Protein AF-F1A5T8-F1 (afdb_monomer)

Organism: Dictyostelium purpureum (NCBI:txid5786)

Solvent-accessible surface area (backbone atoms only — not comparable to full-atom values): 32895 Å² total; per-residue (Å²): 136,81,76,86,60,80,52,50,77,55,84,64,80,64,83,56,70,71,38,73,44,56,28,33,30,69,46,81,55,95,78,24,36,36,26,26,30,65,53,49,54,52,43,59,32,38,30,40,64,83,28,59,48,92,61,91,78,91,58,67,73,80,82,49,52,73,74,42,74,48,63,29,28,28,66,44,70,43,82,88,81,56,49,33,39,33,22,42,47,81,57,47,78,66,58,42,52,54,44,52,51,52,48,51,44,51,49,51,48,49,57,49,54,52,48,47,37,63,69,63,44,78,83,89,52,85,63,48,46,58,58,52,38,66,56,49,47,47,57,35,27,74,74,60,71,38,47,51,57,49,55,58,47,34,74,81,40,74,64,75,60,70,91,52,92,64,55,75,69,56,50,53,54,44,51,54,50,45,55,73,74,63,57,69,72,68,41,37,33,37,29,36,35,34,55,47,44,86,43,98,60,23,70,60,43,51,54,51,20,53,49,53,27,35,49,54,39,48,71,78,44,83,76,70,94,63,94,67,90,53,99,78,48,84,46,48,51,45,77,44,79,68,48,97,52,38,31,37,38,42,30,36,25,73,46,72,68,64,38,48,52,51,54,51,52,31,53,51,50,28,42,55,47,29,48,76,61,63,23,52,69,48,72,79,38,72,74,39,81,51,53,80,62,57,61,44,55,51,49,55,51,43,52,51,51,53,51,54,64,64,58,66,82,58,92,79,84,88,81,93,77,89,77,87,77,82,82,78,76,92,75,77,88,81,72,88,77,50,74,49,62,50,57,84,53,69,56,39,71,54,47,46,69,68,63,52,80,59,34,66,37,42,34,41,35,42,34,42,66,52,101,61,31,38,36,38,35,39,40,38,45,54,95,94,42,81,46,69,31,46,33,47,32,37,61,42,27,92,78,74,39,100,72,26,55,27,39,42,36,39,39,48,71,70,71,30,39,40,36,44,37,41,34,42,89,44,94,47,34,36,39,39,41,35,41,32,73,87,73,46,42,35,41,35,42,37,38,48,54,52,43,35,16,40,36,41,35,44,33,75,84,58,32,38,37,43,29,44,19,40,41,81,45,101,40,36,36,42,27,41,36,41,36,34,57,92,47,86,66,39,44,35,41,35,40,37,40,31,91,45,99,49,38,45,36,34,42,34,39,30,66,69,68,41,31,42,33,44,33,38,33,37,49,81,44,99,41,35,37,42,34,37,38,40,34,40,33,65,61,98,71,64,52,72,47,41,40,42,28,41,35,41,43,79,53,100,48,33,34,41,35,41,36,42,36,77,84,42,41,37,37,39,19,43,38,37,49,82,48,102,46,29,39,40,34,39,10,41,36,40,32,71,85,40,80,88,53,83,63,36,66,12,33,34,39,40,37,55,83

Foldseek 3Di:
DPPLAQAALAPDLDDDAFDKFKWAFADADPQFTWIFGSRNRGQIETEGPPQQAPDDDPDPCVSDPHGDIFIWGFHDADPVVSYTYTGPHPDDPVNRVVNVVLVVLSVLVSVLLSVLQVVVCPDPDNPHSVVCCVQPAHVCCVPVVHVSVLLVVCLVPVCSCPPTPDDPVSSVSSNVSSCVRVQQDWWKKKWKKFKFAPDPCRVVLLVVLQVVLQVLQVVVDPDDPDPDDDPPDARGWDWADLDVRIIMIIHIYRDDVVSLVSVVVSLVSSQVSQVVRRMHMDTPGRIDTDDPVNVVVSVVSSVVVVVVVVVVVDDDDDDDDDDDDDDDDDDDDDDPQDWDDFQVCLCVVQCCQFPPQAFLWAKEWEWEDDPFWIKIWMWTDDPNDTQIKIKTKGWCCVPPDVQKTWIWIDIVSQNFKIKIWIPPPDVQWIWIWIQGNVRKIKIWIWGIGRQKIWIWIDIPQRKIKIKIKGPPDPFKIKIWMWIARVHTQWIKIKIWGPPDPFKIWMWMATPNQRKTKIKIWGDPDPFKIKIKMWMWGPPPPTDIKMKIKMKGHPDPFKIWIWMAIPQQKIKIKIWGDPDPFKIKMKMWIARRVCNPPDIGIYMYMYGYD

Radius of gyration: 34.22 Å; Cα contacts (8 Å, |Δi|>4): 1179; chains: 1; bounding box: 76×86×86 Å

Structure (mmCIF, N/CA/C/O backbone):
data_AF-F1A5T8-F1
#
_entry.id   AF-F1A5T8-F1
#
loop_
_atom_site.group_PDB
_atom_site.id
_atom_site.type_symbol
_atom_site.label_atom_id
_atom_site.label_alt_id
_atom_site.label_comp_id
_atom_site.label_asym_id
_atom_site.label_entity_id
_atom_site.label_seq_id
_atom_site.pdbx_PDB_ins_code
_atom_site.Cartn_x
_atom_site.Cartn_y
_atom_site.Cartn_z
_atom_site.occupancy
_atom_site.B_iso_or_equiv
_atom_site.auth_seq_id
_atom_site.auth_comp_id
_atom_site.auth_asym_id
_atom_site.auth_atom_id
_atom_site.pdbx_PDB_model_num
ATOM 1 N N . MET A 1 1 ? 33.090 1.688 -15.537 1.00 27.83 1 MET A N 1
ATOM 2 C CA . MET A 1 1 ? 33.181 0.255 -15.888 1.00 27.83 1 MET A CA 1
ATOM 3 C C . MET A 1 1 ? 31.862 -0.149 -16.517 1.00 27.83 1 MET A C 1
ATOM 5 O O . MET A 1 1 ? 30.851 -0.149 -15.829 1.00 27.83 1 MET A O 1
ATOM 9 N N . VAL A 1 2 ? 31.848 -0.361 -17.832 1.00 28.81 2 VAL A N 1
ATOM 10 C CA . VAL A 1 2 ? 30.657 -0.813 -18.566 1.00 28.81 2 VAL A CA 1
ATOM 11 C C . VAL A 1 2 ? 30.473 -2.290 -18.224 1.00 28.81 2 VAL A C 1
ATOM 13 O O . VAL A 1 2 ? 31.417 -3.058 -18.376 1.00 28.81 2 VAL A O 1
ATOM 16 N N . PHE A 1 3 ? 29.322 -2.672 -17.668 1.00 35.22 3 PHE A N 1
ATOM 17 C CA . PHE A 1 3 ? 29.078 -4.044 -17.218 1.00 35.22 3 PHE A CA 1
ATOM 18 C C . PHE A 1 3 ? 29.203 -5.021 -18.396 1.00 35.22 3 PHE A C 1
ATOM 20 O O . PHE A 1 3 ? 28.347 -5.074 -19.274 1.00 35.22 3 PHE A O 1
ATOM 27 N N . GLU A 1 4 ? 30.265 -5.821 -18.387 1.00 43.00 4 GLU A N 1
ATOM 28 C CA . GLU A 1 4 ? 30.666 -6.783 -19.422 1.00 43.00 4 GLU A CA 1
ATOM 29 C C . GLU A 1 4 ? 29.807 -8.072 -19.404 1.00 43.00 4 GLU A C 1
ATOM 31 O O . GLU A 1 4 ? 30.285 -9.183 -19.632 1.00 43.00 4 GLU A O 1
ATOM 36 N N . HIS A 1 5 ? 28.513 -7.928 -19.093 1.00 52.56 5 HIS A N 1
ATOM 37 C CA . HIS A 1 5 ? 27.562 -9.030 -18.909 1.00 52.56 5 HIS A CA 1
ATOM 38 C C . HIS A 1 5 ? 26.310 -8.941 -19.788 1.00 52.56 5 HIS A C 1
ATOM 40 O O . HIS A 1 5 ? 25.515 -9.886 -19.772 1.00 52.56 5 HIS A O 1
ATOM 46 N N . ASP A 1 6 ? 26.136 -7.867 -20.559 1.00 62.22 6 ASP A N 1
ATOM 47 C CA . ASP A 1 6 ? 24.982 -7.721 -21.443 1.00 62.22 6 ASP A CA 1
ATOM 48 C C . ASP A 1 6 ? 25.137 -8.615 -22.687 1.00 62.22 6 ASP A C 1
ATOM 50 O O . ASP A 1 6 ? 26.162 -8.643 -23.373 1.00 62.22 6 ASP A O 1
ATOM 54 N N . CYS A 1 7 ? 24.115 -9.433 -22.929 1.00 71.31 7 CYS A N 1
ATOM 55 C CA . CYS A 1 7 ? 24.014 -10.328 -24.074 1.00 71.31 7 CYS A CA 1
ATOM 56 C C . CYS A 1 7 ? 22.574 -10.322 -24.580 1.00 71.31 7 CYS A C 1
ATOM 58 O O . CYS A 1 7 ? 21.632 -10.244 -23.790 1.00 71.31 7 CYS A O 1
ATOM 60 N N . ARG A 1 8 ? 22.409 -10.462 -25.900 1.00 80.75 8 ARG A N 1
ATOM 61 C CA . ARG A 1 8 ? 21.102 -10.649 -26.541 1.00 80.75 8 ARG A CA 1
ATOM 62 C C . ARG A 1 8 ? 20.390 -11.887 -25.988 1.00 80.75 8 ARG A C 1
ATOM 64 O O . ARG A 1 8 ? 21.035 -12.906 -25.733 1.00 80.75 8 ARG A O 1
ATOM 71 N N . MET A 1 9 ? 19.074 -11.786 -25.829 1.00 80.69 9 MET A N 1
ATOM 72 C CA . MET A 1 9 ? 18.232 -12.858 -25.291 1.00 80.69 9 MET A CA 1
ATOM 73 C C . MET A 1 9 ? 17.958 -13.948 -26.337 1.00 80.69 9 MET A C 1
ATOM 75 O O . MET A 1 9 ? 17.901 -15.127 -25.992 1.00 80.69 9 MET A O 1
ATOM 79 N N . TYR A 1 10 ? 17.871 -13.565 -27.615 1.00 82.81 10 TYR A N 1
ATOM 80 C CA . TYR A 1 10 ? 17.577 -14.461 -28.735 1.00 82.81 10 TYR A CA 1
ATOM 81 C C . TYR A 1 10 ? 18.813 -14.776 -29.590 1.00 82.81 10 TYR A C 1
ATOM 83 O O . TYR A 1 10 ? 19.837 -14.086 -29.542 1.00 82.81 10 TYR A O 1
ATOM 91 N N . GLU A 1 11 ? 18.725 -15.841 -30.387 1.00 80.50 11 GLU A N 1
ATOM 92 C CA . GLU A 1 11 ? 19.797 -16.249 -31.300 1.00 80.50 11 GLU A CA 1
ATOM 93 C C . GLU A 1 11 ? 19.991 -15.243 -32.443 1.00 80.50 11 GLU A C 1
ATOM 95 O O . GLU A 1 11 ? 21.127 -14.890 -32.787 1.00 80.50 11 GLU A O 1
ATOM 100 N N . LYS A 1 12 ? 18.882 -14.730 -32.989 1.00 83.50 12 LYS A N 1
ATOM 101 C CA . LYS A 1 12 ? 18.884 -13.733 -34.063 1.00 83.50 12 LYS A CA 1
ATOM 102 C C . LYS A 1 12 ? 19.512 -12.427 -33.564 1.00 83.50 12 LYS A C 1
ATOM 104 O O . LYS A 1 12 ? 19.230 -11.952 -32.467 1.00 83.50 12 LYS A O 1
ATOM 109 N N . LYS A 1 13 ? 20.411 -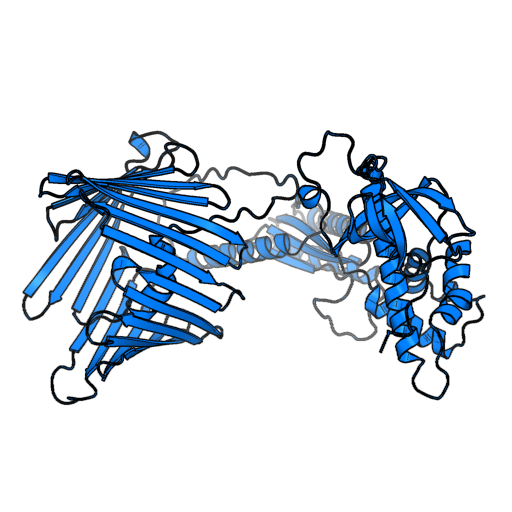11.844 -34.368 1.00 81.88 13 LYS A N 1
ATOM 110 C CA . LYS A 1 13 ? 21.094 -10.579 -34.026 1.00 81.88 13 LYS A CA 1
ATOM 111 C C . LYS A 1 13 ? 20.160 -9.371 -34.130 1.00 81.88 13 LYS A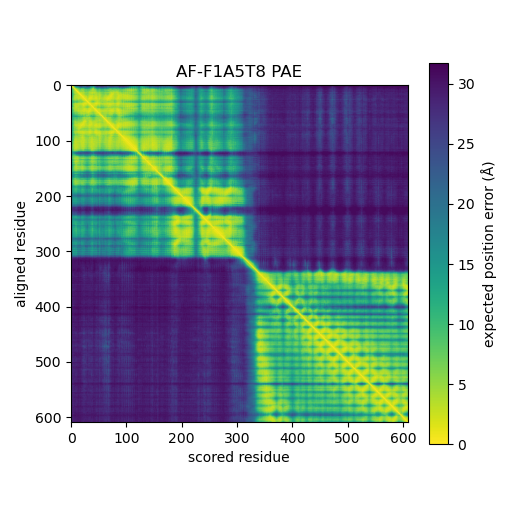 C 1
ATOM 113 O O . LYS A 1 13 ? 20.300 -8.451 -33.337 1.00 81.88 13 LYS A O 1
ATOM 118 N N . TYR A 1 14 ? 19.250 -9.404 -35.095 1.00 85.75 14 TYR A N 1
ATOM 119 C CA . TYR A 1 14 ? 18.247 -8.378 -35.344 1.00 85.75 14 TYR A CA 1
ATOM 120 C C . TYR A 1 14 ? 16.863 -9.039 -35.347 1.00 85.75 14 TYR A C 1
ATOM 122 O O . TYR A 1 14 ? 16.785 -10.215 -35.727 1.00 85.75 14 TYR A O 1
ATOM 130 N N . PRO A 1 15 ? 15.808 -8.326 -34.920 1.00 87.19 15 PRO A N 1
ATOM 131 C CA . PRO A 1 15 ? 14.437 -8.814 -35.023 1.00 87.19 15 PRO A CA 1
ATOM 132 C C . PRO A 1 15 ? 13.990 -8.926 -36.486 1.00 87.19 15 PRO A C 1
ATOM 134 O O . PRO A 1 15 ? 14.624 -8.366 -37.386 1.00 87.19 15 PRO A O 1
ATOM 137 N N . GLU A 1 16 ? 12.908 -9.664 -36.721 1.00 88.75 16 GLU A N 1
ATOM 138 C CA . GLU A 1 16 ? 12.267 -9.747 -38.038 1.00 88.75 16 GLU A CA 1
ATOM 139 C C . GLU A 1 16 ? 11.193 -8.669 -38.221 1.00 88.75 16 GLU A C 1
ATOM 141 O O . GLU A 1 16 ? 10.720 -8.052 -37.265 1.00 88.75 16 GLU A O 1
ATOM 146 N N . GLU A 1 17 ? 10.826 -8.408 -39.475 1.00 88.62 17 GLU A N 1
ATOM 147 C CA . GLU A 1 17 ? 9.743 -7.479 -39.791 1.00 88.62 17 GLU A CA 1
ATOM 148 C C . GLU A 1 17 ? 8.414 -7.996 -39.224 1.00 88.62 17 GLU A C 1
ATOM 150 O O . GLU A 1 17 ? 8.120 -9.189 -39.273 1.00 88.62 17 GLU A O 1
ATOM 155 N N . ASN A 1 18 ? 7.604 -7.081 -38.696 1.00 88.06 18 ASN A N 1
ATOM 156 C CA . ASN A 1 18 ? 6.360 -7.332 -37.966 1.00 88.06 18 ASN A CA 1
ATOM 157 C C . ASN A 1 18 ? 6.507 -8.079 -36.626 1.00 88.06 18 ASN A C 1
ATOM 159 O O . ASN A 1 18 ? 5.497 -8.457 -36.035 1.00 88.06 18 ASN A O 1
ATOM 163 N N . GLU A 1 19 ? 7.723 -8.252 -36.096 1.00 88.12 19 GLU A N 1
ATOM 164 C CA . GLU A 1 19 ? 7.910 -8.802 -34.749 1.00 88.12 19 GLU A CA 1
ATOM 165 C C . GLU A 1 19 ? 7.595 -7.751 -33.664 1.00 88.12 19 GLU A C 1
ATOM 167 O O . GLU A 1 19 ? 7.902 -6.562 -33.802 1.00 88.12 19 GLU A O 1
ATOM 172 N N . LEU A 1 20 ? 6.967 -8.200 -32.572 1.00 88.56 20 LEU A N 1
ATOM 173 C CA . LEU A 1 20 ? 6.689 -7.401 -31.377 1.00 88.56 20 LEU A CA 1
ATOM 174 C C . LEU A 1 20 ? 7.901 -7.424 -30.448 1.00 88.56 20 LEU A C 1
ATOM 176 O O . LEU A 1 20 ? 8.334 -8.495 -30.025 1.00 88.56 20 LEU A O 1
ATOM 180 N N . VAL A 1 21 ? 8.410 -6.243 -30.106 1.00 89.62 21 VAL A N 1
ATOM 181 C CA . VAL A 1 21 ? 9.587 -6.085 -29.246 1.00 89.62 21 VAL A CA 1
ATOM 182 C C . VAL A 1 21 ? 9.339 -5.045 -28.157 1.00 89.62 21 VAL A C 1
ATOM 184 O O . VAL A 1 21 ? 8.675 -4.025 -28.365 1.00 89.62 21 VAL A O 1
ATOM 187 N N . MET A 1 22 ? 9.908 -5.291 -26.978 1.00 90.19 22 MET A N 1
ATOM 188 C CA . MET A 1 22 ? 9.886 -4.340 -25.866 1.00 90.19 22 MET A CA 1
ATOM 189 C C . MET A 1 22 ? 11.083 -3.389 -25.963 1.00 90.19 22 MET A C 1
ATOM 191 O O . MET A 1 22 ? 12.242 -3.818 -25.964 1.00 90.19 22 MET A O 1
ATOM 195 N N . VAL A 1 23 ? 10.810 -2.086 -25.991 1.00 91.56 23 VAL A N 1
ATOM 196 C CA . VAL A 1 23 ? 11.837 -1.043 -26.120 1.00 91.56 23 VAL A CA 1
ATOM 197 C C . VAL A 1 23 ? 11.815 -0.086 -24.945 1.00 91.56 23 VAL A C 1
ATOM 199 O O . VAL A 1 23 ? 10.769 0.146 -24.344 1.00 91.56 23 VAL A O 1
ATOM 202 N N . ARG A 1 24 ? 12.965 0.504 -24.620 1.00 92.50 24 ARG A N 1
ATOM 203 C CA . ARG A 1 24 ? 13.081 1.601 -23.657 1.00 92.50 24 ARG A CA 1
ATOM 204 C C . ARG A 1 24 ? 13.355 2.903 -24.392 1.00 92.50 24 ARG A C 1
ATOM 206 O O . ARG A 1 24 ? 14.213 2.958 -25.261 1.00 92.50 24 ARG A O 1
ATOM 213 N N . ILE A 1 25 ? 12.642 3.963 -24.035 1.00 92.06 25 ILE A N 1
ATOM 214 C CA . ILE A 1 25 ? 12.842 5.275 -24.656 1.00 92.06 25 ILE A CA 1
ATOM 215 C C . ILE A 1 25 ? 14.088 5.938 -24.065 1.00 92.06 25 ILE A C 1
ATOM 217 O O . ILE A 1 25 ? 14.122 6.181 -22.859 1.00 92.06 25 ILE A O 1
ATOM 221 N N . GLU A 1 26 ? 15.069 6.269 -24.906 1.00 90.69 26 GLU A N 1
ATOM 222 C CA . GLU A 1 26 ? 16.307 6.947 -24.492 1.00 90.69 26 GLU A CA 1
ATOM 223 C C . GLU A 1 26 ? 16.199 8.461 -24.698 1.00 90.69 26 GLU A C 1
ATOM 225 O O . GLU A 1 26 ? 16.425 9.239 -23.773 1.00 90.69 26 GLU A O 1
ATOM 230 N N . SER A 1 27 ? 15.794 8.904 -25.890 1.00 89.88 27 SER A N 1
ATOM 231 C CA . SER A 1 27 ? 15.671 10.329 -26.198 1.00 89.88 27 SER A CA 1
ATOM 232 C C . SER A 1 27 ? 14.548 10.611 -27.194 1.00 89.88 27 SER A C 1
ATOM 234 O O . SER A 1 27 ? 14.117 9.752 -27.964 1.00 89.88 27 SER A O 1
ATOM 236 N N . ILE A 1 28 ? 14.025 11.834 -27.147 1.00 89.12 28 ILE A N 1
ATOM 237 C CA . ILE A 1 28 ? 12.998 12.325 -28.068 1.00 89.12 28 ILE A CA 1
ATOM 238 C C . ILE A 1 28 ? 13.672 13.391 -28.929 1.00 89.12 28 ILE A C 1
ATOM 240 O O . ILE A 1 28 ? 14.158 14.380 -28.385 1.00 89.12 28 ILE A O 1
ATOM 244 N N . GLY A 1 29 ? 13.727 13.174 -30.241 1.00 87.06 29 GLY A N 1
ATOM 245 C CA . GLY A 1 29 ? 14.266 14.124 -31.211 1.00 87.06 29 GLY A CA 1
ATOM 246 C C . GLY A 1 29 ? 13.188 14.700 -32.129 1.00 87.06 29 GLY A C 1
ATOM 247 O O . GLY A 1 29 ? 12.028 14.285 -32.098 1.00 87.06 29 GLY A O 1
ATOM 248 N N . ASP A 1 30 ? 13.595 15.636 -32.985 1.00 83.38 30 ASP A N 1
ATOM 249 C CA . ASP A 1 30 ? 12.685 16.341 -33.900 1.00 83.38 30 ASP A CA 1
ATOM 250 C C . ASP A 1 30 ? 12.180 15.458 -35.050 1.00 83.38 30 ASP A C 1
ATOM 252 O O . ASP A 1 30 ? 11.077 15.655 -35.553 1.00 83.38 30 ASP A O 1
ATOM 256 N N . MET A 1 31 ? 12.969 14.458 -35.457 1.00 81.75 31 MET A N 1
ATOM 257 C CA . MET A 1 31 ? 12.601 13.511 -36.520 1.00 81.75 31 MET A CA 1
ATOM 258 C C . MET A 1 31 ? 11.835 12.286 -35.989 1.00 81.75 31 MET A C 1
ATOM 260 O O . MET A 1 31 ? 11.114 11.626 -36.739 1.00 81.75 31 MET A O 1
ATOM 264 N N . GLY A 1 32 ? 11.951 11.979 -34.694 1.00 85.75 32 GLY A N 1
ATOM 265 C CA . GLY A 1 32 ? 11.406 10.759 -34.104 1.00 85.75 32 GLY A CA 1
ATOM 266 C C . GLY A 1 32 ? 11.880 10.513 -32.676 1.00 85.75 32 GLY A C 1
ATOM 267 O O . GLY A 1 32 ? 12.624 11.298 -32.091 1.00 85.75 32 GLY A O 1
ATOM 268 N N . VAL A 1 33 ? 11.433 9.401 -32.101 1.00 90.62 33 VAL A N 1
ATOM 269 C CA . VAL A 1 33 ? 11.838 8.949 -30.765 1.00 90.62 33 VAL A CA 1
ATOM 270 C C . VAL A 1 33 ? 12.901 7.870 -30.915 1.00 90.62 33 VAL A C 1
ATOM 272 O O . VAL A 1 33 ? 12.654 6.857 -31.568 1.00 90.62 33 VAL A O 1
ATOM 275 N N . TYR A 1 34 ? 14.054 8.069 -30.284 1.00 92.44 34 TYR A N 1
ATOM 276 C CA . TYR A 1 34 ? 15.122 7.078 -30.225 1.00 92.44 34 TYR A CA 1
ATOM 277 C C . TYR A 1 34 ? 14.899 6.151 -29.034 1.00 92.44 34 TYR A C 1
ATOM 279 O O . TYR A 1 34 ? 14.683 6.587 -27.895 1.00 92.44 34 TYR A O 1
ATOM 287 N N . VAL A 1 35 ? 14.936 4.854 -29.305 1.00 92.38 35 VAL A N 1
ATOM 288 C CA . VAL A 1 35 ? 14.655 3.807 -28.326 1.00 92.38 35 VAL A CA 1
ATOM 289 C C . VAL A 1 35 ? 15.733 2.730 -28.369 1.00 92.38 35 VAL A C 1
ATOM 291 O O . VAL A 1 35 ? 16.357 2.507 -29.399 1.00 92.38 35 VAL A O 1
ATOM 294 N N . SER A 1 36 ? 15.944 2.041 -27.254 1.00 90.94 36 SER A N 1
ATOM 295 C CA . SER A 1 36 ? 16.848 0.899 -27.139 1.00 90.94 36 SER A CA 1
ATOM 296 C C . SER A 1 36 ? 16.046 -0.401 -27.004 1.00 90.94 36 SER A C 1
ATOM 298 O O . SER A 1 36 ? 15.142 -0.514 -26.170 1.00 90.94 36 SER A O 1
ATOM 300 N N . LEU A 1 37 ? 16.349 -1.399 -27.840 1.00 89.50 37 LEU A N 1
ATOM 301 C CA . LEU A 1 37 ? 15.721 -2.723 -27.792 1.00 89.50 37 LEU A CA 1
ATOM 302 C C . LEU A 1 37 ? 16.361 -3.555 -26.672 1.00 89.50 37 LEU A C 1
ATOM 304 O O . LEU A 1 37 ? 17.474 -4.067 -26.826 1.00 89.50 37 LEU A O 1
ATOM 308 N N . LEU A 1 38 ? 15.649 -3.737 -25.557 1.00 86.00 38 LEU A N 1
ATOM 309 C CA . LEU A 1 38 ? 16.180 -4.430 -24.373 1.00 86.00 38 LEU A CA 1
ATOM 310 C C . LEU A 1 38 ? 16.492 -5.913 -24.640 1.00 86.00 38 LEU A C 1
ATOM 312 O O . LEU A 1 38 ? 17.405 -6.479 -24.042 1.00 86.00 38 LEU A O 1
ATOM 316 N N . GLU A 1 39 ? 15.753 -6.551 -25.547 1.00 83.69 39 GLU A N 1
ATOM 317 C CA . GLU A 1 39 ? 15.895 -7.981 -25.854 1.00 83.69 39 GLU A CA 1
ATOM 318 C C . GLU A 1 39 ? 17.123 -8.299 -26.723 1.00 83.69 39 GLU A C 1
ATOM 320 O O . GLU A 1 39 ? 17.703 -9.386 -26.632 1.00 83.69 39 GLU A O 1
ATOM 325 N N . TYR A 1 40 ? 17.564 -7.336 -27.535 1.00 84.62 40 TYR A N 1
ATOM 326 C CA . TYR A 1 40 ? 18.623 -7.514 -28.530 1.00 84.62 40 TYR A CA 1
ATOM 327 C C . TYR A 1 40 ? 19.908 -6.774 -28.151 1.00 84.62 40 TYR A C 1
ATOM 329 O O . TYR A 1 40 ? 20.603 -6.273 -29.023 1.00 84.62 40 TYR A O 1
ATOM 337 N N . ASN A 1 41 ? 20.270 -6.737 -26.864 1.00 84.25 41 ASN A N 1
ATOM 338 C CA . ASN A 1 41 ? 21.497 -6.084 -26.382 1.00 84.25 41 ASN A CA 1
ATOM 339 C C . ASN A 1 41 ? 21.502 -4.552 -26.554 1.00 84.25 41 ASN A C 1
ATOM 341 O O . ASN A 1 41 ? 22.529 -3.974 -26.902 1.00 84.25 41 ASN A O 1
ATOM 345 N N . ASN A 1 42 ? 20.356 -3.906 -26.315 1.00 85.38 42 ASN A N 1
ATOM 346 C CA . ASN A 1 42 ? 20.191 -2.450 -26.373 1.00 85.38 42 ASN A CA 1
ATOM 347 C C . ASN A 1 42 ? 20.555 -1.838 -27.737 1.00 85.38 42 ASN A C 1
ATOM 349 O O . ASN A 1 42 ? 21.081 -0.730 -27.788 1.00 85.38 42 ASN A O 1
ATOM 353 N N . ILE A 1 43 ? 20.280 -2.548 -28.840 1.00 88.12 43 ILE A N 1
ATOM 354 C CA . ILE A 1 43 ? 20.405 -1.974 -30.189 1.00 88.12 43 ILE A CA 1
ATOM 355 C C . ILE A 1 43 ? 19.475 -0.765 -30.293 1.00 88.12 43 ILE A C 1
ATOM 357 O O . ILE A 1 43 ? 18.355 -0.786 -29.778 1.00 88.12 43 ILE A O 1
ATOM 361 N N . GLU A 1 44 ? 19.952 0.284 -30.948 1.00 89.12 44 GLU A N 1
ATOM 362 C CA . GLU A 1 44 ? 19.189 1.503 -31.171 1.00 89.12 44 GLU A CA 1
ATOM 363 C C . GLU A 1 44 ? 18.137 1.291 -32.268 1.00 89.12 44 GLU A C 1
ATOM 365 O O . GLU A 1 44 ? 18.396 0.689 -33.309 1.00 89.12 44 GLU A O 1
ATOM 370 N N . GLY A 1 45 ? 16.933 1.794 -32.023 1.00 90.56 45 GLY A N 1
ATOM 371 C CA . GLY A 1 45 ? 15.837 1.850 -32.977 1.00 90.56 45 GLY A CA 1
ATOM 372 C C . GLY A 1 45 ? 15.202 3.235 -32.981 1.00 90.56 45 GLY A C 1
ATOM 373 O O . GLY A 1 45 ? 15.323 3.999 -32.018 1.00 90.56 45 GLY A O 1
ATOM 374 N N . MET A 1 46 ? 14.507 3.564 -34.065 1.00 91.19 46 MET A N 1
ATOM 375 C CA . MET A 1 46 ? 13.814 4.838 -34.224 1.00 91.19 46 MET A CA 1
ATOM 376 C C . MET A 1 46 ? 12.319 4.601 -34.421 1.00 91.19 46 MET A C 1
ATOM 378 O O . MET A 1 46 ? 11.898 3.786 -35.237 1.00 91.19 46 MET A O 1
ATOM 382 N N . ILE A 1 47 ? 11.499 5.350 -33.687 1.00 91.94 47 ILE A N 1
ATOM 383 C CA . ILE A 1 47 ? 10.058 5.438 -33.926 1.00 91.94 47 ILE A CA 1
ATOM 384 C C . ILE A 1 47 ? 9.781 6.771 -34.616 1.00 91.94 47 ILE A C 1
ATOM 386 O O . ILE A 1 47 ? 9.977 7.837 -34.024 1.00 91.94 47 ILE A O 1
ATOM 390 N N . LEU A 1 48 ? 9.283 6.723 -35.851 1.00 89.19 48 LEU A N 1
ATOM 391 C CA . LEU A 1 48 ? 8.851 7.926 -36.564 1.00 89.19 48 LEU A CA 1
ATOM 392 C C . LEU A 1 48 ? 7.651 8.566 -35.853 1.00 89.19 48 LEU A C 1
ATOM 394 O O . LEU A 1 48 ? 6.748 7.870 -35.388 1.00 89.19 48 LEU A O 1
ATOM 398 N N . LEU A 1 49 ? 7.581 9.901 -35.846 1.00 84.19 49 LEU A N 1
ATOM 399 C CA . LEU A 1 49 ? 6.484 10.655 -35.215 1.00 84.19 49 LEU A CA 1
ATOM 400 C C . LEU A 1 49 ? 5.093 10.227 -35.718 1.00 84.19 49 LEU A C 1
ATOM 402 O O . LEU A 1 49 ? 4.149 10.113 -34.932 1.00 84.19 49 LEU A O 1
ATOM 406 N N . SER A 1 50 ? 4.987 9.929 -37.015 1.00 84.81 50 SER A N 1
ATOM 407 C CA . SER A 1 50 ? 3.764 9.445 -37.673 1.00 84.81 50 SER A CA 1
ATOM 408 C C . SER A 1 50 ? 3.315 8.055 -37.201 1.00 84.81 50 SER A C 1
ATOM 410 O O . SER A 1 50 ? 2.150 7.693 -37.355 1.00 84.81 50 SER A O 1
ATOM 412 N N . GLU A 1 51 ? 4.221 7.278 -36.608 1.00 86.56 51 GLU A N 1
ATOM 413 C CA . GLU A 1 51 ? 4.003 5.902 -36.155 1.00 86.56 51 GLU A CA 1
ATOM 414 C C . GLU A 1 51 ? 3.900 5.788 -34.617 1.00 86.56 51 GLU A C 1
ATOM 416 O O . GLU A 1 51 ? 3.855 4.684 -34.073 1.00 86.56 51 GLU A O 1
ATOM 421 N N . ILE A 1 52 ? 3.782 6.913 -33.894 1.00 86.88 52 ILE A N 1
ATOM 422 C CA . ILE A 1 52 ? 3.593 6.938 -32.427 1.00 86.88 52 ILE A CA 1
ATOM 423 C C . ILE A 1 52 ? 2.123 6.765 -32.021 1.00 86.88 52 ILE A C 1
ATOM 425 O O . ILE A 1 52 ? 1.825 6.113 -31.020 1.00 86.88 52 ILE A O 1
ATOM 429 N N . SER A 1 53 ? 1.189 7.384 -32.748 1.00 82.31 53 SER A N 1
ATOM 430 C CA . SER A 1 53 ? -0.233 7.413 -32.379 1.00 82.31 53 SER A CA 1
ATOM 431 C C . SER A 1 53 ? -1.140 7.466 -33.602 1.00 82.31 53 SER A C 1
ATOM 433 O O . SER A 1 53 ? -0.798 8.058 -34.620 1.00 82.31 53 SER A O 1
ATOM 435 N N . ARG A 1 54 ? -2.340 6.884 -33.484 1.00 78.94 54 ARG A N 1
ATOM 436 C CA . ARG A 1 54 ? -3.398 6.967 -34.509 1.00 78.94 54 ARG A CA 1
ATOM 437 C C . ARG A 1 54 ? -4.123 8.321 -34.512 1.00 78.94 54 ARG A C 1
ATOM 439 O O . ARG A 1 54 ? -4.766 8.659 -35.497 1.00 78.94 54 ARG A O 1
ATOM 446 N N . ARG A 1 55 ? -4.066 9.085 -33.412 1.00 81.62 55 ARG A N 1
ATOM 447 C CA . ARG A 1 55 ? -4.768 10.375 -33.245 1.00 81.62 55 ARG A CA 1
ATOM 448 C C . ARG A 1 55 ? -3.800 11.552 -33.373 1.00 81.62 55 ARG A C 1
ATOM 450 O O . ARG A 1 55 ? -2.636 11.423 -33.001 1.00 81.62 55 ARG A O 1
ATOM 457 N N . ARG A 1 56 ? -4.303 12.722 -33.800 1.00 78.12 56 ARG A N 1
ATOM 458 C CA . ARG A 1 56 ? -3.516 13.969 -33.858 1.00 78.12 56 ARG A CA 1
ATOM 459 C C . ARG A 1 56 ? -2.917 14.292 -32.485 1.00 78.12 56 ARG A C 1
ATOM 461 O O . ARG A 1 56 ? -3.627 14.351 -31.480 1.00 78.12 56 ARG A O 1
ATOM 468 N N . ILE A 1 57 ? -1.607 14.505 -32.455 1.00 77.31 57 ILE A N 1
ATOM 469 C CA . ILE A 1 57 ? -0.826 14.678 -31.229 1.00 77.31 57 ILE A CA 1
ATOM 470 C C . ILE A 1 57 ? -0.777 16.172 -30.876 1.00 77.31 57 ILE A C 1
ATOM 472 O O . ILE A 1 57 ? -0.379 16.985 -31.704 1.00 77.31 57 ILE A O 1
ATOM 476 N N . ARG A 1 58 ? -1.186 16.548 -29.651 1.00 77.88 58 ARG A N 1
ATOM 477 C CA . ARG A 1 58 ? -1.001 17.920 -29.120 1.00 77.88 58 ARG A CA 1
ATOM 478 C C . ARG A 1 58 ? 0.386 18.128 -28.508 1.00 77.88 58 ARG A C 1
ATOM 480 O O . ARG A 1 58 ? 0.932 19.216 -28.585 1.00 77.88 58 ARG A O 1
ATOM 487 N N . SER A 1 59 ? 0.930 17.099 -27.860 1.00 78.31 59 SER A N 1
ATOM 488 C CA . SER A 1 59 ? 2.261 17.116 -27.247 1.00 78.31 59 SER A CA 1
ATOM 489 C C . SER A 1 59 ? 2.794 15.689 -27.136 1.00 78.31 59 SER A C 1
ATOM 491 O O . SER A 1 59 ? 2.074 14.796 -26.678 1.00 78.31 59 SER A O 1
ATOM 493 N N . ILE A 1 60 ? 4.045 15.477 -27.550 1.00 77.88 60 ILE A N 1
ATOM 494 C CA . ILE A 1 60 ? 4.688 14.157 -27.579 1.00 77.88 60 ILE A CA 1
ATOM 495 C C . ILE A 1 60 ? 5.031 13.630 -26.180 1.00 77.88 60 ILE A C 1
ATOM 497 O O . ILE A 1 60 ? 4.797 12.458 -25.885 1.00 77.88 60 ILE A O 1
ATOM 501 N N . ASN A 1 61 ? 5.429 14.529 -25.272 1.00 81.94 61 ASN A N 1
ATOM 502 C CA . ASN A 1 61 ? 5.828 14.215 -23.893 1.00 81.94 61 ASN A CA 1
ATOM 503 C C . ASN A 1 61 ? 4.699 13.600 -23.045 1.00 81.94 61 ASN A C 1
ATOM 505 O O . ASN A 1 61 ? 4.937 13.047 -21.968 1.00 81.94 61 ASN A O 1
ATOM 509 N N . LYS A 1 62 ? 3.443 13.706 -23.501 1.00 81.75 62 LYS A N 1
ATOM 510 C CA . LYS A 1 62 ? 2.295 13.082 -22.832 1.00 81.75 62 LYS A CA 1
ATOM 511 C C . LYS A 1 62 ? 2.162 11.593 -23.165 1.00 81.75 62 LYS A C 1
ATOM 513 O O . LYS A 1 62 ? 1.713 10.837 -22.308 1.00 81.75 62 LYS A O 1
ATOM 518 N N . LEU A 1 63 ? 2.518 11.190 -24.386 1.00 78.38 63 LEU A N 1
ATOM 519 C CA . LEU A 1 63 ? 2.352 9.821 -24.895 1.00 78.38 63 LEU A CA 1
ATOM 520 C C . LEU A 1 63 ? 3.589 8.951 -24.672 1.00 78.38 63 LEU A C 1
ATOM 522 O O . LEU A 1 63 ? 3.471 7.737 -24.529 1.00 78.38 63 LEU A O 1
ATOM 526 N N . VAL A 1 64 ? 4.760 9.580 -24.668 1.00 82.06 64 VAL A N 1
ATOM 527 C CA . VAL A 1 64 ? 6.066 8.935 -24.589 1.00 82.06 64 VAL A CA 1
ATOM 528 C C . VAL A 1 64 ? 6.860 9.683 -23.522 1.00 82.06 64 VAL A C 1
ATOM 530 O O . VAL A 1 64 ? 6.916 10.912 -23.540 1.00 82.06 64 VAL A O 1
ATOM 533 N N . ARG A 1 65 ? 7.436 8.958 -22.558 1.00 86.38 65 ARG A N 1
ATOM 534 C CA . ARG A 1 65 ? 8.330 9.538 -21.545 1.00 86.38 65 ARG A CA 1
ATOM 535 C C . ARG A 1 65 ? 9.669 8.824 -21.581 1.00 86.38 65 ARG A C 1
ATOM 537 O O . ARG A 1 65 ? 9.701 7.597 -21.591 1.00 86.38 65 ARG A O 1
ATOM 544 N N . VAL A 1 66 ? 10.742 9.606 -21.541 1.00 90.38 66 VAL A N 1
ATOM 545 C CA . VAL A 1 66 ? 12.114 9.099 -21.444 1.00 90.38 66 VAL A CA 1
ATOM 546 C C . VAL A 1 66 ? 12.241 8.153 -20.245 1.00 90.38 66 VAL A C 1
ATOM 548 O O . VAL A 1 66 ? 11.678 8.409 -19.178 1.00 90.38 66 VAL A O 1
ATOM 551 N N . GLY A 1 67 ? 12.923 7.029 -20.452 1.00 87.88 67 GLY A N 1
ATOM 552 C CA . GLY A 1 67 ? 13.150 5.983 -19.458 1.00 87.88 67 GLY A CA 1
ATOM 553 C C . GLY A 1 67 ? 12.007 4.980 -19.281 1.00 87.88 67 GLY A C 1
ATOM 554 O O . GLY A 1 67 ? 12.184 3.998 -18.562 1.00 87.88 67 GLY A O 1
ATOM 555 N N . LYS A 1 68 ? 10.845 5.175 -19.922 1.00 89.19 68 LYS A N 1
ATOM 556 C CA . LYS A 1 68 ? 9.766 4.175 -19.898 1.00 89.19 68 LYS A CA 1
ATOM 557 C C . LYS A 1 68 ? 9.973 3.088 -20.945 1.00 89.19 68 LYS A C 1
ATOM 559 O O . LYS A 1 68 ? 10.546 3.337 -22.005 1.00 89.19 68 LYS A O 1
ATOM 564 N N . THR A 1 69 ? 9.470 1.899 -20.632 1.00 90.12 69 THR A N 1
ATOM 565 C CA . THR A 1 69 ? 9.394 0.768 -21.555 1.00 90.12 69 THR A CA 1
ATOM 566 C C . THR A 1 69 ? 8.043 0.731 -22.254 1.00 90.12 69 THR A C 1
ATOM 568 O O . THR A 1 69 ? 7.009 0.915 -21.612 1.00 90.12 69 THR A O 1
ATOM 571 N N . GLU A 1 70 ? 8.051 0.498 -23.557 1.00 89.50 70 GLU A N 1
ATOM 572 C CA . GLU A 1 70 ? 6.867 0.435 -24.411 1.00 89.50 70 GLU A CA 1
ATOM 573 C C . GLU A 1 70 ? 7.002 -0.753 -25.372 1.00 89.50 70 GLU A C 1
ATOM 575 O O . GLU A 1 70 ? 8.105 -1.055 -25.826 1.00 89.50 70 GLU A O 1
ATOM 580 N N . ALA A 1 71 ? 5.890 -1.415 -25.697 1.00 89.88 71 ALA A N 1
ATOM 581 C CA . ALA A 1 71 ? 5.869 -2.440 -26.738 1.00 89.88 71 ALA A CA 1
ATOM 582 C C . ALA A 1 71 ? 5.642 -1.782 -28.103 1.00 89.88 71 ALA A C 1
ATOM 584 O O . ALA A 1 71 ? 4.783 -0.904 -28.246 1.00 89.88 71 ALA A O 1
ATOM 585 N N . VAL A 1 72 ? 6.421 -2.195 -29.098 1.00 91.19 72 VAL A N 1
ATOM 586 C CA . VAL A 1 72 ? 6.378 -1.670 -30.467 1.00 91.19 72 VAL A CA 1
ATOM 587 C C . VAL A 1 72 ? 6.546 -2.803 -31.473 1.00 91.19 72 VAL A C 1
ATOM 589 O O . VAL A 1 72 ? 7.134 -3.836 -31.166 1.00 91.19 72 VAL A O 1
ATOM 592 N N . VAL A 1 73 ? 6.031 -2.599 -32.684 1.00 91.56 73 VAL A N 1
ATOM 593 C CA . VAL A 1 73 ? 6.211 -3.520 -33.813 1.00 91.56 73 VAL A CA 1
ATOM 594 C C . VAL A 1 73 ? 7.358 -3.033 -34.685 1.00 91.56 73 VAL A C 1
ATOM 596 O O . VAL A 1 73 ? 7.455 -1.838 -34.981 1.00 91.56 73 VAL A O 1
ATOM 599 N N . VAL A 1 74 ? 8.200 -3.957 -35.134 1.00 92.06 74 VAL A N 1
ATOM 600 C CA . VAL A 1 74 ? 9.245 -3.693 -36.125 1.00 92.06 74 VAL A CA 1
ATOM 601 C C . VAL A 1 74 ? 8.620 -3.529 -37.505 1.00 92.06 74 VAL A C 1
ATOM 603 O O . VAL A 1 74 ? 7.925 -4.415 -37.987 1.00 92.06 74 VAL A O 1
ATOM 606 N N . VAL A 1 75 ? 8.853 -2.392 -38.155 1.00 90.94 75 VAL A N 1
ATOM 607 C CA . VAL A 1 75 ? 8.345 -2.123 -39.508 1.00 90.94 75 VAL A CA 1
ATOM 608 C C . VAL A 1 75 ? 9.375 -2.530 -40.549 1.00 90.94 75 VAL A C 1
ATOM 610 O O . VAL A 1 75 ? 9.034 -3.214 -41.507 1.00 90.94 75 VAL A O 1
ATOM 613 N N . ARG A 1 76 ? 10.625 -2.102 -40.365 1.00 89.62 76 ARG A N 1
ATOM 614 C CA . ARG A 1 76 ? 11.706 -2.330 -41.322 1.00 89.62 76 ARG A CA 1
ATOM 615 C C . ARG A 1 76 ? 13.036 -2.467 -40.595 1.00 89.62 76 ARG A C 1
ATOM 617 O O . ARG A 1 76 ? 13.283 -1.768 -39.612 1.00 89.62 76 ARG A O 1
ATOM 624 N N . VAL A 1 77 ? 13.895 -3.352 -41.098 1.00 90.56 77 VAL A N 1
ATOM 625 C CA . VAL A 1 77 ? 15.235 -3.592 -40.549 1.00 90.56 77 VAL A CA 1
ATOM 626 C C . VAL A 1 77 ? 16.276 -3.521 -41.658 1.00 90.56 77 VAL A C 1
ATOM 628 O O . VAL A 1 77 ? 16.354 -4.410 -42.503 1.00 90.56 77 VAL A O 1
ATOM 631 N N . ASP A 1 78 ? 17.144 -2.514 -41.610 1.00 90.06 78 ASP A N 1
ATOM 632 C CA . ASP A 1 78 ? 18.307 -2.430 -42.493 1.00 90.06 78 ASP A CA 1
ATOM 633 C C . ASP A 1 78 ? 19.520 -3.076 -41.800 1.00 90.06 78 ASP A C 1
ATOM 635 O O . ASP A 1 78 ? 20.229 -2.455 -41.005 1.00 90.06 78 ASP A O 1
ATOM 639 N N . LYS A 1 79 ? 19.783 -4.352 -42.114 1.00 86.94 79 LYS A N 1
ATOM 640 C CA . LYS A 1 79 ? 20.830 -5.170 -41.461 1.00 86.94 79 LYS A CA 1
ATOM 641 C C . LYS A 1 79 ? 22.259 -4.651 -41.669 1.00 86.94 79 LYS A C 1
ATOM 643 O O . LYS A 1 79 ? 23.120 -4.922 -40.836 1.00 86.94 79 LYS A O 1
ATOM 648 N N . GLU A 1 80 ? 22.512 -3.929 -42.759 1.00 85.12 80 GLU A N 1
ATOM 649 C CA . GLU A 1 80 ? 23.841 -3.397 -43.099 1.00 85.12 80 GLU A CA 1
ATOM 650 C C . GLU A 1 80 ? 24.197 -2.155 -42.280 1.00 85.12 80 GLU A C 1
ATOM 652 O O . GLU A 1 80 ? 25.325 -2.017 -41.812 1.00 85.12 80 GLU A O 1
ATOM 657 N N . LYS A 1 81 ? 23.218 -1.265 -42.080 1.00 83.12 81 LYS A N 1
ATOM 658 C CA . LYS A 1 81 ? 23.393 -0.009 -41.339 1.00 83.12 81 LYS A CA 1
ATOM 659 C C . LYS A 1 81 ? 23.006 -0.127 -39.864 1.00 83.12 81 LYS A C 1
ATOM 661 O O . LYS A 1 81 ? 23.388 0.719 -39.068 1.00 83.12 81 LYS A O 1
ATOM 666 N N . GLY A 1 82 ? 22.273 -1.180 -39.497 1.00 81.12 82 GLY A N 1
ATOM 667 C CA . GLY A 1 82 ? 21.790 -1.405 -38.137 1.00 81.12 82 GLY A CA 1
ATOM 668 C C . GLY A 1 82 ? 20.607 -0.519 -37.746 1.00 81.12 82 GLY A C 1
ATOM 669 O O . GLY A 1 82 ? 20.325 -0.417 -36.557 1.00 81.12 82 GLY A O 1
ATOM 670 N N . TYR A 1 83 ? 19.923 0.102 -38.713 1.00 87.69 83 TYR A N 1
ATOM 671 C CA . TYR A 1 83 ? 18.727 0.904 -38.458 1.00 87.69 83 TYR A CA 1
ATOM 672 C C . TYR A 1 83 ? 17.486 0.019 -38.369 1.00 87.69 83 TYR A C 1
ATOM 674 O O . TYR A 1 83 ? 17.269 -0.863 -39.204 1.00 87.69 83 TYR A O 1
ATOM 682 N N . ILE A 1 84 ? 16.676 0.270 -37.342 1.00 91.00 84 ILE A N 1
ATOM 683 C CA . ILE A 1 84 ? 15.421 -0.432 -37.085 1.00 91.00 84 ILE A CA 1
ATOM 684 C C . ILE A 1 84 ? 14.322 0.616 -36.961 1.00 91.00 84 ILE A C 1
ATOM 686 O O . ILE A 1 84 ? 14.323 1.409 -36.015 1.00 91.00 84 ILE A O 1
ATOM 690 N N . ASP A 1 85 ? 13.379 0.581 -37.896 1.00 91.88 85 ASP A N 1
ATOM 691 C CA . ASP A 1 85 ? 12.189 1.419 -37.854 1.00 91.88 85 ASP A CA 1
ATOM 692 C C . ASP A 1 85 ? 11.090 0.700 -37.079 1.00 91.88 85 ASP A C 1
ATOM 694 O O . ASP A 1 85 ? 10.727 -0.444 -37.367 1.00 91.88 85 ASP A O 1
ATOM 698 N N . LEU A 1 86 ? 10.545 1.391 -36.086 1.00 91.94 86 LEU A N 1
ATOM 699 C CA . LEU A 1 86 ? 9.586 0.855 -35.132 1.00 91.94 86 LEU A CA 1
ATOM 700 C C . LEU A 1 86 ? 8.274 1.643 -35.196 1.00 91.94 86 LEU A C 1
ATOM 702 O O . LEU A 1 86 ? 8.251 2.849 -35.447 1.00 91.94 86 LEU A O 1
ATOM 706 N N . SER A 1 87 ? 7.161 0.968 -34.916 1.00 90.44 87 SER A N 1
ATOM 707 C CA . SER A 1 87 ? 5.836 1.579 -34.838 1.00 90.44 87 SER A CA 1
ATOM 708 C C . SER A 1 87 ? 5.120 1.185 -33.553 1.00 90.44 87 SER A C 1
ATOM 710 O O . SER A 1 87 ? 4.931 0.008 -33.253 1.00 90.44 87 SER A O 1
ATOM 712 N N . LYS A 1 88 ? 4.650 2.194 -32.814 1.00 87.94 88 LYS A N 1
ATOM 713 C CA . LYS A 1 88 ? 3.733 2.024 -31.677 1.00 87.94 88 LYS A CA 1
ATOM 714 C C . LYS A 1 88 ? 2.271 2.016 -32.133 1.00 87.94 88 LYS A C 1
ATOM 716 O O . LYS A 1 88 ? 1.413 1.412 -31.501 1.00 87.94 88 LYS A O 1
ATOM 721 N N . ARG A 1 89 ? 1.969 2.671 -33.256 1.00 86.69 89 ARG A N 1
ATOM 722 C CA . ARG A 1 89 ? 0.613 2.847 -33.794 1.00 86.69 89 ARG A CA 1
ATOM 723 C C . ARG A 1 89 ? -0.063 1.527 -34.178 1.00 86.69 89 ARG A C 1
ATOM 725 O O . ARG A 1 89 ? -1.295 1.433 -34.113 1.00 86.69 89 ARG A O 1
ATOM 732 N N . ARG A 1 90 ? 0.724 0.547 -34.622 1.00 82.88 90 ARG A N 1
ATOM 733 C CA . ARG A 1 90 ? 0.233 -0.745 -35.126 1.00 82.88 90 ARG A CA 1
ATOM 734 C C . ARG A 1 90 ? -0.132 -1.733 -34.017 1.00 82.88 90 ARG A C 1
ATOM 736 O O . ARG A 1 90 ? -0.972 -2.581 -34.266 1.00 82.88 90 ARG A O 1
ATOM 743 N N . VAL A 1 91 ? 0.389 -1.544 -32.806 1.00 86.31 91 VAL A N 1
ATOM 744 C CA . VAL A 1 91 ? 0.189 -2.446 -31.663 1.00 86.31 91 VAL A CA 1
ATOM 745 C C . VAL A 1 91 ? -1.259 -2.403 -31.169 1.00 86.31 91 VAL A C 1
ATOM 747 O O . VAL A 1 91 ? -1.799 -1.334 -30.862 1.00 86.31 91 VAL A O 1
ATOM 750 N N . THR A 1 92 ? -1.885 -3.570 -31.071 1.00 87.06 92 THR A N 1
ATOM 751 C CA . THR A 1 92 ? -3.167 -3.763 -30.379 1.00 87.06 92 THR A CA 1
ATOM 752 C C . THR A 1 92 ? -2.953 -3.992 -28.874 1.00 87.06 92 THR A C 1
ATOM 754 O O . THR A 1 92 ? -1.871 -4.402 -28.451 1.00 87.06 92 THR A O 1
ATOM 757 N N . PRO A 1 93 ? -3.953 -3.725 -28.013 1.00 85.00 93 PRO A N 1
ATOM 758 C CA . PRO A 1 93 ? -3.810 -3.966 -26.574 1.00 85.00 93 PRO A CA 1
ATOM 759 C C . PRO A 1 93 ? -3.590 -5.449 -26.221 1.00 85.00 93 PRO A C 1
ATOM 761 O O . PRO A 1 93 ? -2.969 -5.735 -25.201 1.00 85.00 93 PRO A O 1
ATOM 764 N N . GLU A 1 94 ? -4.055 -6.383 -27.056 1.00 87.81 94 GLU A N 1
ATOM 765 C CA . GLU A 1 94 ? -3.819 -7.823 -26.879 1.00 87.81 94 GLU A CA 1
ATOM 766 C C . GLU A 1 94 ? -2.357 -8.191 -27.164 1.00 87.81 94 GLU A C 1
ATOM 768 O O . GLU A 1 94 ? -1.702 -8.828 -26.339 1.00 87.81 94 GLU A O 1
ATOM 773 N N . GLU A 1 95 ? -1.806 -7.707 -28.280 1.00 87.19 95 GLU A N 1
ATOM 774 C CA . GLU A 1 95 ? -0.390 -7.875 -28.632 1.00 87.19 95 GLU A CA 1
ATOM 775 C C . GLU A 1 95 ? 0.545 -7.229 -27.603 1.00 87.19 95 GLU A C 1
ATOM 777 O O . GLU A 1 95 ? 1.615 -7.764 -27.312 1.00 87.19 95 GLU A O 1
ATOM 782 N N . TYR A 1 96 ? 0.137 -6.101 -27.011 1.00 88.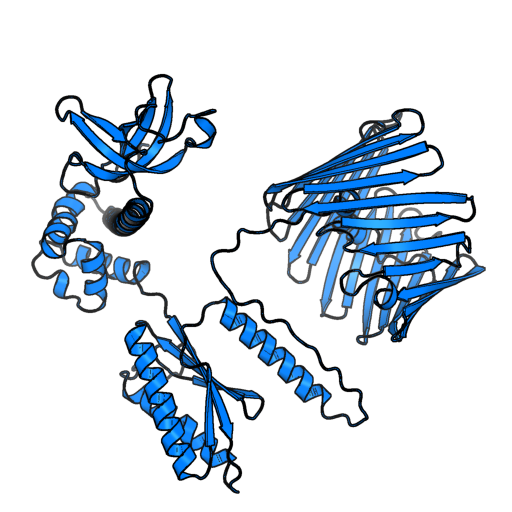00 96 TYR A N 1
ATOM 783 C CA . TYR A 1 96 ? 0.876 -5.468 -25.919 1.00 88.00 96 TYR A CA 1
ATOM 784 C C . TYR A 1 96 ? 1.030 -6.419 -24.725 1.00 88.00 96 TYR A C 1
ATOM 786 O O . TYR A 1 96 ? 2.139 -6.592 -24.220 1.00 88.00 96 TYR A O 1
ATOM 794 N N . ALA A 1 97 ? -0.061 -7.064 -24.299 1.00 87.69 97 ALA A N 1
ATOM 795 C CA . ALA A 1 97 ? -0.044 -7.992 -23.171 1.00 87.69 97 ALA A CA 1
ATOM 796 C C . ALA A 1 97 ? 0.808 -9.239 -23.467 1.00 87.69 97 ALA A C 1
ATOM 798 O O . ALA A 1 97 ? 1.611 -9.647 -22.628 1.00 87.69 97 ALA A O 1
ATOM 799 N N . GLN A 1 98 ? 0.699 -9.799 -24.677 1.00 87.31 98 GLN A N 1
ATOM 800 C CA . GLN A 1 98 ? 1.521 -10.939 -25.105 1.00 87.31 98 GLN A CA 1
ATOM 801 C C . GLN A 1 98 ? 3.014 -10.584 -25.149 1.00 87.31 98 GLN A C 1
ATOM 803 O O . GLN A 1 98 ? 3.859 -11.359 -24.694 1.00 87.31 98 GLN A O 1
ATOM 808 N N . CYS A 1 99 ? 3.349 -9.394 -25.658 1.00 87.50 99 CYS A N 1
ATOM 809 C CA . CYS A 1 99 ? 4.721 -8.898 -25.690 1.00 87.50 99 CYS A CA 1
ATOM 810 C C . CYS A 1 99 ? 5.280 -8.689 -24.276 1.00 87.50 99 CYS A C 1
ATOM 812 O O . CYS A 1 99 ? 6.426 -9.049 -24.009 1.00 87.50 99 CYS A O 1
ATOM 814 N N . GLU A 1 100 ? 4.485 -8.131 -23.361 1.00 88.31 100 GLU A N 1
ATOM 815 C CA . GLU A 1 100 ? 4.876 -7.940 -21.963 1.00 88.31 100 GLU A CA 1
ATOM 816 C C . GLU A 1 100 ? 5.125 -9.286 -21.264 1.00 88.31 100 GLU A C 1
ATOM 818 O O . GLU A 1 100 ? 6.141 -9.456 -20.586 1.00 88.31 100 GLU A O 1
ATOM 823 N N . GLU A 1 101 ? 4.260 -10.278 -21.488 1.00 88.44 101 GLU A N 1
ATOM 824 C CA . GLU A 1 101 ? 4.427 -11.626 -20.942 1.00 88.44 101 GLU A CA 1
ATOM 825 C C . GLU A 1 101 ? 5.692 -12.313 -21.485 1.00 88.44 101 GLU A C 1
ATOM 827 O O . GLU A 1 101 ? 6.503 -12.828 -20.705 1.00 88.44 101 GLU A O 1
ATOM 832 N N . ARG A 1 102 ? 5.913 -12.280 -22.809 1.00 86.94 102 ARG A N 1
ATOM 833 C CA . ARG A 1 102 ? 7.117 -12.835 -23.455 1.00 86.94 102 ARG A CA 1
ATOM 834 C C . ARG A 1 102 ? 8.388 -12.162 -22.936 1.00 86.94 102 ARG A C 1
ATOM 836 O O . ARG A 1 102 ? 9.359 -12.848 -22.599 1.00 86.94 102 ARG A O 1
ATOM 843 N N . PHE A 1 103 ? 8.364 -10.837 -22.800 1.00 88.12 103 PHE A N 1
ATOM 844 C CA . PHE A 1 103 ? 9.485 -10.075 -22.261 1.00 88.12 103 PHE A CA 1
ATOM 845 C C . PHE A 1 103 ? 9.765 -10.439 -20.800 1.00 88.12 103 PHE A C 1
ATOM 847 O O . PHE A 1 103 ? 10.920 -10.633 -20.423 1.00 88.12 103 PHE A O 1
ATOM 854 N N . HIS A 1 104 ? 8.735 -10.598 -19.965 1.00 88.69 104 HIS A N 1
ATOM 855 C CA . HIS A 1 104 ? 8.904 -11.020 -18.574 1.00 88.69 104 HIS A CA 1
ATOM 856 C C . HIS A 1 104 ? 9.495 -12.428 -18.453 1.00 88.69 104 HIS A C 1
ATOM 858 O O . HIS A 1 104 ? 10.429 -12.621 -17.668 1.00 88.69 104 HIS A O 1
ATOM 864 N N . LYS A 1 105 ? 9.034 -13.385 -19.271 1.00 87.69 105 LYS A N 1
ATOM 865 C CA . LYS A 1 105 ? 9.617 -14.736 -19.344 1.00 87.69 105 LYS A CA 1
ATOM 866 C C . LYS A 1 105 ? 11.098 -14.677 -19.735 1.00 87.69 105 LYS A C 1
ATOM 868 O O . LYS A 1 105 ? 11.942 -15.265 -19.056 1.00 87.69 105 LYS A O 1
ATOM 873 N N . SER A 1 106 ? 11.433 -13.924 -20.782 1.00 86.50 106 SER A N 1
ATOM 874 C CA . SER A 1 106 ? 12.813 -13.774 -21.274 1.00 86.50 106 SER A CA 1
ATOM 875 C C . SER A 1 106 ? 13.723 -13.046 -20.281 1.00 86.50 106 SER A C 1
ATOM 877 O O . SER A 1 106 ? 14.856 -13.466 -20.042 1.00 86.50 106 SER A O 1
ATOM 879 N N . LYS A 1 107 ? 13.219 -12.000 -19.619 1.00 87.38 107 LYS A N 1
ATOM 880 C CA . LYS A 1 107 ? 13.932 -11.257 -18.572 1.00 87.38 107 LYS A CA 1
ATOM 881 C C . LYS A 1 107 ? 14.217 -12.125 -17.347 1.00 87.38 107 LYS A C 1
ATOM 883 O O . LYS A 1 107 ? 15.304 -12.020 -16.777 1.00 87.38 107 LYS A O 1
ATOM 888 N N . ALA A 1 108 ? 13.282 -12.993 -16.954 1.00 86.00 108 ALA A N 1
ATOM 889 C CA . ALA A 1 108 ? 13.493 -13.952 -15.872 1.00 86.00 108 ALA A CA 1
ATOM 890 C C . ALA A 1 108 ? 14.621 -14.939 -16.216 1.00 86.00 108 ALA A C 1
ATOM 892 O O . ALA A 1 108 ? 15.554 -15.098 -15.427 1.00 86.00 108 ALA A O 1
ATOM 893 N N . VAL A 1 109 ? 14.596 -15.513 -17.425 1.00 86.56 109 VAL A N 1
ATOM 894 C CA . VAL A 1 109 ? 15.667 -16.389 -17.939 1.00 86.56 109 VAL A CA 1
ATOM 895 C C . VAL A 1 109 ? 17.009 -15.653 -17.957 1.00 86.56 109 VAL A C 1
ATOM 897 O O . VAL A 1 109 ? 18.002 -16.162 -17.437 1.00 86.56 109 VAL A O 1
ATOM 900 N N . HIS A 1 110 ? 17.038 -14.421 -18.471 1.00 85.62 110 HIS A N 1
ATOM 901 C CA . HIS A 1 110 ? 18.253 -13.611 -18.513 1.00 85.62 110 HIS A CA 1
ATOM 902 C C . HIS A 1 110 ? 18.799 -13.302 -17.115 1.00 85.62 110 HIS A C 1
ATOM 904 O O . HIS A 1 110 ? 20.006 -13.382 -16.890 1.00 85.62 110 HIS A O 1
ATOM 910 N N . GLY A 1 111 ? 17.924 -13.020 -16.147 1.00 85.56 111 GLY A N 1
ATOM 911 C CA . GLY A 1 111 ? 18.298 -12.808 -14.750 1.00 85.56 111 GLY A CA 1
ATOM 912 C C . GLY A 1 111 ? 18.813 -14.064 -14.033 1.00 85.56 111 GLY A C 1
ATOM 913 O O . GLY A 1 111 ? 19.598 -13.937 -13.090 1.00 85.56 111 GLY A O 1
ATOM 914 N N . ILE A 1 112 ? 18.392 -15.262 -14.448 1.00 84.62 112 ILE A N 1
ATOM 915 C CA . ILE A 1 112 ? 18.930 -16.543 -13.955 1.00 84.62 112 ILE A CA 1
ATOM 916 C C . ILE A 1 112 ? 20.315 -16.778 -14.554 1.00 84.62 112 ILE A C 1
ATOM 918 O O . ILE A 1 112 ? 21.276 -16.970 -13.814 1.00 84.62 112 ILE A O 1
ATOM 922 N N . VAL A 1 113 ? 20.449 -16.668 -15.877 1.00 82.25 113 VAL A N 1
ATOM 923 C CA . VAL A 1 113 ? 21.721 -16.908 -16.579 1.00 82.25 113 VAL A CA 1
ATOM 924 C C . VAL A 1 113 ? 22.792 -15.909 -16.144 1.00 82.25 113 VAL A C 1
ATOM 926 O O . VAL A 1 113 ? 23.933 -16.300 -15.924 1.00 82.25 113 VAL A O 1
ATOM 929 N N . ARG A 1 114 ? 22.436 -14.634 -15.938 1.00 83.69 114 ARG A N 1
ATOM 930 C CA . ARG A 1 114 ? 23.354 -13.621 -15.392 1.00 83.69 114 ARG A CA 1
ATOM 931 C C . ARG A 1 114 ? 23.839 -13.979 -13.987 1.00 83.69 114 ARG A C 1
ATOM 933 O O . ARG A 1 114 ? 25.005 -13.762 -13.674 1.00 83.69 114 ARG A O 1
ATOM 940 N N . TYR A 1 115 ? 22.960 -14.526 -13.149 1.00 83.25 115 TYR A N 1
ATOM 941 C CA . TYR A 1 115 ? 23.326 -14.950 -11.799 1.00 83.25 115 TYR A CA 1
ATOM 942 C C . TYR A 1 115 ? 24.269 -16.159 -11.829 1.00 83.25 115 TYR A C 1
ATOM 944 O O . TYR A 1 115 ? 25.319 -16.129 -11.191 1.00 83.25 115 TYR A O 1
ATOM 952 N N . VAL A 1 116 ? 23.960 -17.168 -12.647 1.00 80.56 116 VAL A N 1
ATOM 953 C CA . VAL A 1 116 ? 24.830 -18.336 -12.851 1.00 80.56 116 VAL A CA 1
ATOM 954 C C . VAL A 1 116 ? 26.195 -17.911 -13.404 1.00 80.56 116 VAL A C 1
ATOM 956 O O . VAL A 1 116 ? 27.221 -18.305 -12.859 1.00 80.56 116 VAL A O 1
ATOM 959 N N . ALA A 1 117 ? 26.225 -17.020 -14.400 1.00 77.44 117 ALA A N 1
ATOM 960 C CA . ALA A 1 117 ? 27.465 -16.455 -14.935 1.00 77.44 117 ALA A CA 1
ATOM 961 C C . ALA A 1 117 ? 28.293 -15.743 -13.852 1.00 77.44 117 ALA A C 1
ATOM 963 O O . ALA A 1 117 ? 29.504 -15.937 -13.779 1.00 77.44 117 ALA A O 1
ATOM 964 N N . SER A 1 118 ? 27.649 -14.964 -12.974 1.00 77.75 118 SER A N 1
ATOM 965 C CA . SER A 1 118 ? 28.341 -14.281 -11.872 1.00 77.75 118 SER A CA 1
ATOM 966 C C . SER A 1 118 ? 28.923 -15.247 -10.834 1.00 77.75 118 SER A C 1
ATOM 968 O O . SER A 1 118 ? 30.007 -15.001 -10.319 1.00 77.75 118 SER A O 1
ATOM 970 N N . LYS A 1 119 ? 28.238 -16.366 -10.562 1.00 76.81 119 LYS A N 1
ATOM 971 C CA . LYS A 1 119 ? 28.669 -17.389 -9.599 1.00 76.81 119 LYS A CA 1
ATOM 972 C C . LYS A 1 119 ? 29.804 -18.270 -10.117 1.00 76.81 119 LYS A C 1
ATOM 974 O O . LYS A 1 119 ? 30.622 -18.713 -9.325 1.00 76.81 119 LYS A O 1
ATOM 979 N N . LEU A 1 120 ? 29.857 -18.511 -11.425 1.00 69.44 120 LEU A N 1
ATOM 980 C CA . LEU A 1 120 ? 30.910 -19.307 -12.065 1.00 69.44 120 LEU A CA 1
ATOM 981 C C . LEU A 1 120 ? 32.198 -18.510 -12.330 1.00 69.44 120 LEU A C 1
ATOM 983 O O . LEU A 1 120 ? 33.230 -19.099 -12.629 1.00 69.44 120 LEU A O 1
ATOM 987 N N . SER A 1 121 ? 32.163 -17.179 -12.218 1.00 60.03 121 SER A N 1
ATOM 988 C CA . SER A 1 121 ? 33.289 -16.301 -12.577 1.00 60.03 121 SER A CA 1
ATOM 989 C C . SER A 1 121 ? 34.406 -16.214 -11.518 1.00 60.03 121 SER A C 1
ATOM 991 O O . SER A 1 121 ? 35.207 -15.286 -11.578 1.00 60.03 121 SER A O 1
ATOM 993 N N . THR A 1 122 ? 34.482 -17.126 -10.541 1.00 55.41 122 THR A N 1
ATOM 994 C CA . THR A 1 122 ? 35.320 -16.908 -9.346 1.00 55.41 122 THR A CA 1
ATOM 995 C C . THR A 1 122 ? 36.770 -17.414 -9.422 1.00 55.41 122 THR A C 1
ATOM 997 O O . THR A 1 122 ? 37.556 -16.895 -8.646 1.00 55.41 122 THR A O 1
ATOM 1000 N N . ASP A 1 123 ? 37.202 -18.274 -10.364 1.00 47.72 123 ASP A N 1
ATOM 1001 C CA . ASP A 1 123 ? 38.532 -18.920 -10.189 1.00 47.72 123 ASP A CA 1
ATOM 1002 C C . ASP A 1 123 ? 39.588 -18.891 -11.317 1.00 47.72 123 ASP A C 1
ATOM 1004 O O . ASP A 1 123 ? 40.708 -19.288 -11.028 1.00 47.72 123 ASP A O 1
ATOM 1008 N N . ASN A 1 124 ? 39.323 -18.418 -12.549 1.00 46.78 124 ASN A N 1
ATOM 1009 C CA . ASN A 1 124 ? 40.344 -18.044 -13.584 1.00 46.78 124 ASN A CA 1
ATOM 1010 C C . ASN A 1 124 ? 39.792 -17.993 -15.024 1.00 46.78 124 ASN A C 1
ATOM 1012 O O . ASN A 1 124 ? 40.548 -17.863 -15.989 1.00 46.78 124 ASN A O 1
ATOM 1016 N N . GLN A 1 125 ? 38.475 -18.070 -15.217 1.00 52.16 125 GLN A N 1
ATOM 1017 C CA . GLN A 1 125 ? 37.877 -18.002 -16.548 1.00 52.16 125 GLN A CA 1
ATOM 1018 C C . GLN A 1 125 ? 36.652 -17.087 -16.516 1.00 52.16 125 GLN A C 1
ATOM 1020 O O . GLN A 1 125 ? 35.620 -17.426 -15.944 1.00 52.16 125 GLN A O 1
ATOM 1025 N N . VAL A 1 126 ? 36.761 -15.905 -17.131 1.00 55.06 126 VAL A N 1
ATOM 1026 C CA . VAL A 1 126 ? 35.612 -15.009 -17.328 1.00 55.06 126 VAL A CA 1
ATOM 1027 C C . VAL A 1 126 ? 34.692 -15.659 -18.360 1.00 55.06 126 VAL A C 1
ATOM 1029 O O . VAL A 1 126 ? 34.867 -15.505 -19.573 1.00 55.06 126 VAL A O 1
ATOM 1032 N N . VAL A 1 127 ? 33.716 -16.436 -17.891 1.00 59.88 127 VAL A N 1
ATOM 1033 C CA . VAL A 1 127 ? 32.704 -17.031 -18.764 1.00 59.88 127 VAL A CA 1
ATOM 1034 C C . VAL A 1 127 ? 31.760 -15.918 -19.207 1.00 59.88 127 VAL A C 1
ATOM 1036 O O . VAL A 1 127 ? 30.873 -15.485 -18.473 1.00 59.88 127 VAL A O 1
ATOM 1039 N N . LYS A 1 128 ? 31.952 -15.424 -20.435 1.00 64.88 128 LYS A N 1
ATOM 1040 C CA . LYS A 1 128 ? 31.060 -14.411 -21.016 1.00 64.88 128 LYS A CA 1
ATOM 1041 C C . LYS A 1 128 ? 29.644 -14.978 -21.095 1.00 64.88 128 LYS A C 1
ATOM 1043 O O . LYS A 1 128 ? 29.453 -16.078 -21.618 1.00 64.88 128 LYS A O 1
ATOM 1048 N N . THR A 1 129 ? 28.645 -14.183 -20.705 1.00 69.38 129 THR A N 1
ATOM 1049 C CA . THR A 1 129 ? 27.213 -14.530 -20.772 1.00 69.38 129 THR A CA 1
ATOM 1050 C C . THR A 1 129 ? 26.839 -15.126 -22.139 1.00 69.38 129 THR A C 1
ATOM 1052 O O . THR A 1 129 ? 26.119 -16.116 -22.222 1.00 69.38 129 THR A O 1
ATOM 1055 N N . LYS A 1 130 ? 27.422 -14.603 -23.227 1.00 74.50 130 LYS A N 1
ATOM 1056 C CA . LYS A 1 130 ? 27.225 -15.077 -24.607 1.00 74.50 130 LYS A CA 1
ATOM 1057 C C . LYS A 1 130 ? 27.570 -16.558 -24.836 1.00 74.50 130 LYS A C 1
ATOM 1059 O O . LYS A 1 130 ? 26.898 -17.207 -25.635 1.00 74.50 130 LYS A O 1
ATOM 1064 N N . HIS A 1 131 ? 28.588 -17.099 -24.163 1.00 77.00 131 HIS A N 1
ATOM 1065 C CA . HIS A 1 131 ? 28.943 -18.519 -24.289 1.00 77.00 131 HIS A CA 1
ATOM 1066 C C . HIS A 1 131 ? 27.883 -19.420 -23.649 1.00 77.00 131 HIS A C 1
ATOM 1068 O O . HIS A 1 131 ? 27.502 -20.417 -24.257 1.00 77.00 131 HIS A O 1
ATOM 1074 N N . LEU A 1 132 ? 27.349 -19.031 -22.486 1.00 76.25 132 LEU A N 1
ATOM 1075 C CA . LEU A 1 132 ? 26.249 -19.747 -21.832 1.00 76.25 132 LEU A CA 1
ATOM 1076 C C . LEU A 1 132 ? 24.969 -19.689 -22.672 1.00 76.25 132 LEU A C 1
ATOM 1078 O O . LEU A 1 132 ? 24.302 -20.703 -22.848 1.00 76.25 132 LEU A O 1
ATOM 1082 N N . TYR A 1 133 ? 24.661 -18.539 -23.277 1.00 81.19 133 TYR A N 1
ATOM 1083 C CA . TYR A 1 133 ? 23.519 -18.425 -24.190 1.00 81.19 133 TYR A CA 1
ATOM 1084 C C . TYR A 1 133 ? 23.620 -19.376 -25.387 1.00 81.19 133 TYR A C 1
ATOM 1086 O O . TYR A 1 133 ? 22.645 -20.055 -25.703 1.00 81.19 133 TYR A O 1
ATOM 1094 N N . LYS A 1 134 ? 24.801 -19.464 -26.012 1.00 81.00 134 LYS A N 1
ATOM 1095 C CA . LYS A 1 134 ? 25.031 -20.340 -27.169 1.00 81.00 134 LYS A CA 1
ATOM 1096 C C . LYS A 1 134 ? 24.961 -21.826 -26.812 1.00 81.00 134 LYS A C 1
ATOM 1098 O O . LYS A 1 134 ? 24.452 -22.603 -27.611 1.00 81.00 134 LYS A O 1
ATOM 1103 N N . LYS A 1 135 ? 25.476 -22.216 -25.643 1.00 77.06 135 LYS A N 1
ATOM 1104 C CA . LYS A 1 135 ? 25.494 -23.618 -25.198 1.00 77.06 135 LYS A CA 1
ATOM 1105 C C . LYS A 1 135 ? 24.144 -24.102 -24.671 1.00 77.06 135 LYS A C 1
ATOM 1107 O O . LYS A 1 135 ? 23.771 -25.240 -24.914 1.00 77.06 135 LYS A O 1
ATOM 1112 N N . PHE A 1 136 ? 23.438 -23.249 -23.932 1.00 72.88 136 PHE A N 1
ATOM 1113 C CA . PHE A 1 136 ? 22.314 -23.668 -23.100 1.00 72.88 136 PHE A CA 1
ATOM 1114 C C . PHE A 1 136 ? 20.987 -23.060 -23.551 1.00 72.88 136 PHE A C 1
ATOM 1116 O O . PHE A 1 136 ? 20.031 -23.769 -23.848 1.00 72.88 136 PHE A O 1
ATOM 1123 N N . VAL A 1 137 ? 20.927 -21.732 -23.640 1.00 79.62 137 VAL A N 1
ATOM 1124 C CA . VAL A 1 137 ? 19.652 -21.018 -23.767 1.00 79.62 137 VAL A CA 1
ATOM 1125 C C . VAL A 1 137 ? 19.070 -21.105 -25.183 1.00 79.62 137 VAL A C 1
ATOM 1127 O O . VAL A 1 137 ? 17.877 -21.358 -25.322 1.00 79.62 137 VAL A O 1
ATOM 1130 N N . TRP A 1 138 ? 19.872 -20.928 -26.241 1.00 84.38 138 TRP A N 1
ATOM 1131 C CA . TRP A 1 138 ? 19.365 -21.005 -27.624 1.00 84.38 138 TRP A CA 1
ATOM 1132 C C . TRP A 1 138 ? 18.887 -22.413 -28.022 1.00 84.38 138 TRP A C 1
ATOM 1134 O O . TRP A 1 138 ? 17.784 -22.515 -28.561 1.00 84.38 138 TRP A O 1
ATOM 1144 N N . PRO A 1 139 ? 19.604 -23.506 -27.687 1.00 82.50 139 PRO A N 1
ATOM 1145 C CA . PRO A 1 139 ? 19.091 -24.857 -27.918 1.00 82.50 139 PRO A CA 1
ATOM 1146 C C . PRO A 1 139 ? 17.775 -25.145 -27.177 1.00 82.50 139 PRO A C 1
ATOM 1148 O O . PRO A 1 139 ? 16.888 -25.805 -27.718 1.00 82.50 139 PRO A O 1
ATOM 1151 N N . LEU A 1 140 ? 17.604 -24.602 -25.965 1.00 81.38 140 LEU A N 1
ATOM 1152 C CA . LEU A 1 140 ? 16.352 -24.715 -25.210 1.00 81.38 140 LEU A CA 1
ATOM 1153 C C . LEU A 1 140 ? 15.188 -23.976 -25.881 1.00 81.38 140 LEU A C 1
ATOM 1155 O O . LEU A 1 140 ? 14.085 -24.521 -25.929 1.00 81.38 140 LEU A O 1
ATOM 1159 N N . TYR A 1 141 ? 15.431 -22.779 -26.431 1.00 80.88 141 TYR A N 1
ATOM 1160 C CA . TYR A 1 141 ? 14.431 -22.054 -27.223 1.00 80.88 141 TYR A CA 1
ATOM 1161 C C . TYR A 1 141 ? 13.955 -22.876 -28.430 1.00 80.88 141 TYR A C 1
ATOM 1163 O O . TYR A 1 141 ? 12.758 -22.928 -28.688 1.00 80.88 141 TYR A O 1
ATOM 1171 N N . SER A 1 142 ? 14.856 -23.576 -29.128 1.00 77.94 142 SER A N 1
ATOM 1172 C CA . SER A 1 142 ? 14.475 -24.390 -30.292 1.00 77.94 142 SER A CA 1
ATOM 1173 C C . SER A 1 142 ? 13.689 -25.656 -29.934 1.00 77.94 142 SER A C 1
ATOM 1175 O O . SER A 1 142 ? 12.915 -26.127 -30.762 1.00 77.94 142 SER A O 1
ATOM 1177 N N . LYS A 1 143 ? 13.896 -26.239 -28.744 1.00 80.38 143 LYS A N 1
ATOM 1178 C CA . LYS A 1 143 ? 13.286 -27.527 -28.364 1.00 80.38 143 LYS A CA 1
ATOM 1179 C C . LYS A 1 143 ? 11.920 -27.375 -27.693 1.00 80.38 143 LYS A C 1
ATOM 1181 O O . LYS A 1 143 ? 11.029 -28.173 -27.954 1.00 80.38 143 LYS A O 1
ATOM 1186 N N . TYR A 1 144 ? 11.765 -26.368 -26.834 1.00 77.06 144 TYR A N 1
ATOM 1187 C CA . TYR A 1 144 ? 10.556 -26.163 -26.023 1.00 77.06 144 TYR A CA 1
ATOM 1188 C C . TYR A 1 144 ? 9.795 -24.883 -26.399 1.00 77.06 144 TYR A C 1
ATOM 1190 O O . TYR A 1 144 ? 8.892 -24.470 -25.684 1.00 77.06 144 TYR A O 1
ATOM 1198 N N . GLY A 1 145 ? 10.188 -24.203 -27.482 1.00 78.31 145 GLY A N 1
ATOM 1199 C CA . GLY A 1 145 ? 9.634 -22.910 -27.896 1.00 78.31 145 GLY A CA 1
ATOM 1200 C C . GLY A 1 145 ? 10.141 -21.738 -27.049 1.00 78.31 145 GLY A C 1
ATOM 1201 O O . GLY A 1 145 ? 10.619 -20.743 -27.592 1.00 78.31 145 GLY A O 1
ATOM 1202 N N . HIS A 1 146 ? 10.105 -21.852 -25.716 1.00 81.81 146 HIS A N 1
ATOM 1203 C CA . HIS A 1 146 ? 10.620 -20.833 -24.799 1.00 81.81 146 HIS A CA 1
ATOM 1204 C C . HIS A 1 146 ? 11.435 -21.447 -23.651 1.00 81.81 146 HIS A C 1
ATOM 1206 O O . HIS A 1 146 ? 10.973 -22.337 -22.941 1.00 81.81 146 HIS A O 1
ATOM 1212 N N . ALA A 1 147 ? 12.633 -20.913 -23.386 1.00 82.44 147 ALA A N 1
ATOM 1213 C CA . ALA A 1 147 ? 13.525 -21.431 -22.335 1.00 82.44 147 ALA A CA 1
ATOM 1214 C C . ALA A 1 147 ? 12.902 -21.406 -20.920 1.00 82.44 147 ALA A C 1
ATOM 1216 O O . ALA A 1 147 ? 13.221 -22.232 -20.070 1.00 82.44 147 ALA A O 1
ATOM 1217 N N . TYR A 1 148 ? 11.977 -20.474 -20.681 1.00 85.56 148 TYR A N 1
ATOM 1218 C CA . TYR A 1 148 ? 11.218 -20.367 -19.429 1.00 85.56 148 TYR A CA 1
ATOM 1219 C C . TYR A 1 148 ? 10.374 -21.618 -19.129 1.00 85.56 148 TYR A C 1
ATOM 1221 O O . TYR A 1 148 ? 10.323 -22.063 -17.985 1.00 85.56 148 TYR A O 1
ATOM 1229 N N . GLU A 1 149 ? 9.733 -22.204 -20.142 1.00 83.50 149 GLU A N 1
ATOM 1230 C CA . GLU A 1 149 ? 8.898 -23.399 -19.963 1.00 83.50 149 GLU A CA 1
ATOM 1231 C C . GLU A 1 149 ? 9.756 -24.619 -19.647 1.00 83.50 149 GLU A C 1
ATOM 1233 O O . GLU A 1 149 ? 9.440 -25.377 -18.733 1.00 83.50 149 GLU A O 1
ATOM 1238 N N . ALA A 1 150 ? 10.910 -24.735 -20.304 1.00 82.31 150 ALA A N 1
ATOM 1239 C CA . ALA A 1 150 ? 11.890 -25.761 -19.980 1.00 82.31 150 ALA A CA 1
ATOM 1240 C C . ALA A 1 150 ? 12.418 -25.629 -18.540 1.00 82.31 150 ALA A C 1
ATOM 1242 O O . ALA A 1 150 ? 12.571 -26.636 -17.852 1.00 82.31 150 ALA A O 1
ATOM 1243 N N . PHE A 1 151 ? 12.650 -24.406 -18.042 1.00 84.25 151 PHE A N 1
ATOM 1244 C CA . PHE A 1 151 ? 13.037 -24.205 -16.639 1.00 84.25 151 PHE A CA 1
ATOM 1245 C C . PHE A 1 151 ? 11.920 -24.588 -15.673 1.00 84.25 151 PHE A C 1
ATOM 1247 O O . PHE A 1 151 ? 12.200 -25.187 -14.639 1.00 84.25 151 PHE A O 1
ATOM 1254 N N . LYS A 1 152 ? 10.659 -24.303 -16.006 1.00 81.56 152 LYS A N 1
ATOM 1255 C CA . LYS A 1 152 ? 9.521 -24.736 -15.190 1.00 81.56 152 LYS A CA 1
ATOM 1256 C C . LYS A 1 152 ? 9.419 -26.263 -15.136 1.00 81.56 152 LYS A C 1
ATOM 1258 O O . LYS A 1 152 ? 9.307 -26.817 -14.049 1.00 81.56 152 LYS A O 1
ATOM 1263 N N . LEU A 1 153 ? 9.530 -26.931 -16.285 1.00 80.75 153 LEU A N 1
ATOM 1264 C CA . LEU A 1 153 ? 9.545 -28.394 -16.366 1.00 80.75 153 LEU A CA 1
ATOM 1265 C C . LEU A 1 153 ? 10.734 -28.994 -15.613 1.00 80.75 153 LEU A C 1
ATOM 1267 O O . LEU A 1 153 ? 10.582 -30.028 -14.976 1.00 80.75 153 LEU A O 1
ATOM 1271 N N . SER A 1 154 ? 11.887 -28.319 -15.603 1.00 80.06 154 SER A N 1
ATOM 1272 C CA . SER A 1 154 ? 13.074 -28.818 -14.902 1.00 80.06 154 SER A CA 1
ATOM 1273 C C . SER A 1 154 ? 12.923 -28.935 -13.380 1.00 80.06 154 SER A C 1
ATOM 1275 O O . SER A 1 154 ? 13.671 -29.686 -12.760 1.00 80.06 154 SER A O 1
ATOM 1277 N N . ILE A 1 155 ? 11.952 -28.232 -12.779 1.00 80.25 155 ILE A N 1
ATOM 1278 C CA . ILE A 1 155 ? 11.627 -28.360 -11.349 1.00 80.25 155 ILE A CA 1
ATOM 1279 C C . ILE A 1 155 ? 10.951 -29.708 -11.071 1.00 80.25 155 ILE A C 1
ATOM 1281 O O . ILE A 1 155 ? 11.243 -30.344 -10.062 1.00 80.25 155 ILE A O 1
ATOM 1285 N N . THR A 1 156 ? 10.053 -30.140 -11.960 1.00 75.81 156 THR A N 1
ATOM 1286 C CA . THR A 1 156 ? 9.304 -31.399 -11.831 1.00 75.81 156 THR A CA 1
ATOM 1287 C C . THR A 1 156 ? 10.111 -32.588 -12.351 1.00 75.81 156 THR A C 1
ATOM 1289 O O . THR A 1 156 ? 10.139 -33.639 -11.719 1.00 75.81 156 THR A O 1
ATOM 1292 N N . GLU A 1 157 ? 10.807 -32.413 -13.476 1.00 78.75 157 GLU A N 1
ATOM 1293 C CA . GLU A 1 157 ? 11.618 -33.437 -14.129 1.00 78.75 157 GLU A CA 1
ATOM 1294 C C . GLU A 1 157 ? 13.053 -32.935 -14.376 1.00 78.75 157 GLU A C 1
ATOM 1296 O O . GLU A 1 157 ? 13.330 -32.242 -15.361 1.00 78.75 157 GLU A O 1
ATOM 1301 N N . PRO A 1 158 ? 14.029 -33.344 -13.546 1.00 68.81 158 PRO A N 1
ATOM 1302 C CA . PRO A 1 158 ? 15.437 -32.966 -13.706 1.00 68.81 158 PRO A CA 1
ATOM 1303 C C . PRO A 1 158 ? 16.098 -33.431 -15.012 1.00 68.81 158 PRO A C 1
ATOM 1305 O O . PRO A 1 158 ? 17.210 -32.999 -15.336 1.00 68.81 158 PRO A O 1
ATOM 1308 N N . SER A 1 159 ? 15.433 -34.324 -15.748 1.00 69.50 159 SER A N 1
ATOM 1309 C CA . SER A 1 159 ? 15.894 -34.948 -16.990 1.00 69.50 159 SER A CA 1
ATOM 1310 C C . SER A 1 159 ? 15.863 -34.016 -18.202 1.00 69.50 159 SER A C 1
ATOM 1312 O O . SER A 1 159 ? 16.503 -34.321 -19.205 1.00 69.50 159 SER A O 1
ATOM 1314 N N . VAL A 1 160 ? 15.187 -32.863 -18.118 1.00 72.62 160 VAL A N 1
ATOM 1315 C CA . VAL A 1 160 ? 15.058 -31.882 -19.219 1.00 72.62 160 VAL A CA 1
ATOM 1316 C C . VAL A 1 160 ? 16.419 -31.400 -19.746 1.00 72.62 160 VAL A C 1
ATOM 1318 O O . VAL A 1 160 ? 16.535 -31.039 -20.920 1.00 72.62 160 VAL A O 1
ATOM 1321 N N . PHE A 1 161 ? 17.455 -31.440 -18.902 1.00 67.31 161 PHE A N 1
ATOM 1322 C CA . PHE A 1 161 ? 18.822 -31.036 -19.240 1.00 67.31 161 PHE A CA 1
ATOM 1323 C C . PHE A 1 161 ? 19.717 -32.169 -19.763 1.00 67.31 161 PHE A C 1
ATOM 1325 O O . PHE A 1 161 ? 20.839 -31.900 -20.189 1.00 67.31 161 PHE A O 1
ATOM 1332 N N . ASN A 1 162 ? 19.248 -33.419 -19.757 1.00 62.81 162 ASN A N 1
ATOM 1333 C CA . ASN A 1 162 ? 20.020 -34.543 -20.279 1.00 62.81 162 ASN A CA 1
ATOM 1334 C C . ASN A 1 162 ? 20.036 -34.460 -21.819 1.00 62.81 162 ASN A C 1
ATOM 1336 O O . ASN A 1 162 ? 18.991 -34.557 -22.464 1.00 62.81 162 ASN A O 1
ATOM 1340 N N . GLY A 1 163 ? 21.219 -34.238 -22.400 1.00 60.69 163 GLY A N 1
ATOM 1341 C CA . GLY A 1 163 ? 21.417 -34.075 -23.848 1.00 60.69 163 GLY A CA 1
ATOM 1342 C C . GLY A 1 163 ? 21.963 -32.711 -24.288 1.00 60.69 163 GLY A C 1
ATOM 1343 O O . GLY A 1 163 ? 22.117 -32.491 -25.485 1.00 60.69 163 GLY A O 1
ATOM 1344 N N . PHE A 1 164 ? 22.267 -31.808 -23.351 1.00 67.06 164 PHE A N 1
ATOM 1345 C CA . PHE A 1 164 ? 22.997 -30.566 -23.628 1.00 67.06 164 PHE A CA 1
ATOM 1346 C C . PHE A 1 164 ? 24.411 -30.633 -23.028 1.00 67.06 164 PHE A C 1
ATOM 1348 O O . PHE A 1 164 ? 24.580 -31.183 -21.941 1.00 67.06 164 PHE A O 1
ATOM 1355 N N . ASP A 1 165 ? 25.405 -30.045 -23.708 1.00 60.88 165 ASP A N 1
ATOM 1356 C CA . ASP A 1 165 ? 26.806 -29.937 -23.251 1.00 60.88 165 ASP A CA 1
ATOM 1357 C C . ASP A 1 165 ? 26.936 -28.961 -22.061 1.00 60.88 165 ASP A C 1
ATOM 1359 O O . ASP A 1 165 ? 27.438 -27.837 -22.188 1.00 60.88 165 ASP A O 1
ATOM 1363 N N . ILE A 1 166 ? 26.432 -29.375 -20.900 1.00 65.75 166 ILE A N 1
ATOM 1364 C CA . ILE A 1 166 ? 26.490 -28.639 -19.634 1.00 65.75 166 ILE A CA 1
ATOM 1365 C C . ILE A 1 166 ? 27.425 -29.399 -18.698 1.00 65.75 166 ILE A C 1
ATOM 1367 O O . ILE A 1 166 ? 27.268 -30.605 -18.517 1.00 65.75 166 ILE A O 1
ATOM 1371 N N . SER A 1 167 ? 28.375 -28.702 -18.073 1.00 72.94 167 SER A N 1
ATOM 1372 C CA . SER A 1 167 ? 29.224 -29.331 -17.052 1.00 72.94 167 SER A CA 1
ATOM 1373 C C . SER A 1 167 ? 28.387 -29.654 -15.808 1.00 72.94 167 SER A C 1
ATOM 1375 O O . SER A 1 167 ? 27.544 -28.849 -15.408 1.00 72.94 167 SER A O 1
ATOM 1377 N N . ASP A 1 168 ? 28.636 -30.781 -15.136 1.00 71.06 168 ASP A N 1
ATOM 1378 C CA . ASP A 1 168 ? 27.855 -31.187 -13.950 1.00 71.06 168 ASP A CA 1
ATOM 1379 C C . ASP A 1 168 ? 27.861 -30.134 -12.821 1.00 71.06 168 ASP A C 1
ATOM 1381 O O . ASP A 1 168 ? 26.877 -29.974 -12.092 1.00 71.06 168 ASP A O 1
ATOM 1385 N N . SER A 1 169 ? 28.932 -29.342 -12.719 1.00 73.06 169 SER A N 1
ATOM 1386 C CA . SER A 1 169 ? 29.041 -28.193 -11.813 1.00 73.06 169 SER A CA 1
ATOM 1387 C C . SER A 1 169 ? 28.087 -27.046 -12.180 1.00 73.06 169 SER A C 1
ATOM 1389 O O . SER A 1 169 ? 27.404 -26.503 -11.310 1.00 73.06 169 SER A O 1
ATOM 1391 N N . GLU A 1 170 ? 27.984 -26.706 -13.466 1.00 75.06 170 GLU A N 1
ATOM 1392 C CA . GLU A 1 170 ? 27.085 -25.667 -13.982 1.00 75.06 170 GLU A CA 1
ATOM 1393 C C . GLU A 1 170 ? 25.623 -26.081 -13.801 1.00 75.06 170 GLU A C 1
ATOM 1395 O O . GLU A 1 170 ? 24.799 -25.273 -13.372 1.00 75.06 170 GLU A O 1
ATOM 1400 N N . ARG A 1 171 ? 25.311 -27.360 -14.055 1.00 76.50 171 ARG A N 1
ATOM 1401 C CA . ARG A 1 171 ? 23.968 -27.927 -13.883 1.00 76.50 171 ARG A CA 1
ATOM 1402 C C . ARG A 1 171 ? 23.484 -27.808 -12.443 1.00 76.50 171 ARG A C 1
ATOM 1404 O O . ARG A 1 171 ? 22.333 -27.436 -12.223 1.00 76.50 171 ARG A O 1
ATOM 1411 N N . LYS A 1 172 ? 24.344 -28.104 -11.465 1.00 80.19 172 LYS A N 1
ATOM 1412 C CA . LYS A 1 172 ? 23.982 -28.042 -10.043 1.00 80.19 172 LYS A CA 1
ATOM 1413 C C . LYS A 1 172 ? 23.664 -26.612 -9.601 1.00 80.19 172 LYS A C 1
ATOM 1415 O O . LYS A 1 172 ? 22.610 -26.379 -9.015 1.00 80.19 172 LYS A O 1
ATOM 1420 N N . VAL A 1 173 ? 24.528 -25.654 -9.948 1.00 81.94 173 VAL A N 1
ATOM 1421 C CA . VAL A 1 173 ? 24.340 -24.226 -9.623 1.00 81.94 173 VAL A CA 1
ATOM 1422 C C . VAL A 1 173 ? 23.105 -23.657 -10.323 1.00 81.94 173 VAL A C 1
ATOM 1424 O O . VAL A 1 173 ? 22.343 -22.882 -9.742 1.00 81.94 173 VAL A O 1
ATOM 1427 N N . LEU A 1 174 ? 22.883 -24.051 -11.575 1.00 81.50 174 LEU A N 1
ATOM 1428 C CA . LEU A 1 174 ? 21.712 -23.658 -12.343 1.00 81.50 174 LEU A CA 1
ATOM 1429 C C . LEU A 1 174 ? 20.424 -24.200 -11.714 1.00 81.50 174 LEU A C 1
ATOM 1431 O O . LEU A 1 174 ? 19.493 -23.426 -11.522 1.00 81.50 174 LEU A O 1
ATOM 1435 N N . MET A 1 175 ? 20.380 -25.487 -11.363 1.00 81.12 175 MET A N 1
ATOM 1436 C CA . MET A 1 175 ? 19.229 -26.104 -10.695 1.00 81.12 175 MET A CA 1
ATOM 1437 C C . MET A 1 175 ? 18.911 -25.418 -9.371 1.00 81.12 175 MET A C 1
ATOM 1439 O O . MET A 1 175 ? 17.766 -25.040 -9.137 1.00 81.12 175 MET A O 1
ATOM 1443 N N . GLU A 1 176 ? 19.924 -25.176 -8.540 1.00 82.81 176 GLU A N 1
ATOM 1444 C CA . GLU A 1 176 ? 19.757 -24.443 -7.284 1.00 82.81 176 GLU A CA 1
ATOM 1445 C C . GLU A 1 176 ? 19.182 -23.039 -7.530 1.00 82.81 176 GLU A C 1
ATOM 1447 O O . GLU A 1 176 ? 18.225 -22.622 -6.875 1.00 82.81 176 GLU A O 1
ATOM 1452 N N . THR A 1 177 ? 19.696 -22.332 -8.539 1.00 82.94 177 THR A N 1
ATOM 1453 C CA . THR A 1 177 ? 19.210 -20.994 -8.904 1.00 82.94 177 THR A CA 1
ATOM 1454 C C . THR A 1 177 ? 17.772 -21.024 -9.434 1.00 82.94 177 THR A C 1
ATOM 1456 O O . THR A 1 177 ? 16.981 -20.137 -9.105 1.00 82.94 177 THR A O 1
ATOM 1459 N N . ILE A 1 178 ? 17.419 -22.017 -10.258 1.00 83.75 178 ILE A N 1
ATOM 1460 C CA . ILE A 1 178 ? 16.065 -22.185 -10.807 1.00 83.75 178 ILE A CA 1
ATOM 1461 C C . ILE A 1 178 ? 15.087 -22.473 -9.672 1.00 83.75 178 ILE A C 1
ATOM 1463 O O . ILE A 1 178 ? 14.064 -21.800 -9.586 1.00 83.75 178 ILE A O 1
ATOM 1467 N N . VAL A 1 179 ? 15.415 -23.391 -8.761 1.00 80.00 179 VAL A N 1
ATOM 1468 C CA . VAL A 1 179 ? 14.567 -23.686 -7.600 1.00 80.00 179 VAL A CA 1
ATOM 1469 C C . VAL A 1 179 ? 14.396 -22.443 -6.729 1.00 80.00 179 VAL A C 1
ATOM 1471 O O . VAL A 1 179 ? 13.284 -22.150 -6.317 1.00 80.00 179 VAL A O 1
ATOM 1474 N N . GLN A 1 180 ? 15.442 -21.651 -6.491 1.00 78.56 180 GLN A N 1
ATOM 1475 C CA . GLN A 1 180 ? 15.320 -20.432 -5.682 1.00 78.56 180 GLN A CA 1
ATOM 1476 C C . GLN A 1 180 ? 14.474 -19.334 -6.345 1.00 78.56 180 GLN A C 1
ATOM 1478 O O . GLN A 1 180 ? 13.705 -18.658 -5.664 1.00 78.56 180 GLN A O 1
ATOM 1483 N N . LYS A 1 181 ? 14.624 -19.114 -7.658 1.00 77.38 181 LYS A N 1
ATOM 1484 C CA . LYS A 1 181 ? 13.982 -17.984 -8.359 1.00 77.38 181 LYS A CA 1
ATOM 1485 C C . LYS A 1 181 ? 12.637 -18.311 -8.995 1.00 77.38 181 LYS A C 1
ATOM 1487 O O . LYS A 1 181 ? 11.853 -17.395 -9.230 1.00 77.38 181 LYS A O 1
ATOM 1492 N N . LEU A 1 182 ? 12.403 -19.575 -9.327 1.00 75.69 182 LEU A N 1
ATOM 1493 C CA . LEU A 1 182 ? 11.253 -20.029 -10.102 1.00 75.69 182 LEU A CA 1
ATOM 1494 C C . LEU A 1 182 ? 10.305 -20.921 -9.286 1.00 75.69 182 LEU A C 1
ATOM 1496 O O . LEU A 1 182 ? 9.353 -21.446 -9.863 1.00 75.69 182 LEU A O 1
ATOM 1500 N N . LYS A 1 183 ? 10.533 -21.082 -7.968 1.00 68.81 183 LYS A N 1
ATOM 1501 C CA . LYS A 1 183 ? 9.601 -21.809 -7.095 1.00 68.81 183 LYS A CA 1
ATOM 1502 C C . LYS A 1 183 ? 8.215 -21.166 -7.207 1.00 68.81 183 LYS A C 1
ATOM 1504 O O . LYS A 1 183 ? 8.096 -19.964 -6.940 1.00 68.81 183 LYS A O 1
ATOM 1509 N N . PRO A 1 184 ? 7.181 -21.924 -7.607 1.00 65.50 184 PRO A N 1
ATOM 1510 C CA . PRO A 1 184 ? 5.824 -21.407 -7.595 1.00 65.50 184 PRO A CA 1
ATOM 1511 C C . PRO A 1 184 ? 5.492 -20.969 -6.168 1.00 65.50 184 PRO A C 1
ATOM 1513 O O . PRO A 1 184 ? 5.810 -21.664 -5.203 1.00 65.50 184 PRO A O 1
ATOM 1516 N N . GLN A 1 185 ? 4.910 -19.779 -6.022 1.00 67.44 185 GLN A N 1
ATOM 1517 C CA . GLN A 1 185 ? 4.395 -19.381 -4.720 1.00 67.44 185 GLN A CA 1
ATOM 1518 C C . GLN A 1 185 ? 3.214 -20.297 -4.377 1.00 67.44 185 GLN A C 1
ATOM 1520 O O . GLN A 1 185 ? 2.351 -20.493 -5.239 1.00 67.44 185 GLN A O 1
ATOM 1525 N N . PRO A 1 186 ? 3.177 -20.867 -3.161 1.00 73.69 186 PRO A N 1
ATOM 1526 C CA . PRO A 1 186 ? 2.092 -21.748 -2.768 1.00 73.69 186 PRO A CA 1
ATOM 1527 C C . PRO A 1 186 ? 0.784 -20.958 -2.767 1.00 73.69 186 PRO A C 1
ATOM 1529 O O . PRO A 1 186 ? 0.695 -19.873 -2.187 1.00 73.69 186 PRO A O 1
ATOM 1532 N N . HIS A 1 187 ? -0.229 -21.503 -3.430 1.00 82.31 187 HIS A N 1
ATOM 1533 C CA . HIS A 1 187 ? -1.572 -20.949 -3.436 1.00 82.31 187 HIS A CA 1
ATOM 1534 C C . HIS A 1 187 ? -2.327 -21.513 -2.238 1.00 82.31 187 HIS A C 1
ATOM 1536 O O . HIS A 1 187 ? -2.393 -22.728 -2.042 1.00 82.31 187 HIS A O 1
ATOM 1542 N N . LYS A 1 188 ? -2.909 -20.627 -1.434 1.00 85.06 188 LYS A N 1
ATOM 1543 C CA . LYS A 1 188 ? -3.862 -21.024 -0.401 1.00 85.06 188 LYS A CA 1
ATOM 1544 C C . LYS A 1 188 ? -5.220 -21.221 -1.052 1.00 85.06 188 LYS A C 1
ATOM 1546 O O . LYS A 1 188 ? -5.672 -20.361 -1.804 1.00 85.06 188 LYS A O 1
ATOM 1551 N N . ILE A 1 189 ? -5.853 -22.349 -0.779 1.00 87.81 189 ILE A N 1
ATOM 1552 C CA . ILE A 1 189 ? -7.212 -22.662 -1.200 1.00 87.81 189 ILE A CA 1
ATOM 1553 C C . ILE A 1 189 ? -8.052 -22.775 0.060 1.00 87.81 189 ILE A C 1
ATOM 1555 O O . ILE A 1 189 ? -7.646 -23.436 1.016 1.00 87.81 189 ILE A O 1
ATOM 1559 N N . ARG A 1 190 ? -9.203 -22.114 0.058 1.00 86.00 190 ARG A N 1
ATOM 1560 C CA . ARG A 1 190 ? -10.119 -22.060 1.192 1.00 86.00 190 ARG A CA 1
ATOM 1561 C C . ARG A 1 190 ? -11.514 -22.481 0.777 1.00 86.00 190 ARG A C 1
ATOM 1563 O O . ARG A 1 190 ? -11.959 -22.100 -0.303 1.00 86.00 190 ARG A O 1
ATOM 1570 N N . ALA A 1 191 ? -12.193 -23.201 1.658 1.00 88.00 191 ALA A N 1
ATOM 1571 C CA . ALA A 1 191 ? -13.622 -23.466 1.585 1.00 88.00 191 ALA A CA 1
ATOM 1572 C C . ALA A 1 191 ? -14.267 -23.145 2.937 1.00 88.00 191 ALA A C 1
ATOM 1574 O O . ALA A 1 191 ? -13.703 -23.480 3.981 1.00 88.00 191 ALA A O 1
ATOM 1575 N N . ASP A 1 192 ? -15.436 -22.509 2.902 1.00 88.50 192 ASP A N 1
ATOM 1576 C CA . ASP A 1 192 ? -16.219 -22.204 4.100 1.00 88.50 192 ASP A CA 1
ATOM 1577 C C . ASP A 1 192 ? -17.347 -23.228 4.215 1.00 88.50 192 ASP A C 1
ATOM 1579 O O . ASP A 1 192 ? -18.125 -23.434 3.278 1.00 88.50 192 ASP A O 1
ATOM 1583 N N . LEU A 1 193 ? -17.399 -23.893 5.361 1.00 88.75 193 LEU A N 1
ATOM 1584 C CA . LEU A 1 193 ? -18.226 -25.057 5.633 1.00 88.75 193 LEU A CA 1
ATOM 1585 C C . LEU A 1 193 ? -19.107 -24.776 6.842 1.00 88.75 193 LEU A C 1
ATOM 1587 O O . LEU A 1 193 ? -18.664 -24.199 7.828 1.00 88.75 193 LEU A O 1
ATOM 1591 N N . GLU A 1 194 ? -20.343 -25.232 6.788 1.00 89.00 194 GLU A N 1
ATOM 1592 C CA . GLU A 1 194 ? -21.269 -25.209 7.907 1.00 89.00 194 GLU A CA 1
ATOM 1593 C C . GLU A 1 194 ? -21.538 -26.651 8.332 1.00 89.00 194 GLU A C 1
ATOM 1595 O O . GLU A 1 194 ? -22.049 -27.446 7.541 1.00 89.00 194 GLU A O 1
ATOM 1600 N N . LEU A 1 195 ? -21.131 -27.008 9.552 1.00 85.75 195 LEU A N 1
ATOM 1601 C CA . LEU A 1 195 ? -21.239 -28.363 10.090 1.00 85.75 195 LEU A CA 1
ATOM 1602 C C . LEU A 1 195 ? -22.240 -28.363 11.241 1.00 85.75 195 LEU A C 1
ATOM 1604 O O . LEU A 1 195 ? -22.026 -27.710 12.260 1.00 85.75 195 LEU A O 1
ATOM 1608 N N . THR A 1 196 ? -23.315 -29.134 11.098 1.00 86.44 196 THR A N 1
ATOM 1609 C CA . THR A 1 196 ? -24.346 -29.281 12.132 1.00 86.44 196 THR A CA 1
ATOM 1610 C C . THR A 1 196 ? -24.556 -30.755 12.445 1.00 86.44 196 THR A C 1
ATOM 1612 O O . THR A 1 196 ? -24.647 -31.590 11.549 1.00 86.44 196 THR A O 1
ATOM 1615 N N . CYS A 1 197 ? -24.612 -31.114 13.725 1.00 86.38 197 CYS A N 1
ATOM 1616 C CA . CYS A 1 197 ? -24.970 -32.464 14.145 1.00 86.38 197 CYS A CA 1
ATOM 1617 C C . CYS A 1 197 ? -25.725 -32.397 15.469 1.00 86.38 197 CYS A C 1
ATOM 1619 O O . CYS A 1 197 ? -25.155 -32.019 16.488 1.00 86.38 197 CYS A O 1
ATOM 1621 N N . TYR A 1 198 ? -27.008 -32.760 15.439 1.00 84.56 198 TYR A N 1
ATOM 1622 C CA . TYR A 1 198 ? -27.898 -32.716 16.605 1.00 84.56 198 TYR A CA 1
ATOM 1623 C C . TYR A 1 198 ? -27.976 -34.056 17.355 1.00 84.56 198 TYR A C 1
ATOM 1625 O O . TYR A 1 198 ? -28.746 -34.195 18.303 1.00 84.56 198 TYR A O 1
ATOM 1633 N N . ALA A 1 199 ? -27.208 -35.064 16.930 1.00 83.56 199 ALA A N 1
ATOM 1634 C CA . ALA A 1 199 ? -27.132 -36.345 17.622 1.00 83.56 199 ALA A CA 1
ATOM 1635 C C . ALA A 1 199 ? -26.420 -36.204 18.980 1.00 83.56 199 ALA A C 1
ATOM 1637 O O . ALA A 1 199 ? -25.571 -35.333 19.163 1.00 83.56 199 ALA A O 1
ATOM 1638 N N . TYR A 1 200 ? -26.717 -37.113 19.915 1.00 81.00 200 TYR A N 1
ATOM 1639 C CA . TYR A 1 200 ? -26.108 -37.140 21.255 1.00 81.00 200 TYR A CA 1
ATOM 1640 C C . TYR A 1 200 ? -24.566 -37.218 21.215 1.00 81.00 200 TYR A C 1
ATOM 1642 O O . TYR A 1 200 ? -23.891 -36.659 22.071 1.00 81.00 200 TYR A O 1
ATOM 1650 N N . GLU A 1 201 ? -24.003 -37.826 20.165 1.00 83.94 201 GLU A N 1
ATOM 1651 C CA . GLU A 1 201 ? -22.557 -37.900 19.892 1.00 83.94 201 GLU A CA 1
ATOM 1652 C C . GLU A 1 201 ? -22.091 -36.867 18.838 1.00 83.94 201 GLU A C 1
ATOM 1654 O O . GLU A 1 201 ? -21.139 -37.097 18.090 1.00 83.94 201 GLU A O 1
ATOM 1659 N N . GLY A 1 202 ? -22.770 -35.719 18.727 1.00 82.38 202 GLY A N 1
ATOM 1660 C CA . GLY A 1 202 ? -22.566 -34.764 17.632 1.00 82.38 202 GLY A CA 1
ATOM 1661 C C . GLY A 1 202 ? -21.155 -34.172 17.550 1.00 82.38 202 GLY A C 1
ATOM 1662 O O . GLY A 1 202 ? -20.588 -34.065 16.461 1.00 82.38 202 GLY A O 1
ATOM 1663 N N . ILE A 1 203 ? -20.541 -33.853 18.693 1.00 84.25 203 ILE A N 1
ATOM 1664 C CA . ILE A 1 203 ? -19.180 -33.291 18.744 1.00 84.25 203 ILE A CA 1
ATOM 1665 C C . ILE A 1 203 ? -18.146 -34.321 18.266 1.00 84.25 203 ILE A C 1
ATOM 1667 O O . ILE A 1 203 ? -17.238 -33.987 17.498 1.00 84.25 203 ILE A O 1
ATOM 1671 N N . ASP A 1 204 ? -18.293 -35.579 18.678 1.00 85.69 204 ASP A N 1
ATOM 1672 C CA . ASP A 1 204 ? -17.384 -36.660 18.290 1.00 85.69 204 ASP A CA 1
ATOM 1673 C C . ASP A 1 204 ? -17.587 -37.063 16.827 1.00 85.69 204 ASP A C 1
ATOM 1675 O O . ASP A 1 204 ? -16.621 -37.369 16.120 1.00 85.69 204 ASP A O 1
ATOM 1679 N N . ALA A 1 205 ? -18.823 -36.972 16.326 1.00 85.25 205 ALA A N 1
ATOM 1680 C CA . ALA A 1 205 ? -19.123 -37.108 14.909 1.00 85.25 205 ALA A CA 1
ATOM 1681 C C . ALA A 1 205 ? -18.374 -36.060 14.073 1.00 85.25 205 ALA A C 1
ATOM 1683 O O . ALA A 1 205 ? -17.639 -36.430 13.152 1.00 85.25 205 ALA A O 1
ATOM 1684 N N . ILE A 1 206 ? -18.459 -34.780 14.446 1.00 87.06 206 ILE A N 1
ATOM 1685 C CA . ILE A 1 206 ? -17.770 -33.689 13.743 1.00 87.06 206 ILE A CA 1
ATOM 1686 C C . ILE A 1 206 ? -16.249 -33.883 13.800 1.00 87.06 206 ILE A C 1
ATOM 1688 O O . ILE A 1 206 ? -15.594 -33.880 12.757 1.00 87.06 206 ILE A O 1
ATOM 1692 N N . LYS A 1 207 ? -15.673 -34.154 14.978 1.00 87.31 207 LYS A N 1
ATOM 1693 C CA . LYS A 1 207 ? -14.224 -34.389 15.119 1.00 87.31 207 LYS A CA 1
ATOM 1694 C C . LYS A 1 207 ? -13.731 -35.564 14.276 1.00 87.31 207 LYS A C 1
ATOM 1696 O O . LYS A 1 207 ? -12.706 -35.445 13.610 1.00 87.31 207 LYS A O 1
ATOM 1701 N N . SER A 1 208 ? -14.461 -36.680 14.276 1.00 85.19 208 SER A N 1
ATOM 1702 C CA . SER A 1 208 ? -14.090 -37.854 13.478 1.00 85.19 208 SER A CA 1
ATOM 1703 C C . SER A 1 208 ? -14.123 -37.577 11.973 1.00 85.19 208 SER A C 1
ATOM 1705 O O . SER A 1 208 ? -13.193 -37.970 11.276 1.00 85.19 208 SER A O 1
ATOM 1707 N N . SER A 1 209 ? -15.120 -36.814 11.509 1.00 85.12 209 SER A N 1
ATOM 1708 C CA . SER A 1 209 ? -15.263 -36.441 10.100 1.00 85.12 209 SER A CA 1
ATOM 1709 C C . SER A 1 209 ? -14.147 -35.515 9.614 1.00 85.12 209 SER A C 1
ATOM 1711 O O . SER A 1 209 ? -13.576 -35.710 8.539 1.00 85.12 209 SER A O 1
ATOM 1713 N N . ILE A 1 210 ? -13.757 -34.553 10.456 1.00 87.75 210 ILE A N 1
ATOM 1714 C CA . ILE A 1 210 ? -12.611 -33.674 10.212 1.00 87.75 210 ILE A CA 1
ATOM 1715 C C . ILE A 1 210 ? -11.326 -34.503 10.128 1.00 87.75 210 ILE A C 1
ATOM 1717 O O . ILE A 1 210 ? -10.525 -34.307 9.215 1.00 87.75 210 ILE A O 1
ATOM 1721 N N . LEU A 1 211 ? -11.141 -35.459 11.041 1.00 85.94 211 LEU A N 1
ATOM 1722 C CA . LEU A 1 211 ? -9.950 -36.302 11.091 1.00 85.94 211 LEU A CA 1
ATOM 1723 C C . LEU A 1 211 ? -9.840 -37.231 9.872 1.00 85.94 211 LEU A C 1
ATOM 1725 O O . LEU A 1 211 ? -8.754 -37.381 9.315 1.00 85.94 211 LEU A O 1
ATOM 1729 N N . ALA A 1 212 ? -10.944 -37.806 9.395 1.00 82.44 212 ALA A N 1
ATOM 1730 C CA . ALA A 1 212 ? -10.936 -38.612 8.177 1.00 82.44 212 ALA A CA 1
ATOM 1731 C C . ALA A 1 212 ? -10.637 -37.784 6.920 1.00 82.44 212 ALA A C 1
ATOM 1733 O O . ALA A 1 212 ? -9.842 -38.205 6.075 1.00 82.44 212 ALA A O 1
ATOM 1734 N N . SER A 1 213 ? -11.205 -36.576 6.827 1.00 83.38 213 SER A N 1
ATOM 1735 C CA . SER A 1 213 ? -10.893 -35.634 5.750 1.00 83.38 213 SER A CA 1
ATOM 1736 C C . SER A 1 213 ? -9.408 -35.247 5.748 1.00 83.38 213 SER A C 1
ATOM 1738 O O . SER A 1 213 ? -8.788 -35.209 4.682 1.00 83.38 213 SER A O 1
ATOM 1740 N N . GLN A 1 214 ? -8.817 -35.018 6.925 1.00 81.75 214 GLN A N 1
ATOM 1741 C CA . GLN A 1 214 ? -7.391 -34.708 7.069 1.00 81.75 214 GLN A CA 1
ATOM 1742 C C . GLN A 1 214 ? -6.504 -35.901 6.698 1.00 81.75 214 GLN A C 1
ATOM 1744 O O . GLN A 1 214 ? -5.551 -35.742 5.937 1.00 81.75 214 GLN A O 1
ATOM 1749 N N . ASN A 1 215 ? -6.851 -37.111 7.144 1.00 80.50 215 ASN A N 1
ATOM 1750 C CA . ASN A 1 215 ? -6.107 -38.328 6.815 1.00 80.50 215 ASN A CA 1
ATOM 1751 C C . ASN A 1 215 ? -6.103 -38.618 5.310 1.00 80.50 215 ASN A C 1
ATOM 1753 O O . ASN A 1 215 ? -5.074 -39.019 4.764 1.00 80.50 215 ASN A O 1
ATOM 1757 N N . HIS A 1 216 ? -7.219 -38.370 4.615 1.00 75.12 216 HIS A N 1
ATOM 1758 C CA . HIS A 1 216 ? -7.259 -38.480 3.159 1.00 75.12 216 HIS A CA 1
ATOM 1759 C C . HIS A 1 216 ? -6.306 -37.472 2.497 1.00 75.12 216 HIS A C 1
ATOM 1761 O O . HIS A 1 216 ? -5.520 -37.860 1.630 1.00 75.12 216 HIS A O 1
ATOM 1767 N N . ALA A 1 217 ? -6.296 -36.211 2.948 1.00 67.44 217 ALA A N 1
ATOM 1768 C CA . ALA A 1 217 ? -5.367 -35.195 2.449 1.00 67.44 217 ALA A CA 1
ATOM 1769 C C . ALA A 1 217 ? -3.891 -35.582 2.671 1.00 67.44 217 ALA A C 1
ATOM 1771 O O . ALA A 1 217 ? -3.068 -35.402 1.775 1.00 67.44 217 ALA A O 1
ATOM 1772 N N . THR A 1 218 ? -3.565 -36.179 3.822 1.00 67.38 218 THR A N 1
ATOM 1773 C CA . THR A 1 218 ? -2.209 -36.653 4.140 1.00 67.38 218 THR A CA 1
ATOM 1774 C C . THR A 1 218 ? -1.822 -37.917 3.367 1.00 67.38 218 THR A C 1
ATOM 1776 O O . THR A 1 218 ? -0.669 -38.065 2.989 1.00 67.38 218 THR A O 1
ATOM 1779 N N . SER A 1 219 ? -2.756 -38.827 3.077 1.00 63.19 219 SER A N 1
ATOM 1780 C CA . SER A 1 219 ? -2.450 -40.090 2.380 1.00 63.19 219 SER A CA 1
ATOM 1781 C C . SER A 1 219 ? -2.060 -39.918 0.904 1.00 63.19 219 SER A C 1
ATOM 1783 O O . SER A 1 219 ? -1.303 -40.720 0.359 1.00 63.19 219 SER A O 1
ATOM 1785 N N . VAL A 1 220 ? -2.550 -38.858 0.255 1.00 58.59 220 VAL A N 1
ATOM 1786 C CA . VAL A 1 220 ? -2.309 -38.588 -1.172 1.00 58.59 220 VAL A CA 1
ATOM 1787 C C . VAL A 1 220 ? -0.955 -37.902 -1.411 1.00 58.59 220 VAL A C 1
ATOM 1789 O O . VAL A 1 220 ? -0.422 -37.942 -2.521 1.00 58.59 220 VAL A O 1
ATOM 1792 N N . LEU A 1 221 ? -0.348 -37.316 -0.376 1.00 54.19 221 LEU A N 1
ATOM 1793 C CA . LEU A 1 221 ? 0.949 -36.650 -0.455 1.00 54.19 221 LEU A CA 1
ATOM 1794 C C . LEU A 1 221 ? 1.959 -37.393 0.414 1.00 54.19 221 LEU A C 1
ATOM 1796 O O . LEU A 1 221 ? 1.799 -37.482 1.625 1.00 54.19 221 LEU A O 1
ATOM 1800 N N . LYS A 1 222 ? 3.007 -37.940 -0.216 1.00 44.88 222 LYS A N 1
ATOM 1801 C CA . LYS A 1 222 ? 4.101 -38.641 0.473 1.00 44.88 222 LYS A CA 1
ATOM 1802 C C . LYS A 1 222 ? 4.538 -37.853 1.709 1.00 44.88 222 LYS A C 1
ATOM 1804 O O . LYS A 1 222 ? 4.934 -36.694 1.588 1.00 44.88 222 LYS A O 1
ATOM 1809 N N . ALA A 1 223 ? 4.458 -38.510 2.864 1.00 34.41 223 ALA A N 1
ATOM 1810 C CA . ALA A 1 223 ? 4.899 -37.973 4.140 1.00 34.41 223 ALA A CA 1
ATOM 1811 C C . ALA A 1 223 ? 6.321 -37.389 4.016 1.00 34.41 223 ALA A C 1
ATOM 1813 O O . ALA A 1 223 ? 7.194 -38.058 3.454 1.00 34.41 223 ALA A O 1
ATOM 1814 N N . PRO A 1 224 ? 6.585 -36.170 4.517 1.00 38.69 224 PRO A N 1
ATOM 1815 C CA . PRO A 1 224 ? 7.955 -35.759 4.786 1.00 38.69 224 PRO A CA 1
ATOM 1816 C C . PRO A 1 224 ? 8.554 -36.697 5.850 1.00 38.69 224 PRO A C 1
ATOM 1818 O O . PRO A 1 224 ? 7.897 -37.015 6.838 1.00 38.69 224 PRO A O 1
ATOM 1821 N N . GLU A 1 225 ? 9.788 -37.160 5.628 1.00 40.81 225 GLU A N 1
ATOM 1822 C CA . GLU A 1 225 ? 10.488 -38.156 6.467 1.00 40.81 225 GLU A CA 1
ATOM 1823 C C . GLU A 1 225 ? 10.789 -37.686 7.903 1.00 40.81 225 GLU A C 1
ATOM 1825 O O . GLU A 1 225 ? 11.166 -38.495 8.746 1.00 40.81 225 GLU A O 1
ATOM 1830 N N . ASP A 1 226 ? 10.556 -36.415 8.224 1.00 34.97 226 ASP A N 1
ATOM 1831 C CA . ASP A 1 226 ? 10.722 -35.879 9.569 1.00 34.97 226 ASP A CA 1
ATOM 1832 C C . ASP A 1 226 ? 9.350 -35.637 10.199 1.00 34.97 226 ASP A C 1
ATOM 1834 O O . ASP A 1 226 ? 8.650 -34.693 9.842 1.00 34.97 226 ASP A O 1
ATOM 1838 N N . GLY A 1 227 ? 8.969 -36.490 11.155 1.00 37.62 227 GLY A N 1
ATOM 1839 C CA . GLY A 1 227 ? 7.703 -36.479 11.906 1.00 37.62 227 GLY A CA 1
ATOM 1840 C C . GLY A 1 227 ? 7.450 -35.248 12.794 1.00 37.62 227 GLY A C 1
ATOM 1841 O O . GLY A 1 227 ? 7.020 -35.389 13.938 1.00 37.62 227 GLY A O 1
ATOM 1842 N N . LYS A 1 228 ? 7.698 -34.038 12.288 1.00 33.91 228 LYS A N 1
ATOM 1843 C CA . LYS A 1 228 ? 7.248 -32.766 12.855 1.00 33.91 228 LYS A CA 1
ATOM 1844 C C . LYS A 1 228 ? 6.168 -32.172 11.955 1.00 33.91 228 LYS A C 1
ATOM 1846 O O . LYS A 1 228 ? 6.430 -31.747 10.834 1.00 33.91 228 LYS A O 1
ATOM 1851 N N . PHE A 1 229 ? 4.945 -32.133 12.479 1.00 39.22 229 PHE A N 1
ATOM 1852 C CA . PHE A 1 229 ? 3.827 -31.409 11.885 1.00 39.22 229 PHE A CA 1
ATOM 1853 C C . PHE A 1 229 ? 4.056 -29.901 12.038 1.00 39.22 229 PHE A C 1
ATOM 1855 O O . PHE A 1 229 ? 3.709 -29.312 13.057 1.00 39.22 229 PHE A O 1
ATOM 1862 N N . ASP A 1 230 ? 4.642 -29.274 11.023 1.00 40.44 230 ASP A N 1
ATOM 1863 C CA . ASP A 1 230 ? 4.575 -27.825 10.870 1.00 40.44 230 ASP A CA 1
ATOM 1864 C C . ASP A 1 230 ? 3.218 -27.461 10.247 1.00 40.44 230 ASP A C 1
ATOM 1866 O O . ASP A 1 230 ? 2.890 -27.917 9.153 1.00 40.44 230 ASP A O 1
ATOM 1870 N N . GLU A 1 231 ? 2.451 -26.560 10.870 1.00 46.50 231 GLU A N 1
ATOM 1871 C CA . GLU A 1 231 ? 1.182 -25.999 10.346 1.00 46.50 231 GLU A CA 1
ATOM 1872 C C . GLU A 1 231 ? 1.332 -25.253 8.995 1.00 46.50 231 GLU A C 1
ATOM 1874 O O . GLU A 1 231 ? 0.380 -24.693 8.451 1.00 46.50 231 GLU A O 1
ATOM 1879 N N . LYS A 1 232 ? 2.552 -25.219 8.446 1.00 46.34 232 LYS A N 1
ATOM 1880 C CA . LYS A 1 232 ? 2.928 -24.649 7.146 1.00 46.34 232 LYS A CA 1
ATOM 1881 C C . LYS A 1 232 ? 3.427 -25.704 6.151 1.00 46.34 232 LYS A C 1
ATOM 1883 O O . LYS A 1 232 ? 3.947 -25.330 5.099 1.00 46.34 232 LYS A O 1
ATOM 1888 N N . ALA A 1 233 ? 3.313 -26.992 6.475 1.00 49.16 233 ALA A N 1
ATOM 1889 C CA . ALA A 1 233 ? 3.717 -28.074 5.590 1.00 49.16 233 ALA A CA 1
ATOM 1890 C C . ALA A 1 233 ? 2.852 -28.110 4.318 1.00 49.16 233 ALA A C 1
ATOM 1892 O O . ALA A 1 233 ? 1.653 -27.823 4.332 1.00 49.16 233 ALA A O 1
ATOM 1893 N N . PHE A 1 234 ? 3.501 -28.426 3.198 1.00 48.41 234 PHE A N 1
ATOM 1894 C CA . PHE A 1 234 ? 2.900 -28.428 1.869 1.00 48.41 234 PHE A CA 1
ATOM 1895 C C . PHE A 1 234 ? 1.802 -29.494 1.763 1.00 48.41 234 PHE A C 1
ATOM 1897 O O . PHE A 1 234 ? 2.038 -30.661 2.066 1.00 48.41 234 PHE A O 1
ATOM 1904 N N . GLY A 1 235 ? 0.615 -29.078 1.311 1.00 55.09 235 GLY A N 1
ATOM 1905 C CA . GLY A 1 235 ? -0.513 -29.955 0.999 1.00 55.09 235 GLY A CA 1
ATOM 1906 C C . GLY A 1 235 ? -1.241 -30.569 2.195 1.00 55.09 235 GLY A C 1
ATOM 1907 O O . GLY A 1 235 ? -2.063 -31.466 2.019 1.00 55.09 235 GLY A O 1
ATOM 1908 N N . VAL A 1 236 ? -1.003 -30.052 3.402 1.00 63.94 236 VAL A N 1
ATOM 1909 C CA . VAL A 1 236 ? -1.862 -30.343 4.552 1.00 63.94 236 VAL A CA 1
ATOM 1910 C C . VAL A 1 236 ? -3.116 -29.474 4.454 1.00 63.94 236 VAL A C 1
ATOM 1912 O O . VAL A 1 236 ? -3.038 -28.247 4.372 1.00 63.94 236 VAL A O 1
ATOM 1915 N N . VAL A 1 237 ? -4.282 -30.119 4.449 1.00 75.50 237 VAL A N 1
ATOM 1916 C CA . VAL A 1 237 ? -5.577 -29.447 4.576 1.00 75.50 237 VAL A CA 1
ATOM 1917 C C . VAL A 1 237 ? -5.904 -29.356 6.061 1.00 75.50 237 VAL A C 1
ATOM 1919 O O . VAL A 1 237 ? -6.019 -30.369 6.741 1.00 75.50 237 VAL A O 1
ATOM 1922 N N . THR A 1 238 ? -6.041 -28.138 6.569 1.00 81.00 238 THR A N 1
ATOM 1923 C CA . THR A 1 238 ? -6.404 -27.863 7.963 1.00 81.00 238 THR A CA 1
ATOM 1924 C C . THR A 1 238 ? -7.832 -27.345 8.019 1.00 81.00 238 THR A C 1
ATOM 1926 O O . THR A 1 238 ? -8.212 -26.501 7.213 1.00 81.00 238 THR A O 1
ATOM 1929 N N . ILE A 1 239 ? -8.634 -27.851 8.954 1.00 84.75 239 ILE A N 1
ATOM 1930 C CA . ILE A 1 239 ? -9.998 -27.363 9.191 1.00 84.75 239 ILE A CA 1
ATOM 1931 C C . ILE A 1 239 ? -9.979 -26.649 10.537 1.00 84.75 239 ILE A C 1
ATOM 1933 O O . ILE A 1 239 ? -9.607 -27.252 11.543 1.00 84.75 239 ILE A O 1
ATOM 1937 N N . LYS A 1 240 ? -10.330 -25.365 10.545 1.00 85.75 240 LYS A N 1
ATOM 1938 C CA . LYS A 1 240 ? -10.390 -24.519 11.739 1.00 85.75 240 LYS A CA 1
ATOM 1939 C C . LYS A 1 240 ? -11.839 -24.158 12.036 1.00 85.75 240 LYS A C 1
ATOM 1941 O O . LYS A 1 240 ? -12.602 -23.876 11.117 1.00 85.75 240 LYS A O 1
ATOM 1946 N N . LEU A 1 241 ? -12.206 -24.172 13.311 1.00 85.31 241 LEU A N 1
ATOM 1947 C CA . LEU A 1 241 ? -13.472 -23.614 13.777 1.00 85.31 241 LEU A CA 1
ATOM 1948 C C . LEU A 1 241 ? -13.346 -22.086 13.785 1.00 85.31 241 LEU A C 1
ATOM 1950 O O . LEU A 1 241 ? -12.336 -21.578 14.268 1.00 85.31 241 LEU A O 1
ATOM 1954 N N . VAL A 1 242 ? -14.337 -21.384 13.236 1.00 83.00 242 VAL A N 1
ATOM 1955 C CA . VAL A 1 242 ? -14.440 -19.921 13.354 1.00 83.00 242 VAL A CA 1
ATOM 1956 C C . VAL A 1 242 ? -15.442 -19.591 14.454 1.00 83.00 242 VAL A C 1
ATOM 1958 O O . VAL A 1 242 ? -15.077 -19.005 15.462 1.00 83.00 242 VAL A O 1
ATOM 1961 N N . ALA A 1 243 ? -16.673 -20.069 14.299 1.00 80.81 243 ALA A N 1
ATOM 1962 C CA . ALA A 1 243 ? -17.736 -20.016 15.297 1.00 80.81 243 ALA A CA 1
ATOM 1963 C C . ALA A 1 243 ? -18.664 -21.205 15.044 1.00 80.81 243 ALA A C 1
ATOM 1965 O O . ALA A 1 243 ? -18.821 -21.561 13.887 1.00 80.81 243 ALA A O 1
ATOM 1966 N N . PRO A 1 244 ? -19.289 -21.860 16.029 1.00 80.81 244 PRO A N 1
ATOM 1967 C CA . PRO A 1 244 ? -20.307 -22.871 15.738 1.00 80.81 244 PRO A CA 1
ATOM 1968 C C . PRO A 1 244 ? -21.490 -22.225 14.987 1.00 80.81 244 PRO A C 1
ATOM 1970 O O . PRO A 1 244 ? -21.954 -21.183 15.441 1.00 80.81 244 PRO A O 1
ATOM 1973 N N . PRO A 1 245 ? -22.018 -22.777 13.873 1.00 86.19 245 PRO A N 1
ATOM 1974 C CA . PRO A 1 245 ? -21.644 -23.998 13.139 1.00 86.19 245 PRO A CA 1
ATOM 1975 C C . PRO A 1 245 ? -20.657 -23.801 11.954 1.00 86.19 245 PRO A C 1
ATOM 1977 O O . PRO A 1 245 ? -20.503 -24.693 11.123 1.00 86.19 245 PRO A O 1
ATOM 1980 N N . LEU A 1 246 ? -19.993 -22.651 11.838 1.00 88.94 246 LEU A N 1
ATOM 1981 C CA . LEU A 1 246 ? -19.039 -22.254 10.791 1.00 88.94 246 LEU A CA 1
ATOM 1982 C C . LEU A 1 246 ? -17.597 -22.764 11.001 1.00 88.94 246 LEU A C 1
ATOM 1984 O O . LEU A 1 246 ? -16.873 -22.398 11.932 1.00 88.94 246 LEU A O 1
ATOM 1988 N N . TYR A 1 247 ? -17.128 -23.530 10.023 1.00 88.19 247 TYR A N 1
ATOM 1989 C CA . TYR A 1 247 ? -15.773 -24.057 9.911 1.00 88.19 247 TYR A CA 1
ATOM 1990 C C . TYR A 1 247 ? -15.124 -23.591 8.610 1.00 88.19 247 TYR A C 1
ATOM 1992 O O . TYR A 1 247 ? -15.772 -23.426 7.580 1.00 88.19 247 TYR A O 1
ATOM 2000 N N . VAL A 1 248 ? -13.806 -23.427 8.628 1.00 89.12 248 VAL A N 1
ATOM 2001 C CA . VAL A 1 248 ? -13.026 -23.039 7.454 1.00 89.12 248 VAL A CA 1
ATOM 2002 C C . VAL A 1 248 ? -11.974 -24.096 7.174 1.00 89.12 248 VAL A C 1
ATOM 2004 O O . VAL A 1 248 ? -11.135 -24.406 8.018 1.00 89.12 248 VAL A O 1
ATOM 2007 N N . MET A 1 249 ? -12.001 -24.632 5.959 1.00 85.75 249 MET A N 1
ATOM 2008 C CA . MET A 1 249 ? -11.008 -25.561 5.439 1.00 85.75 249 MET A CA 1
ATOM 2009 C C . MET A 1 249 ? -9.969 -24.778 4.634 1.00 85.75 249 MET A C 1
ATOM 2011 O O . MET A 1 249 ? -10.311 -24.137 3.646 1.00 85.75 249 MET A O 1
ATOM 2015 N N . VAL A 1 250 ? -8.699 -24.837 5.039 1.00 87.31 250 VAL A N 1
ATOM 2016 C CA . VAL A 1 250 ? -7.565 -24.183 4.374 1.00 87.31 250 VAL A CA 1
ATOM 2017 C C . VAL A 1 250 ? -6.544 -25.231 3.954 1.00 87.31 250 VAL A C 1
ATOM 2019 O O . VAL A 1 250 ? -6.019 -25.959 4.795 1.00 87.31 250 VAL A O 1
ATOM 2022 N N . GLY A 1 251 ? -6.213 -25.274 2.665 1.00 84.44 251 GLY A N 1
ATOM 2023 C CA . GLY A 1 251 ? -5.127 -26.091 2.126 1.00 84.44 251 GLY A CA 1
ATOM 2024 C C . GLY A 1 251 ? -4.121 -25.257 1.337 1.00 84.44 251 GLY A C 1
ATOM 2025 O O . GLY A 1 251 ? -4.480 -24.295 0.659 1.00 84.44 251 GLY A O 1
ATOM 2026 N N . THR A 1 252 ? -2.842 -25.610 1.425 1.00 83.12 252 THR A N 1
ATOM 2027 C CA . THR A 1 252 ? -1.742 -24.959 0.697 1.00 83.12 252 THR A CA 1
ATOM 2028 C C . THR A 1 252 ? -1.258 -25.858 -0.438 1.00 83.12 252 THR A C 1
ATOM 2030 O O . THR A 1 252 ? -0.770 -26.959 -0.197 1.00 83.12 252 THR A O 1
ATOM 2033 N N . PHE A 1 253 ? -1.363 -25.396 -1.687 1.00 80.19 253 PHE A N 1
ATOM 2034 C CA . PHE A 1 253 ? -1.026 -26.196 -2.871 1.00 80.19 253 PHE A CA 1
ATOM 2035 C C . PHE A 1 253 ? -0.150 -25.431 -3.868 1.00 80.19 253 PHE A C 1
ATOM 2037 O O . PHE A 1 253 ? -0.314 -24.229 -4.073 1.00 80.19 253 PHE A O 1
ATOM 2044 N N . ASP A 1 254 ? 0.758 -26.142 -4.538 1.00 74.06 254 ASP A N 1
ATOM 2045 C CA . ASP A 1 254 ? 1.619 -25.563 -5.580 1.00 74.06 254 ASP A CA 1
ATOM 2046 C C . ASP A 1 254 ? 0.874 -25.391 -6.914 1.00 74.06 254 ASP A C 1
ATOM 2048 O O . ASP A 1 254 ? 1.062 -24.401 -7.628 1.00 74.06 254 ASP A O 1
ATOM 2052 N N . GLU A 1 255 ? -0.011 -26.339 -7.236 1.00 76.88 255 GLU A N 1
ATOM 2053 C CA . GLU A 1 255 ? -0.816 -26.343 -8.456 1.00 76.88 255 GLU A CA 1
ATOM 2054 C C . GLU A 1 255 ? -2.276 -25.975 -8.180 1.00 76.88 255 GLU A C 1
ATOM 2056 O O . GLU A 1 255 ? -2.930 -26.547 -7.307 1.00 76.88 255 GLU A O 1
ATOM 2061 N N . LYS A 1 256 ? -2.804 -25.048 -8.990 1.00 78.06 256 LYS A N 1
ATOM 2062 C CA . LYS A 1 256 ? -4.169 -24.519 -8.855 1.00 78.06 256 LYS A CA 1
ATOM 2063 C C . LYS A 1 256 ? -5.238 -25.595 -9.053 1.00 78.06 256 LYS A C 1
ATOM 2065 O O . LYS A 1 256 ? -6.146 -25.708 -8.240 1.00 78.06 256 LYS A O 1
ATOM 2070 N N . GLU A 1 257 ? -5.123 -26.379 -10.122 1.00 82.31 257 GLU A N 1
ATOM 2071 C CA . GLU A 1 257 ? -6.146 -27.359 -10.513 1.00 82.31 257 GLU A CA 1
ATOM 2072 C C . GLU A 1 257 ? -6.158 -28.571 -9.581 1.00 82.31 257 GLU A C 1
ATOM 2074 O O . GLU A 1 257 ? -7.210 -28.931 -9.054 1.00 82.31 257 GLU A O 1
ATOM 2079 N N . LYS A 1 258 ? -4.981 -29.148 -9.298 1.00 80.62 258 LYS A N 1
ATOM 2080 C CA . LYS A 1 258 ? -4.857 -30.262 -8.348 1.00 80.62 258 LYS A CA 1
ATOM 2081 C C . LYS A 1 258 ? -5.294 -29.858 -6.943 1.00 80.62 258 LYS A C 1
ATOM 2083 O O . LYS A 1 258 ? -5.990 -30.623 -6.287 1.00 80.62 258 LYS A O 1
ATOM 2088 N N . GLY A 1 259 ? -4.941 -28.652 -6.492 1.00 81.31 259 GLY A N 1
ATOM 2089 C CA . GLY A 1 259 ? -5.373 -28.158 -5.187 1.00 81.31 259 GLY A CA 1
ATOM 2090 C C . GLY A 1 259 ? -6.893 -28.016 -5.083 1.00 81.31 259 GLY A C 1
ATOM 2091 O O . GLY A 1 259 ? -7.480 -28.433 -4.087 1.00 81.31 259 GLY A O 1
ATOM 2092 N N . LEU A 1 260 ? -7.549 -27.493 -6.125 1.00 86.00 260 LEU A N 1
ATOM 2093 C CA . LEU A 1 260 ? -9.006 -27.346 -6.147 1.00 86.00 260 LEU A CA 1
ATOM 2094 C C . LEU A 1 260 ? -9.712 -28.708 -6.075 1.00 86.00 260 LEU A C 1
ATOM 2096 O O . LEU A 1 260 ? -10.649 -28.882 -5.296 1.00 86.00 260 LEU A O 1
ATOM 2100 N N . GLN A 1 261 ? -9.228 -29.684 -6.847 1.00 84.75 261 GLN A N 1
ATOM 2101 C CA . GLN A 1 261 ? -9.749 -31.053 -6.838 1.00 84.75 261 GLN A CA 1
ATOM 2102 C C . GLN A 1 261 ? -9.553 -31.727 -5.476 1.00 84.75 261 GLN A C 1
ATOM 2104 O O . GLN A 1 261 ? -10.480 -32.347 -4.962 1.00 84.75 261 GLN A O 1
ATOM 2109 N N . MET A 1 262 ? -8.381 -31.557 -4.859 1.00 82.94 262 MET A N 1
ATOM 2110 C CA . MET A 1 262 ? -8.080 -32.126 -3.544 1.00 82.94 262 MET A CA 1
ATOM 2111 C C . MET A 1 262 ? -8.993 -31.577 -2.446 1.00 82.94 262 MET A C 1
ATOM 2113 O O . MET A 1 262 ? -9.538 -32.357 -1.669 1.00 82.94 262 MET A O 1
ATOM 2117 N N . VAL A 1 263 ? -9.203 -30.257 -2.394 1.00 85.56 263 VAL A N 1
ATOM 2118 C CA . VAL A 1 263 ? -10.104 -29.641 -1.403 1.00 85.56 263 VAL A CA 1
ATOM 2119 C C . VAL A 1 263 ? -11.551 -30.057 -1.656 1.00 85.56 263 VAL A C 1
ATOM 2121 O O . VAL A 1 263 ? -12.248 -30.417 -0.714 1.00 85.56 263 VAL A O 1
ATOM 2124 N N . THR A 1 264 ? -11.987 -30.105 -2.918 1.00 88.81 264 THR A N 1
ATOM 2125 C CA . THR A 1 264 ? -13.335 -30.584 -3.276 1.00 88.81 264 THR A CA 1
ATOM 2126 C C . THR A 1 264 ? -13.549 -32.024 -2.808 1.00 88.81 264 THR A C 1
ATOM 2128 O O . THR A 1 264 ? -14.541 -32.320 -2.149 1.00 88.81 264 THR A O 1
ATOM 2131 N N . ARG A 1 265 ? -12.569 -32.904 -3.042 1.00 86.62 265 ARG A N 1
ATOM 2132 C CA . ARG A 1 265 ? -12.633 -34.296 -2.592 1.00 86.62 265 ARG A CA 1
ATOM 2133 C C . ARG A 1 265 ? -12.665 -34.424 -1.066 1.00 86.62 265 ARG A C 1
ATOM 2135 O O . ARG A 1 265 ? -13.337 -35.304 -0.539 1.00 86.62 265 ARG A O 1
ATOM 2142 N N . CYS A 1 266 ? -11.964 -33.545 -0.350 1.00 84.75 266 CYS A N 1
ATOM 2143 C CA . CYS A 1 266 ? -12.013 -33.495 1.113 1.00 84.75 266 CYS A CA 1
ATOM 2144 C C . CYS A 1 266 ? -13.406 -33.104 1.625 1.00 84.75 266 CYS A C 1
ATOM 2146 O O . CYS A 1 266 ? -13.888 -33.707 2.579 1.00 84.75 266 CYS A O 1
ATOM 2148 N N . VAL A 1 267 ? -14.068 -32.146 0.969 1.00 88.00 267 VAL A N 1
ATOM 2149 C CA . VAL A 1 267 ? -15.444 -31.745 1.299 1.00 88.00 267 VAL A CA 1
ATOM 2150 C C . VAL A 1 267 ? -16.437 -32.884 1.048 1.00 88.00 267 VAL A C 1
ATOM 2152 O O . VAL A 1 267 ? -17.314 -33.112 1.878 1.00 88.00 267 VAL A O 1
ATOM 2155 N N . GLU A 1 268 ? -16.273 -33.649 -0.035 1.00 88.31 268 GLU A N 1
ATOM 2156 C CA . GLU A 1 268 ? -17.101 -34.834 -0.312 1.00 88.31 268 GLU A CA 1
ATOM 2157 C C . GLU A 1 268 ? -16.980 -35.885 0.801 1.00 88.31 268 GLU A C 1
ATOM 2159 O O . GLU A 1 268 ? -17.991 -36.308 1.359 1.00 88.31 268 GLU A O 1
ATOM 2164 N N . ILE A 1 269 ? -15.756 -36.253 1.192 1.00 86.69 269 ILE A N 1
ATOM 2165 C CA . ILE A 1 269 ? -15.514 -37.234 2.268 1.00 86.69 269 ILE A CA 1
ATOM 2166 C C . ILE A 1 269 ? -16.103 -36.747 3.594 1.00 86.69 269 ILE A C 1
ATOM 2168 O O . ILE A 1 269 ? -16.763 -37.508 4.303 1.00 86.69 269 ILE A O 1
ATOM 2172 N N . LEU A 1 270 ? -15.906 -35.464 3.903 1.00 86.81 270 LEU A N 1
ATOM 2173 C CA . LEU A 1 270 ? -16.468 -34.837 5.093 1.00 86.81 270 LEU A CA 1
ATOM 2174 C C . LEU A 1 270 ? -18.004 -34.928 5.092 1.00 86.81 270 LEU A C 1
ATOM 2176 O O . LEU A 1 270 ? -18.601 -35.260 6.115 1.00 86.81 270 LEU A O 1
ATOM 2180 N N . SER A 1 271 ? -18.645 -34.708 3.939 1.00 86.38 271 SER A N 1
ATOM 2181 C CA . SER A 1 271 ? -20.102 -34.807 3.797 1.00 86.38 271 SER A CA 1
ATOM 2182 C C . SER A 1 271 ? -20.622 -36.238 3.971 1.00 86.38 271 SER A C 1
ATOM 2184 O O . SER A 1 271 ? -21.626 -36.449 4.655 1.00 86.38 271 SER A O 1
ATOM 2186 N N . GLU A 1 272 ? -19.921 -37.240 3.431 1.00 88.50 272 GLU A N 1
ATOM 2187 C CA . GLU A 1 272 ? -20.303 -38.650 3.557 1.00 88.50 272 GLU A CA 1
ATOM 2188 C C . GLU A 1 272 ? -20.257 -39.120 5.016 1.00 88.50 272 GLU A C 1
ATOM 2190 O O . GLU A 1 272 ? -21.159 -39.823 5.479 1.00 88.50 272 GLU A O 1
ATOM 2195 N N . GLU A 1 273 ? -19.217 -38.742 5.762 1.00 85.69 273 GLU A N 1
ATOM 2196 C CA . GLU A 1 273 ? -19.062 -39.162 7.156 1.00 85.69 273 GLU A CA 1
ATOM 2197 C C . GLU A 1 273 ? -20.025 -38.467 8.112 1.00 85.69 273 GLU A C 1
ATOM 2199 O O . GLU A 1 273 ? -20.552 -39.108 9.024 1.00 85.69 273 GLU A O 1
ATOM 2204 N N . ILE A 1 274 ? -20.305 -37.185 7.882 1.00 86.50 274 ILE A N 1
ATOM 2205 C CA . ILE A 1 274 ? -21.278 -36.436 8.681 1.00 86.50 274 ILE A CA 1
ATOM 2206 C C . ILE A 1 274 ? -22.689 -36.982 8.456 1.00 86.50 274 ILE A C 1
ATOM 2208 O O . ILE A 1 274 ? -23.414 -37.215 9.425 1.00 86.50 274 ILE A O 1
ATOM 2212 N N . THR A 1 275 ? -23.042 -37.303 7.207 1.00 86.81 275 THR A N 1
ATOM 2213 C CA . THR A 1 275 ? -24.352 -37.885 6.873 1.00 86.81 275 THR A CA 1
ATOM 2214 C C . THR A 1 275 ? -24.535 -39.264 7.516 1.00 86.81 275 THR A C 1
ATOM 2216 O O . THR A 1 275 ? -25.601 -39.559 8.055 1.00 86.81 275 THR A O 1
ATOM 2219 N N . LYS A 1 276 ? -23.486 -40.105 7.549 1.00 87.31 276 LYS A N 1
ATOM 2220 C CA . LYS A 1 276 ? -23.522 -41.420 8.228 1.00 87.31 276 LYS A CA 1
ATOM 2221 C C . LYS A 1 276 ? -23.827 -41.316 9.723 1.00 87.31 276 LYS A C 1
ATOM 2223 O O . LYS A 1 276 ? -24.403 -42.243 10.285 1.00 87.31 276 LYS A O 1
ATOM 2228 N N . LYS A 1 277 ? -23.427 -40.217 10.365 1.00 84.12 277 LYS A N 1
ATOM 2229 C CA . LYS A 1 277 ? -23.595 -39.985 11.806 1.00 84.12 277 LYS A CA 1
ATOM 2230 C C . LYS A 1 277 ? -24.807 -39.112 12.153 1.00 84.12 277 LYS A C 1
ATOM 2232 O O . LYS A 1 277 ? -24.964 -38.739 13.310 1.00 84.12 277 LYS A O 1
ATOM 2237 N N . GLY A 1 278 ? -25.671 -38.812 11.177 1.00 80.25 278 GLY A N 1
ATOM 2238 C CA . GLY A 1 278 ? -26.899 -38.041 11.391 1.00 80.25 278 GLY A CA 1
ATOM 2239 C C . GLY A 1 278 ? -26.695 -36.526 11.500 1.00 80.25 278 GLY A C 1
ATOM 2240 O O . GLY A 1 278 ? -27.552 -35.841 12.053 1.00 80.25 278 GLY A O 1
ATOM 2241 N N . GLY A 1 279 ? -25.572 -36.003 10.998 1.00 83.94 279 GLY A N 1
ATOM 2242 C CA . GLY A 1 279 ? -25.346 -34.568 10.835 1.00 83.94 279 GLY A CA 1
ATOM 2243 C C . GLY A 1 279 ? -25.616 -34.087 9.407 1.00 83.94 279 GLY A C 1
ATOM 2244 O O . GLY A 1 279 ? -25.821 -34.886 8.494 1.00 83.94 279 GLY A O 1
ATOM 2245 N N . ASN A 1 280 ? -25.578 -32.771 9.211 1.00 85.25 280 ASN A N 1
ATOM 2246 C CA . ASN A 1 280 ? -25.718 -32.105 7.922 1.00 85.25 280 ASN A CA 1
ATOM 2247 C C . ASN A 1 280 ? -24.517 -31.178 7.657 1.00 85.25 280 ASN A C 1
ATOM 2249 O O . ASN A 1 280 ? -24.006 -30.527 8.574 1.00 85.25 280 ASN A O 1
ATOM 2253 N N . LEU A 1 281 ? -24.077 -31.124 6.397 1.00 83.56 281 LEU A N 1
ATOM 2254 C CA . LEU A 1 281 ? -22.991 -30.265 5.925 1.00 83.56 281 LEU A CA 1
ATOM 2255 C C . LEU A 1 281 ? -23.503 -29.371 4.797 1.00 83.56 281 LEU A C 1
ATOM 2257 O O . LEU A 1 281 ? -23.943 -29.870 3.761 1.00 83.56 281 LEU A O 1
ATOM 2261 N N . THR A 1 282 ? -23.357 -28.058 4.965 1.00 85.44 282 THR A N 1
ATOM 2262 C CA . THR A 1 282 ? -23.692 -27.063 3.938 1.00 85.44 282 THR A CA 1
ATOM 2263 C C . THR A 1 282 ? -22.431 -26.293 3.552 1.00 85.44 282 THR A C 1
ATOM 2265 O O . THR A 1 282 ? -21.730 -25.760 4.407 1.00 85.44 282 THR A O 1
ATOM 2268 N N . VAL A 1 283 ? -22.100 -26.229 2.262 1.00 86.75 283 VAL A N 1
ATOM 2269 C CA . VAL A 1 283 ? -20.937 -25.461 1.783 1.00 86.75 283 VAL A CA 1
ATOM 2270 C C . VAL A 1 283 ? -21.386 -24.028 1.507 1.00 86.75 283 VAL A C 1
ATOM 2272 O O . VAL A 1 283 ? -22.086 -23.799 0.522 1.00 86.75 283 VAL A O 1
ATOM 2275 N N . LYS A 1 284 ? -20.991 -23.064 2.352 1.00 83.69 284 LYS A N 1
ATOM 2276 C CA . LYS A 1 284 ? -21.310 -21.639 2.135 1.00 83.69 284 LYS A CA 1
ATOM 2277 C C . LYS A 1 284 ? -20.496 -21.060 0.982 1.00 83.69 284 LYS A C 1
ATOM 2279 O O . LYS A 1 284 ? -21.050 -20.461 0.066 1.00 83.69 284 LYS A O 1
ATOM 2284 N N . THR A 1 285 ? -19.187 -21.307 0.998 1.00 85.19 285 THR A N 1
ATOM 2285 C CA . THR A 1 285 ? -18.269 -20.846 -0.049 1.00 85.19 285 THR A CA 1
ATOM 2286 C C . THR A 1 285 ? -17.515 -22.036 -0.613 1.00 85.19 285 THR A C 1
ATOM 2288 O O . THR A 1 285 ? -16.745 -22.691 0.095 1.00 85.19 285 THR A O 1
ATOM 2291 N N . ALA A 1 286 ? -17.713 -22.302 -1.906 1.00 85.88 286 ALA A N 1
ATOM 2292 C CA . ALA A 1 286 ? -16.987 -23.347 -2.616 1.00 85.88 286 ALA A CA 1
ATOM 2293 C C . ALA A 1 286 ? -15.463 -23.092 -2.589 1.00 85.88 286 ALA A C 1
ATOM 2295 O O . ALA A 1 286 ? -15.038 -21.936 -2.480 1.00 85.88 286 ALA A O 1
ATOM 2296 N N . PRO A 1 287 ? -14.631 -24.145 -2.722 1.00 86.06 287 PRO A N 1
ATOM 2297 C CA . PRO A 1 287 ? -13.178 -24.019 -2.709 1.00 86.06 287 PRO A CA 1
ATOM 2298 C C . PRO A 1 287 ? -12.679 -22.923 -3.666 1.00 86.06 287 PRO A C 1
ATOM 2300 O O . PRO A 1 287 ? -12.867 -23.010 -4.879 1.00 86.06 287 PRO A O 1
ATOM 2303 N N . ARG A 1 288 ? -12.033 -21.881 -3.133 1.00 87.00 288 ARG A N 1
ATOM 2304 C CA . ARG A 1 288 ? -11.481 -20.761 -3.912 1.00 87.00 288 ARG A CA 1
ATOM 2305 C C . ARG A 1 288 ? -10.044 -20.451 -3.521 1.00 87.00 288 ARG A C 1
ATOM 2307 O O . ARG A 1 288 ? -9.624 -20.698 -2.394 1.00 87.00 288 ARG A O 1
ATOM 2314 N N . ILE A 1 289 ? -9.281 -19.904 -4.464 1.00 82.94 289 ILE A N 1
ATOM 2315 C CA . ILE A 1 289 ? -7.909 -19.450 -4.215 1.00 82.94 289 ILE A CA 1
ATOM 2316 C C . ILE A 1 289 ? -7.975 -18.135 -3.436 1.00 82.94 289 ILE A C 1
ATOM 2318 O O . ILE A 1 289 ? -8.627 -17.191 -3.875 1.00 82.94 289 ILE A O 1
ATOM 2322 N N . VAL A 1 290 ? -7.285 -18.094 -2.304 1.00 82.94 290 VAL A N 1
ATOM 2323 C CA . VAL A 1 290 ? -7.308 -16.998 -1.333 1.00 82.94 290 VAL A CA 1
ATOM 2324 C C . VAL A 1 290 ? -6.053 -16.154 -1.469 1.00 82.94 290 VAL A C 1
ATOM 2326 O O . VAL A 1 290 ? -4.932 -16.669 -1.521 1.00 82.94 290 VAL A O 1
ATOM 2329 N N . GLY A 1 291 ? -6.255 -14.840 -1.561 1.00 78.69 291 GLY A N 1
ATOM 2330 C CA . GLY A 1 291 ? -5.187 -13.848 -1.545 1.00 78.69 291 GLY A CA 1
ATOM 2331 C C . GLY A 1 291 ? -4.875 -13.339 -0.136 1.00 78.69 291 GLY A C 1
ATOM 2332 O O . GLY A 1 291 ? -5.532 -13.672 0.841 1.00 78.69 291 GLY A O 1
ATOM 2333 N N . ALA A 1 292 ? -3.889 -12.446 -0.029 1.00 75.50 292 ALA A N 1
ATOM 2334 C CA . ALA A 1 292 ? -3.541 -11.814 1.248 1.00 75.50 292 ALA A CA 1
ATOM 2335 C C . ALA A 1 292 ? -4.674 -10.952 1.849 1.00 75.50 292 ALA A C 1
ATOM 2337 O O . ALA A 1 292 ? -4.650 -10.680 3.045 1.00 75.50 292 ALA A O 1
ATOM 2338 N N . VAL A 1 293 ? -5.631 -10.516 1.019 1.00 79.38 293 VAL A N 1
ATOM 2339 C CA . VAL A 1 293 ? -6.795 -9.711 1.426 1.00 79.38 293 VAL A CA 1
ATOM 2340 C C . VAL A 1 293 ? -7.839 -10.590 2.110 1.00 79.38 293 VAL A C 1
ATOM 2342 O O . VAL A 1 293 ? -8.200 -10.318 3.246 1.00 79.38 293 VAL A O 1
ATOM 2345 N N . ASP A 1 294 ? -8.215 -11.704 1.481 1.00 76.75 294 ASP A N 1
ATOM 2346 C CA . ASP A 1 294 ? -9.155 -12.680 2.047 1.00 76.75 294 ASP A CA 1
ATOM 2347 C C . ASP A 1 294 ? -8.636 -13.287 3.377 1.00 76.75 294 ASP A C 1
ATOM 2349 O O . ASP A 1 294 ? -9.408 -13.603 4.281 1.00 76.75 294 ASP A O 1
ATOM 2353 N N . ASP A 1 295 ? -7.311 -13.454 3.512 1.00 76.69 295 ASP A N 1
ATOM 2354 C CA . ASP A 1 295 ? -6.646 -13.879 4.758 1.00 76.69 295 ASP A CA 1
ATOM 2355 C C . ASP A 1 295 ? -6.765 -12.825 5.876 1.00 76.69 295 ASP A C 1
ATOM 2357 O O . ASP A 1 295 ? -6.631 -13.143 7.060 1.00 76.69 295 ASP A O 1
ATOM 2361 N N . GLN A 1 296 ? -6.895 -11.549 5.517 1.00 80.12 296 GLN A N 1
ATOM 2362 C CA . GLN A 1 296 ? -7.080 -10.465 6.473 1.00 80.12 296 GLN A CA 1
ATOM 2363 C C . GLN A 1 296 ? -8.546 -10.361 6.891 1.00 80.12 296 GLN A C 1
ATOM 2365 O O . GLN A 1 296 ? -8.807 -10.396 8.084 1.00 80.12 296 GLN A O 1
ATOM 2370 N N . GLU A 1 297 ? -9.475 -10.412 5.936 1.00 82.69 297 GLU A N 1
ATOM 2371 C CA . GLU A 1 297 ? -10.921 -10.458 6.202 1.00 82.69 297 GLU A CA 1
ATOM 2372 C C . GLU A 1 297 ? -11.299 -11.610 7.146 1.00 82.69 297 GLU A C 1
ATOM 2374 O O . GLU A 1 297 ? -12.077 -11.425 8.073 1.00 82.69 297 GLU A O 1
ATOM 2379 N N . LEU A 1 298 ? -10.699 -12.796 6.974 1.00 78.88 298 LEU A N 1
ATOM 2380 C CA . LEU A 1 298 ? -10.938 -13.921 7.885 1.00 78.88 298 LEU A CA 1
ATOM 2381 C C . LEU A 1 298 ? -10.465 -13.653 9.314 1.00 78.88 298 LEU A C 1
ATOM 2383 O O . LEU A 1 298 ? -11.094 -14.110 10.260 1.00 78.88 298 LEU A O 1
ATOM 2387 N N . ARG A 1 299 ? -9.316 -12.991 9.466 1.00 81.56 299 ARG A N 1
ATOM 2388 C CA . ARG A 1 299 ? -8.760 -12.702 10.791 1.00 81.56 299 ARG A CA 1
ATOM 2389 C C . ARG A 1 299 ? -9.593 -11.659 11.507 1.00 81.56 299 ARG A C 1
ATOM 2391 O O . ARG A 1 299 ? -9.862 -11.841 12.684 1.00 81.56 299 ARG A O 1
ATOM 2398 N N . ASP A 1 300 ? -10.023 -10.641 10.775 1.00 85.06 300 ASP A N 1
ATOM 2399 C CA . ASP A 1 300 ? -10.891 -9.600 11.303 1.00 85.06 300 ASP A CA 1
ATOM 2400 C C . ASP A 1 300 ? -12.248 -10.212 11.720 1.00 85.06 300 ASP A C 1
ATOM 2402 O O . ASP A 1 300 ? -12.727 -9.939 12.815 1.00 85.06 300 ASP A O 1
ATOM 2406 N N . LEU A 1 301 ? -12.802 -11.142 10.925 1.00 82.00 301 LEU A N 1
ATOM 2407 C CA . LEU A 1 301 ? -14.017 -11.893 11.277 1.00 82.00 301 LEU A CA 1
ATOM 2408 C C . LEU A 1 301 ? -13.828 -12.798 12.508 1.00 82.00 301 LEU A C 1
ATOM 2410 O O . LEU A 1 301 ? -14.708 -12.874 13.358 1.00 82.00 301 LEU A O 1
ATOM 2414 N N . MET A 1 302 ? -12.693 -13.498 12.614 1.00 77.94 302 MET A N 1
ATOM 2415 C CA . MET A 1 302 ? -12.372 -14.306 13.799 1.00 77.94 302 MET A CA 1
ATOM 2416 C C . MET A 1 302 ? -12.280 -13.434 15.056 1.00 77.94 302 MET A C 1
ATOM 2418 O O . MET A 1 302 ? -12.820 -13.811 16.086 1.00 77.94 302 MET A O 1
ATOM 2422 N N . GLU A 1 303 ? -11.635 -12.269 14.964 1.00 83.19 303 GLU A N 1
ATOM 2423 C CA . GLU A 1 303 ? -11.493 -11.330 16.081 1.00 83.19 303 GLU A CA 1
ATOM 2424 C C . GLU A 1 303 ? -12.850 -10.753 16.510 1.00 83.19 303 GLU A C 1
ATOM 2426 O O . GLU A 1 303 ? -13.131 -10.689 17.702 1.00 83.19 303 GLU A O 1
ATOM 2431 N N . GLN A 1 304 ? -13.725 -10.406 15.559 1.00 82.94 304 GLN A N 1
ATOM 2432 C CA . GLN A 1 304 ? -15.094 -9.963 15.854 1.00 82.94 304 GLN A CA 1
ATOM 2433 C C . GLN A 1 304 ? -15.902 -11.038 16.590 1.00 82.94 304 GLN A C 1
ATOM 2435 O O . GLN A 1 304 ? -16.481 -10.765 17.637 1.00 82.94 304 GLN A O 1
ATOM 2440 N N . LEU A 1 305 ? -15.882 -12.274 16.089 1.00 76.00 305 LEU A N 1
ATOM 2441 C CA . LEU A 1 305 ? -16.624 -13.383 16.695 1.00 76.00 305 LEU A CA 1
ATOM 2442 C C . LEU A 1 305 ? -16.044 -13.806 18.054 1.00 76.00 305 LEU A C 1
ATOM 2444 O O . LEU A 1 305 ? -16.776 -14.288 18.916 1.00 76.00 305 LEU A O 1
ATOM 2448 N N . GLU A 1 306 ? -14.737 -13.648 18.275 1.00 75.19 306 GLU A N 1
ATOM 2449 C CA . GLU A 1 306 ? -14.120 -13.860 19.592 1.00 75.19 306 GLU A CA 1
ATOM 2450 C C . GLU A 1 306 ? -14.591 -12.820 20.619 1.00 75.19 306 GLU A C 1
ATOM 2452 O O . GLU A 1 306 ? -14.805 -13.177 21.778 1.00 75.19 306 GLU A O 1
ATOM 2457 N N . VAL A 1 307 ? -14.790 -11.566 20.196 1.00 77.44 307 VAL A N 1
ATOM 2458 C CA . VAL A 1 307 ? -15.347 -10.498 21.041 1.00 77.44 307 VAL A CA 1
ATOM 2459 C C . VAL A 1 307 ? -16.822 -10.766 21.353 1.00 77.44 307 VAL A C 1
ATOM 2461 O O . VAL A 1 307 ? -17.190 -10.780 22.523 1.00 77.44 307 VAL A O 1
ATOM 2464 N N . GLU A 1 308 ? -17.642 -11.097 20.350 1.00 72.94 308 GLU A N 1
ATOM 2465 C CA . GLU A 1 308 ? -19.068 -11.418 20.551 1.00 72.94 308 GLU A CA 1
ATOM 2466 C C . GLU A 1 308 ? -19.278 -12.606 21.504 1.00 72.94 308 GLU A C 1
ATOM 2468 O O . GLU A 1 308 ? -20.143 -12.564 22.378 1.00 72.94 308 GLU A O 1
ATOM 2473 N N . ASN A 1 309 ? -18.455 -13.656 21.394 1.00 67.06 309 ASN A N 1
ATOM 2474 C CA . ASN A 1 309 ? -18.526 -14.799 22.309 1.00 67.06 309 ASN A CA 1
ATOM 2475 C C . ASN A 1 309 ? -18.028 -14.473 23.730 1.00 67.06 309 ASN A C 1
ATOM 2477 O O . ASN A 1 309 ? -18.397 -15.178 24.665 1.00 67.06 309 ASN A O 1
ATOM 2481 N N . GLN A 1 310 ? -17.178 -13.454 23.911 1.00 64.12 310 GLN A N 1
ATOM 2482 C CA . GLN A 1 310 ? -16.764 -12.986 25.241 1.00 64.12 310 GLN A CA 1
ATOM 2483 C C . GLN A 1 310 ? -17.823 -12.107 25.909 1.00 64.12 310 GLN A C 1
ATOM 2485 O O . GLN A 1 310 ? -17.963 -12.165 27.130 1.00 64.12 310 GLN A O 1
ATOM 2490 N N . ASP A 1 311 ? -18.564 -11.328 25.125 1.00 59.72 311 ASP A N 1
ATOM 2491 C CA . ASP A 1 311 ? -19.593 -10.413 25.626 1.00 59.72 311 ASP A CA 1
ATOM 2492 C C . ASP A 1 311 ? -20.942 -11.125 25.888 1.00 59.72 311 ASP A C 1
ATOM 2494 O O . ASP A 1 311 ? -21.749 -10.658 26.692 1.00 59.72 311 ASP A O 1
ATOM 2498 N N . GLY A 1 312 ? -21.173 -12.293 25.273 1.00 48.16 312 GLY A N 1
ATOM 2499 C CA . GLY A 1 312 ? -22.405 -13.085 25.402 1.00 48.16 312 GLY A CA 1
ATOM 2500 C C . GLY A 1 312 ? -22.622 -13.837 26.727 1.00 48.16 312 GLY A C 1
ATOM 2501 O O . GLY A 1 312 ? -23.691 -14.413 26.905 1.00 48.16 312 GLY A O 1
ATOM 2502 N N . ASP A 1 313 ? -21.662 -13.835 27.661 1.00 42.66 313 ASP A N 1
ATOM 2503 C CA . ASP A 1 313 ? -21.803 -14.466 28.995 1.00 42.66 313 ASP A CA 1
ATOM 2504 C C . ASP A 1 313 ? -22.324 -13.485 30.076 1.00 42.66 313 ASP A C 1
ATOM 2506 O O . ASP A 1 313 ? -22.323 -13.785 31.273 1.00 42.66 313 ASP A O 1
ATOM 2510 N N . SER A 1 314 ? -22.795 -12.302 29.668 1.00 33.19 314 SER A N 1
ATOM 2511 C CA . SER A 1 314 ? -23.566 -11.385 30.513 1.00 33.19 314 SER A CA 1
ATOM 2512 C C . SER A 1 314 ? -24.960 -11.173 29.927 1.00 33.19 314 SER A C 1
ATOM 2514 O O . SER A 1 314 ? -25.124 -10.438 28.957 1.00 33.19 314 SER A O 1
ATOM 2516 N N . GLU A 1 315 ? -25.959 -11.826 30.524 1.00 41.84 315 GLU A N 1
ATOM 2517 C CA . GLU A 1 315 ? -27.378 -11.520 30.316 1.00 41.84 315 GLU A CA 1
ATOM 2518 C C . GLU A 1 315 ? -27.636 -10.041 30.669 1.00 41.84 315 GLU A C 1
ATOM 2520 O O . GLU A 1 315 ? -27.299 -9.610 31.772 1.00 41.84 315 GLU A O 1
ATOM 2525 N N . ASP A 1 316 ? -28.152 -9.250 29.719 1.00 33.00 316 ASP A N 1
ATOM 2526 C CA . ASP A 1 316 ? -29.455 -8.572 29.849 1.00 33.00 316 ASP A CA 1
ATOM 2527 C C . ASP A 1 316 ? -29.777 -7.642 28.648 1.00 33.00 316 ASP A C 1
ATOM 2529 O O . ASP A 1 316 ? -29.082 -6.664 28.373 1.00 33.00 316 ASP A O 1
ATOM 2533 N N . GLU A 1 317 ? -30.896 -7.981 27.995 1.00 32.94 317 GLU A N 1
ATOM 2534 C CA . GLU A 1 317 ? -31.930 -7.146 27.345 1.00 32.94 317 GLU A CA 1
ATOM 2535 C C . GLU A 1 317 ? -31.567 -6.142 26.216 1.00 32.94 317 GLU A C 1
ATOM 2537 O O . GLU A 1 317 ? -31.298 -4.961 26.434 1.00 32.94 317 GLU A O 1
ATOM 2542 N N . ASP A 1 318 ? -31.723 -6.650 24.984 1.00 30.23 318 ASP A N 1
ATOM 2543 C CA . ASP A 1 318 ? -32.397 -6.097 23.792 1.00 30.23 318 ASP A CA 1
ATOM 2544 C C . ASP A 1 318 ? -32.248 -4.610 23.416 1.00 30.23 318 ASP A C 1
ATOM 2546 O O . ASP A 1 318 ? -32.798 -3.730 24.069 1.00 30.23 318 ASP A O 1
ATOM 2550 N N . TYR A 1 319 ? -31.701 -4.364 22.215 1.00 29.23 319 TYR A N 1
ATOM 2551 C CA . TYR A 1 319 ? -32.451 -3.803 21.074 1.00 29.23 319 TYR A CA 1
ATOM 2552 C C . TYR A 1 319 ? -31.801 -4.260 19.756 1.00 29.23 319 TYR A C 1
ATOM 2554 O O . TYR A 1 319 ? -30.634 -3.971 19.504 1.00 29.23 319 TYR A O 1
ATOM 2562 N N . GLU A 1 320 ? -32.581 -4.943 18.918 1.00 34.47 320 GLU A N 1
ATOM 2563 C CA . GLU A 1 320 ? -32.242 -5.335 17.545 1.00 34.47 320 GLU A CA 1
ATOM 2564 C C . GLU A 1 320 ? -31.951 -4.100 16.662 1.00 34.47 320 GLU A C 1
ATOM 2566 O O . GLU A 1 320 ? -32.771 -3.180 16.576 1.00 34.47 320 GLU A O 1
ATOM 2571 N N . GLU A 1 321 ? -30.803 -4.093 15.974 1.00 28.58 321 GLU A N 1
ATOM 2572 C CA . GLU A 1 321 ? -30.531 -3.244 14.807 1.00 28.58 321 GLU A CA 1
ATOM 2573 C C . GLU A 1 321 ? -30.405 -4.143 13.566 1.00 28.58 321 GLU A C 1
ATOM 2575 O O . GLU A 1 321 ? -29.470 -4.928 13.430 1.00 28.58 321 GLU A O 1
ATOM 2580 N N . GLU A 1 322 ? -31.377 -4.034 12.658 1.00 26.81 322 GLU A N 1
ATOM 2581 C CA . GLU A 1 322 ? -31.251 -4.499 11.276 1.00 26.81 322 GLU A CA 1
ATOM 2582 C C . GLU A 1 322 ? -30.296 -3.544 10.533 1.00 26.81 322 GLU A C 1
ATOM 2584 O O . GLU A 1 322 ? -30.688 -2.443 10.137 1.00 26.81 322 GLU A O 1
ATOM 2589 N N . GLU A 1 323 ? -29.035 -3.943 10.347 1.00 28.50 323 GLU A N 1
ATOM 2590 C CA . GLU A 1 323 ? -28.116 -3.281 9.415 1.00 28.50 323 GLU A CA 1
ATOM 2591 C C . GLU A 1 323 ? -28.243 -3.913 8.016 1.00 28.50 323 GLU A C 1
ATOM 2593 O O . GLU A 1 323 ? -27.801 -5.033 7.759 1.00 28.50 323 GLU A O 1
ATOM 2598 N N . GLU A 1 324 ? -28.857 -3.180 7.081 1.00 24.67 324 GLU A N 1
ATOM 2599 C CA . GLU A 1 324 ? -28.731 -3.446 5.645 1.00 24.67 324 GLU A CA 1
ATOM 2600 C C . GLU A 1 324 ? -27.318 -3.036 5.180 1.00 24.67 324 GLU A C 1
ATOM 2602 O O . GLU A 1 324 ? -27.059 -1.871 4.866 1.00 24.67 324 GLU A O 1
ATOM 2607 N N . GLU A 1 325 ? -26.388 -3.992 5.122 1.00 27.05 325 GLU A N 1
ATOM 2608 C CA . GLU A 1 325 ? -25.107 -3.827 4.428 1.00 27.05 325 GLU A CA 1
ATOM 2609 C C . GLU A 1 325 ? -25.301 -3.968 2.904 1.00 27.05 325 GLU A C 1
ATOM 2611 O O . GLU A 1 325 ? -25.568 -5.048 2.375 1.00 27.05 325 GLU A O 1
ATOM 2616 N N . GLU A 1 326 ? -25.145 -2.868 2.159 1.00 28.06 326 GLU A N 1
ATOM 2617 C CA . GLU A 1 326 ? -25.037 -2.916 0.697 1.00 28.06 326 GLU A CA 1
ATOM 2618 C C . GLU A 1 326 ? -23.693 -3.549 0.271 1.00 28.06 326 GLU A C 1
ATOM 2620 O O . GLU A 1 326 ? -22.625 -2.933 0.348 1.00 28.06 326 GLU A O 1
ATOM 2625 N N . GLU A 1 327 ? -23.758 -4.776 -0.256 1.00 27.20 327 GLU A N 1
ATOM 2626 C CA . GLU A 1 327 ? -22.674 -5.459 -0.971 1.00 27.20 327 GLU A CA 1
ATOM 2627 C C . GLU A 1 327 ? -22.232 -4.683 -2.239 1.00 27.20 327 GLU A C 1
ATOM 2629 O O . GLU A 1 327 ? -22.849 -4.769 -3.306 1.00 27.20 327 GLU A O 1
ATOM 2634 N N . GLU A 1 328 ? -21.081 -3.998 -2.204 1.00 29.14 328 GLU A N 1
ATOM 2635 C CA . GLU A 1 328 ? -20.363 -3.623 -3.435 1.00 29.14 328 GLU A CA 1
ATOM 2636 C C . GLU A 1 328 ? -19.494 -4.796 -3.936 1.00 29.14 328 GLU A C 1
ATOM 2638 O O . GLU A 1 328 ? -18.355 -5.002 -3.514 1.00 29.14 328 GLU A O 1
ATOM 2643 N N . THR A 1 329 ? -20.004 -5.537 -4.924 1.00 26.62 329 THR A N 1
ATOM 2644 C CA . THR A 1 329 ? -19.248 -6.558 -5.680 1.00 26.62 329 THR A CA 1
ATOM 2645 C C . THR A 1 329 ? -17.898 -6.044 -6.243 1.00 26.62 329 THR A C 1
ATOM 2647 O O . THR A 1 329 ? -17.814 -4.932 -6.782 1.00 26.62 329 THR A O 1
ATOM 2650 N N . PRO A 1 330 ? -16.809 -6.846 -6.240 1.00 29.31 330 PRO A N 1
ATOM 2651 C CA . PRO A 1 330 ? -15.525 -6.407 -6.776 1.00 29.31 330 PRO A CA 1
ATOM 2652 C C . PRO A 1 330 ? -15.444 -6.630 -8.295 1.00 29.31 330 PRO A C 1
ATOM 2654 O O . PRO A 1 330 ? -15.211 -7.738 -8.778 1.00 29.31 330 PRO A O 1
ATOM 2657 N N . LYS A 1 331 ? -15.532 -5.546 -9.080 1.00 27.92 331 LYS A N 1
ATOM 2658 C CA . LYS A 1 331 ? -15.067 -5.519 -10.480 1.00 27.92 331 LYS A CA 1
ATOM 2659 C C . LYS A 1 331 ? -13.884 -4.562 -10.676 1.00 27.92 331 LYS A C 1
ATOM 2661 O O . LYS A 1 331 ? -13.989 -3.353 -10.518 1.00 27.92 331 LYS A O 1
ATOM 2666 N N . SER A 1 332 ? -12.768 -5.162 -11.100 1.00 26.36 332 SER A N 1
ATOM 2667 C CA . SER A 1 332 ? -11.617 -4.613 -11.842 1.00 26.36 332 SER A CA 1
ATOM 2668 C C . SER A 1 332 ? -10.844 -3.403 -11.272 1.00 26.36 332 SER A C 1
ATOM 2670 O O . SER A 1 332 ? -11.325 -2.276 -11.276 1.00 26.36 332 SER A O 1
ATOM 2672 N N . LYS A 1 333 ? -9.570 -3.643 -10.906 1.00 34.03 333 LYS A N 1
ATOM 2673 C CA . LYS A 1 333 ? -8.441 -2.683 -10.811 1.00 34.03 333 LYS A CA 1
ATOM 2674 C C . LYS A 1 333 ? -8.833 -1.234 -10.431 1.00 34.03 333 LYS A C 1
ATOM 2676 O O . LYS A 1 333 ? -8.720 -0.323 -11.251 1.00 34.03 333 LYS A O 1
ATOM 2681 N N . LYS A 1 334 ? -9.224 -0.998 -9.167 1.00 29.09 334 LYS A N 1
ATOM 2682 C CA . LYS A 1 334 ? -9.418 0.359 -8.616 1.00 29.09 334 LYS A CA 1
ATOM 2683 C C . LYS A 1 334 ? -8.063 1.093 -8.564 1.00 29.09 334 LYS A C 1
ATOM 2685 O O . LYS A 1 334 ? -7.137 0.703 -7.857 1.00 29.09 334 LYS A O 1
ATOM 2690 N N . SER A 1 335 ? -7.947 2.175 -9.334 1.00 30.00 335 SER A N 1
ATOM 2691 C CA . SER A 1 335 ? -6.910 3.198 -9.175 1.00 30.00 335 SER A CA 1
ATOM 2692 C C . SER A 1 335 ? -6.904 3.711 -7.733 1.00 30.00 335 SER A C 1
ATOM 2694 O O . SER A 1 335 ? -7.975 4.024 -7.216 1.00 30.00 335 SER A O 1
ATOM 2696 N N . ILE A 1 336 ? -5.730 3.850 -7.109 1.00 37.34 336 ILE A N 1
ATOM 2697 C CA . ILE A 1 336 ? -5.578 4.450 -5.772 1.00 37.34 336 ILE A CA 1
ATOM 2698 C C . ILE A 1 336 ? -6.246 5.837 -5.772 1.00 37.34 336 ILE A C 1
ATOM 2700 O O . ILE A 1 336 ? -5.693 6.802 -6.309 1.00 37.34 336 ILE A O 1
ATOM 2704 N N . LYS A 1 337 ? -7.447 5.937 -5.188 1.00 39.97 337 LYS A N 1
ATOM 2705 C CA . LYS A 1 337 ? -8.125 7.209 -4.916 1.00 39.97 337 LYS A CA 1
ATOM 2706 C C . LYS A 1 337 ? -7.341 7.891 -3.796 1.00 39.97 337 LYS A C 1
ATOM 2708 O O . LYS A 1 337 ? -7.446 7.525 -2.632 1.00 39.97 337 LYS A O 1
ATOM 2713 N N . MET A 1 338 ? -6.482 8.841 -4.153 1.00 56.31 338 MET A N 1
ATOM 2714 C CA . MET A 1 338 ? -5.822 9.698 -3.169 1.00 56.31 338 MET A CA 1
ATOM 2715 C C . MET A 1 338 ? -6.818 10.774 -2.768 1.00 56.31 338 MET A C 1
ATOM 2717 O O . MET A 1 338 ? -7.095 11.607 -3.612 1.00 56.31 338 MET A O 1
ATOM 2721 N N . ASN A 1 339 ? -7.329 10.770 -1.537 1.00 67.50 339 ASN A N 1
ATOM 2722 C CA . ASN A 1 339 ? -8.150 11.862 -1.007 1.00 67.50 339 ASN A CA 1
ATOM 2723 C C . ASN A 1 339 ? -7.269 12.772 -0.126 1.00 67.50 339 ASN A C 1
ATOM 2725 O O . ASN A 1 339 ? -6.905 12.364 0.980 1.00 67.50 339 ASN A O 1
ATOM 2729 N N . PRO A 1 340 ? -6.871 13.974 -0.583 1.00 75.62 340 PRO A N 1
ATOM 2730 C CA . PRO A 1 340 ? -6.065 14.893 0.209 1.00 75.62 340 PRO A CA 1
ATOM 2731 C C . PRO A 1 340 ? -6.851 15.455 1.399 1.00 75.62 340 PRO A C 1
ATOM 2733 O O . PRO A 1 340 ? -8.070 15.642 1.352 1.00 75.62 340 PRO A O 1
ATOM 2736 N N . ALA A 1 341 ? -6.117 15.767 2.467 1.00 80.62 341 ALA A N 1
ATOM 2737 C CA . ALA A 1 341 ? -6.638 16.513 3.605 1.00 80.62 341 ALA A CA 1
ATOM 2738 C C . ALA A 1 341 ? -6.916 17.982 3.224 1.00 80.62 341 ALA A C 1
ATOM 2740 O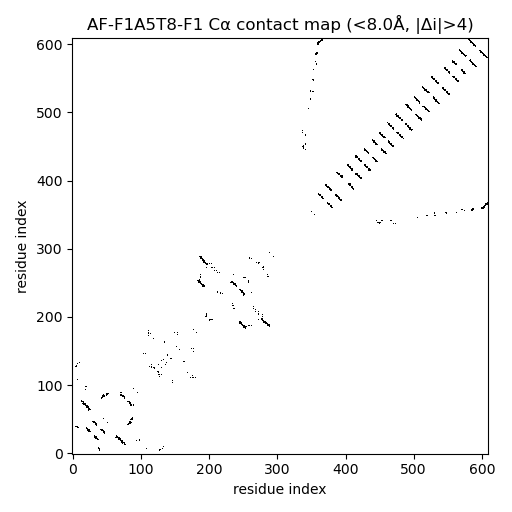 O . ALA A 1 341 ? -6.373 18.500 2.246 1.00 80.62 341 ALA A O 1
ATOM 2741 N N . ILE A 1 342 ? -7.760 18.661 4.003 1.00 84.88 342 ILE A N 1
ATOM 2742 C CA . ILE A 1 342 ? -8.003 20.103 3.851 1.00 84.88 342 ILE A CA 1
ATOM 2743 C C . ILE A 1 342 ? -6.768 20.879 4.317 1.00 84.88 342 ILE A C 1
ATOM 2745 O O . ILE A 1 342 ? -6.001 20.390 5.142 1.00 84.88 342 ILE A O 1
ATOM 2749 N N . TYR A 1 343 ? -6.582 22.105 3.819 1.00 84.00 343 TYR A N 1
ATOM 2750 C CA . TYR A 1 343 ? -5.425 22.945 4.144 1.00 84.00 343 TYR A CA 1
ATOM 2751 C C . TYR A 1 343 ? -5.175 23.061 5.659 1.00 84.00 343 TYR A C 1
ATOM 2753 O O . TYR A 1 343 ? -4.057 22.852 6.122 1.00 84.00 343 TYR A O 1
ATOM 2761 N N . ASN A 1 344 ? -6.231 23.310 6.441 1.00 81.31 344 ASN A N 1
ATOM 2762 C CA . ASN A 1 344 ? -6.145 23.444 7.899 1.00 81.31 344 ASN A CA 1
ATOM 2763 C C . ASN A 1 344 ? -5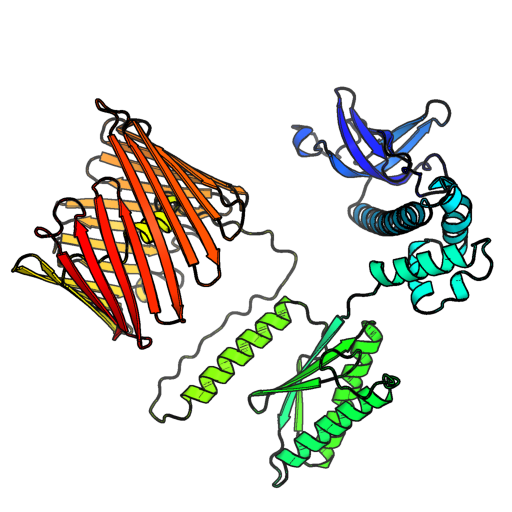.768 22.135 8.616 1.00 81.31 344 ASN A C 1
ATOM 2765 O O . ASN A 1 344 ? -5.334 22.178 9.763 1.00 81.31 344 ASN A O 1
ATOM 2769 N N . ASP A 1 345 ? -5.919 20.986 7.957 1.00 83.44 345 ASP A N 1
ATOM 2770 C CA . ASP A 1 345 ? -5.598 19.670 8.512 1.00 83.44 345 ASP A CA 1
ATOM 2771 C C . ASP A 1 345 ? -4.162 19.233 8.192 1.00 83.44 345 ASP A C 1
ATOM 2773 O O . ASP A 1 345 ? -3.672 18.270 8.778 1.00 83.44 345 ASP A O 1
ATOM 2777 N N . LEU A 1 346 ? -3.456 19.938 7.298 1.00 82.06 346 LEU A N 1
ATOM 2778 C CA . LEU A 1 346 ? -2.098 19.569 6.879 1.00 82.06 346 LEU A CA 1
ATOM 2779 C C . LEU A 1 346 ? -1.084 19.623 8.027 1.00 82.06 346 LEU A C 1
ATOM 2781 O O . LEU A 1 346 ? -0.137 18.846 8.038 1.00 82.06 346 LEU A O 1
ATOM 2785 N N . THR A 1 347 ? -1.281 20.511 9.001 1.00 79.25 347 THR A N 1
ATOM 2786 C CA . THR A 1 347 ? -0.381 20.682 10.155 1.00 79.25 347 THR A CA 1
ATOM 2787 C C . THR A 1 347 ? -0.908 20.031 11.435 1.00 79.25 347 THR A C 1
ATOM 2789 O O . THR A 1 347 ? -0.161 19.924 12.411 1.00 79.25 347 THR A O 1
ATOM 2792 N N . LYS A 1 348 ? -2.168 19.562 11.444 1.00 81.81 348 LYS A N 1
ATOM 2793 C CA . LYS A 1 348 ? -2.826 18.992 12.632 1.00 81.81 348 LYS A CA 1
ATOM 2794 C C . LYS A 1 348 ? -2.079 17.811 13.252 1.00 81.81 348 LYS A C 1
ATOM 2796 O O . LYS A 1 348 ? -1.895 17.856 14.461 1.00 81.81 348 LYS A O 1
ATOM 2801 N N . PRO A 1 349 ? -1.578 16.808 12.501 1.00 80.06 349 PRO A N 1
ATOM 2802 C CA . PRO A 1 349 ? -0.940 15.639 13.112 1.00 80.06 349 PRO A CA 1
ATOM 2803 C C . PRO A 1 349 ? 0.230 15.993 14.039 1.00 80.06 349 PRO A C 1
ATOM 2805 O O . PRO A 1 349 ? 0.314 15.495 15.160 1.00 80.06 349 PRO A O 1
ATOM 2808 N N . THR A 1 350 ? 1.112 16.896 13.601 1.00 77.31 350 THR A N 1
ATOM 2809 C CA . THR A 1 350 ? 2.252 17.338 14.416 1.00 77.31 350 THR A CA 1
ATOM 2810 C C . THR A 1 350 ? 1.821 18.329 15.497 1.00 77.31 350 THR A C 1
ATOM 2812 O O . THR A 1 350 ? 2.326 18.277 16.617 1.00 77.31 350 THR A O 1
ATOM 2815 N N . ALA A 1 351 ? 0.869 19.219 15.196 1.00 81.62 351 ALA A N 1
ATOM 2816 C CA . ALA A 1 351 ? 0.364 20.187 16.166 1.00 81.62 351 ALA A CA 1
ATOM 2817 C C . ALA A 1 351 ? -0.356 19.510 17.342 1.00 81.62 351 ALA A C 1
ATOM 2819 O O . ALA A 1 351 ? -0.107 19.882 18.488 1.00 81.62 351 ALA A O 1
ATOM 2820 N N . ASP A 1 352 ? -1.188 18.505 17.076 1.00 82.44 352 ASP A N 1
ATOM 2821 C CA . ASP A 1 352 ? -1.898 17.732 18.094 1.00 82.44 352 ASP A CA 1
ATOM 2822 C C . ASP A 1 352 ? -0.911 16.947 18.956 1.00 82.44 352 ASP A C 1
ATOM 2824 O O . ASP A 1 352 ? -1.017 16.973 20.178 1.00 82.44 352 ASP A O 1
ATOM 2828 N N . PHE A 1 353 ? 0.111 16.334 18.351 1.00 83.62 353 PHE A N 1
ATOM 2829 C CA . PHE A 1 353 ? 1.149 15.622 19.099 1.00 83.62 353 PHE A CA 1
ATOM 2830 C C . PHE A 1 353 ? 1.886 16.523 20.107 1.00 83.62 353 PHE A C 1
ATOM 2832 O O . PHE A 1 353 ? 2.179 16.093 21.221 1.00 83.62 353 PHE A O 1
ATOM 2839 N N . ILE A 1 354 ? 2.170 17.774 19.732 1.00 81.56 354 ILE A N 1
ATOM 2840 C CA . ILE A 1 354 ? 2.966 18.702 20.550 1.00 81.56 354 ILE A CA 1
ATOM 2841 C C . ILE A 1 354 ? 2.102 19.515 21.530 1.00 81.56 354 ILE A C 1
ATOM 2843 O O . ILE A 1 354 ? 2.554 19.872 22.623 1.00 81.56 354 ILE A O 1
ATOM 2847 N N . LYS A 1 355 ? 0.868 19.865 21.154 1.00 77.44 355 LYS A N 1
ATOM 2848 C CA . LYS A 1 355 ? 0.039 20.820 21.911 1.00 77.44 355 LYS A CA 1
ATOM 2849 C C . LYS A 1 355 ? -1.088 20.164 22.699 1.00 77.44 355 LYS A C 1
ATOM 2851 O O . LYS A 1 355 ? -1.439 20.699 23.749 1.00 77.44 355 LYS A O 1
ATOM 2856 N N . LYS A 1 356 ? -1.641 19.046 22.224 1.00 78.12 356 LYS A N 1
ATOM 2857 C CA . LYS A 1 356 ? -2.758 18.346 22.872 1.00 78.12 356 LYS A CA 1
ATOM 2858 C C . LYS A 1 356 ? -2.250 17.460 24.018 1.00 78.12 356 LYS A C 1
ATOM 2860 O O . LYS A 1 356 ? -1.075 17.114 24.057 1.00 78.12 356 LYS A O 1
ATOM 2865 N N . ASP A 1 357 ? -3.138 17.107 24.945 1.00 79.75 357 ASP A N 1
ATOM 2866 C CA . ASP A 1 357 ? -2.892 16.172 26.059 1.00 79.75 357 ASP A CA 1
ATOM 2867 C C . ASP A 1 357 ? -1.935 16.657 27.164 1.00 79.75 357 ASP A C 1
ATOM 2869 O O . ASP A 1 357 ? -1.461 15.859 27.965 1.00 79.75 357 ASP A O 1
ATOM 2873 N N . PHE A 1 358 ? -1.681 17.965 27.256 1.00 80.12 358 PHE A N 1
ATOM 2874 C CA . PHE A 1 358 ? -0.944 18.574 28.370 1.00 80.12 358 PHE A CA 1
ATOM 2875 C C . PHE A 1 358 ? -1.882 19.469 29.194 1.00 80.12 358 PHE A C 1
ATOM 2877 O O . PHE A 1 358 ? -1.920 20.678 28.948 1.00 80.12 358 PHE A O 1
ATOM 2884 N N . PRO A 1 359 ? -2.681 18.912 30.122 1.00 78.31 359 PRO A N 1
ATOM 2885 C CA . PRO A 1 359 ? -3.591 19.716 30.925 1.00 78.31 359 PRO A CA 1
ATOM 2886 C C . PRO A 1 359 ? -2.810 20.610 31.899 1.00 78.31 359 PRO A C 1
ATOM 2888 O O . PRO A 1 359 ? -1.946 20.145 32.636 1.00 78.31 359 PRO A O 1
ATOM 2891 N N . GLU A 1 360 ? -3.129 21.904 31.897 1.00 76.31 360 GLU A N 1
ATOM 2892 C CA . GLU A 1 360 ? -2.591 22.907 32.839 1.00 76.31 360 GLU A CA 1
ATOM 2893 C C . GLU A 1 360 ? -3.613 23.278 33.931 1.00 76.31 360 GLU A C 1
ATOM 2895 O O . GLU A 1 360 ? -3.295 23.983 34.881 1.00 76.31 360 GLU A O 1
ATOM 2900 N N . THR A 1 361 ? -4.857 22.816 33.777 1.00 79.69 361 THR A N 1
ATOM 2901 C CA . THR A 1 361 ? -6.007 23.074 34.658 1.00 79.69 361 THR A CA 1
ATOM 2902 C C . THR A 1 361 ? -6.766 21.774 34.903 1.00 79.69 361 THR A C 1
ATOM 2904 O O . THR A 1 361 ? -6.539 20.787 34.195 1.00 79.69 361 THR A O 1
ATOM 2907 N N . TYR A 1 362 ? -7.658 21.763 35.895 1.00 82.50 362 TYR A N 1
ATOM 2908 C CA . TYR A 1 362 ? -8.536 20.620 36.139 1.00 82.50 362 TYR A CA 1
ATOM 2909 C C . TYR A 1 362 ? -9.771 20.722 35.252 1.00 82.50 362 TYR A C 1
ATOM 2911 O O . TYR A 1 362 ? -10.480 21.728 35.290 1.00 82.50 362 TYR A O 1
ATOM 2919 N N . LYS A 1 363 ? -10.003 19.695 34.439 1.00 82.69 363 LYS A N 1
ATOM 2920 C CA . LYS A 1 363 ? -11.090 19.622 33.468 1.00 82.69 363 LYS A CA 1
ATOM 2921 C C . LYS A 1 363 ? -11.848 18.312 33.637 1.00 82.69 363 LYS A C 1
ATOM 2923 O O . LYS A 1 363 ? -11.234 17.256 33.765 1.00 82.69 363 LYS A O 1
ATOM 2928 N N . LEU A 1 364 ? -13.170 18.378 33.636 1.00 81.94 364 LEU A N 1
ATOM 2929 C CA . LEU A 1 364 ? -14.035 17.205 33.592 1.00 81.94 364 LEU A CA 1
ATOM 2930 C C . LEU A 1 364 ? -14.960 17.338 32.390 1.00 81.94 364 LEU A C 1
ATOM 2932 O O . LEU A 1 364 ? -15.700 18.312 32.288 1.00 81.94 364 LEU A O 1
ATOM 2936 N N . GLU A 1 365 ? -14.888 16.383 31.473 1.00 81.25 365 GLU A N 1
ATOM 2937 C CA . GLU A 1 365 ? -15.686 16.334 30.255 1.00 81.25 365 GLU A CA 1
ATOM 2938 C C . GLU A 1 365 ? -16.562 15.081 30.283 1.00 81.25 365 GLU A C 1
ATOM 2940 O O . GLU A 1 365 ? -16.056 13.971 30.415 1.00 81.25 365 GLU A O 1
ATOM 2945 N N . ALA A 1 366 ? -17.875 15.252 30.171 1.00 79.31 366 ALA A N 1
ATOM 2946 C CA . ALA A 1 366 ? -18.847 14.171 30.109 1.00 79.31 366 ALA A CA 1
ATOM 2947 C C . ALA A 1 366 ? -19.632 14.279 28.799 1.00 79.31 366 ALA A C 1
ATOM 2949 O O . ALA A 1 366 ? -20.258 15.303 28.533 1.00 79.31 366 ALA A O 1
ATOM 2950 N N . THR A 1 367 ? -19.595 13.239 27.974 1.00 81.00 367 THR A N 1
ATOM 2951 C CA . THR A 1 367 ? -20.341 13.149 26.716 1.00 81.00 367 THR A CA 1
ATOM 2952 C C . THR A 1 367 ? -21.487 12.173 26.896 1.00 81.00 367 THR A C 1
ATOM 2954 O O . THR A 1 367 ? -21.226 10.989 27.021 1.00 81.00 367 THR A O 1
ATOM 2957 N N . LEU A 1 368 ? -22.730 12.648 26.879 1.00 80.69 368 LEU A N 1
ATOM 2958 C CA . LEU A 1 368 ? -23.923 11.801 26.880 1.00 80.69 368 LEU A CA 1
ATOM 2959 C C . LEU A 1 368 ? -24.357 11.538 25.435 1.00 80.69 368 LEU A C 1
ATOM 2961 O O . LEU A 1 368 ? -24.607 12.499 24.699 1.00 80.69 368 LEU A O 1
ATOM 2965 N N . LYS A 1 369 ? -24.457 10.275 25.016 1.00 76.31 369 LYS A N 1
ATOM 2966 C CA . LYS A 1 369 ? -24.965 9.897 23.687 1.00 76.31 369 LYS A CA 1
ATOM 2967 C C . LYS A 1 369 ? -26.422 9.434 23.769 1.00 76.31 369 LYS A C 1
ATOM 2969 O O . LYS A 1 369 ? -26.786 8.639 24.621 1.00 76.31 369 LYS A O 1
ATOM 2974 N N . HIS A 1 370 ? -27.263 9.918 22.860 1.00 76.19 370 HIS A N 1
ATOM 2975 C CA . HIS A 1 370 ? -28.659 9.500 22.717 1.00 76.19 370 HIS A CA 1
ATOM 2976 C C . HIS A 1 370 ? -29.021 9.388 21.226 1.00 76.19 370 HIS A C 1
ATOM 2978 O O . HIS A 1 370 ? -28.397 10.037 20.387 1.00 76.19 370 HIS A O 1
ATOM 2984 N N . LYS A 1 371 ? -30.079 8.642 20.874 1.00 62.62 371 LYS A N 1
ATOM 2985 C CA . LYS A 1 371 ? -30.524 8.420 19.476 1.00 62.62 371 LYS A CA 1
ATOM 2986 C C . LYS A 1 371 ? -30.795 9.703 18.661 1.00 62.62 371 LYS A C 1
ATOM 2988 O O . LYS A 1 371 ? -30.836 9.663 17.442 1.00 62.62 371 LYS A O 1
ATOM 2993 N N . ILE A 1 372 ? -30.991 10.846 19.325 1.00 64.88 372 ILE A N 1
ATOM 2994 C CA . ILE A 1 372 ? -31.362 12.142 18.710 1.00 64.88 372 ILE A CA 1
ATOM 2995 C C . ILE A 1 372 ? -30.163 13.122 18.687 1.00 64.88 372 ILE A C 1
ATOM 2997 O O . ILE A 1 372 ? -30.231 14.214 18.118 1.00 64.88 372 ILE A O 1
ATOM 3001 N N . GLY A 1 373 ? -29.037 12.755 19.306 1.00 67.50 373 GLY A N 1
ATOM 3002 C CA . GLY A 1 373 ? -27.875 13.627 19.417 1.00 67.50 373 GLY A CA 1
ATOM 3003 C C . GLY A 1 373 ? -26.968 13.306 20.601 1.00 67.50 373 GLY A C 1
ATOM 3004 O O . GLY A 1 373 ? -27.235 12.418 21.405 1.00 67.50 373 GLY A O 1
ATOM 3005 N N . SER A 1 374 ? -25.890 14.068 20.736 1.00 76.25 374 SER A N 1
ATOM 3006 C CA . SER A 1 374 ? -24.948 13.952 21.850 1.00 76.25 374 SER A CA 1
ATOM 3007 C C . SER A 1 374 ? -24.825 15.271 22.592 1.00 76.25 374 SER A C 1
ATOM 3009 O O . SER A 1 374 ? -24.767 16.326 21.964 1.00 76.25 374 SER A O 1
ATOM 3011 N N . VAL A 1 375 ? -24.703 15.232 23.911 1.00 76.88 375 VAL A N 1
ATOM 3012 C CA . VAL A 1 375 ? -24.465 16.422 24.728 1.00 76.88 375 VAL A CA 1
ATOM 3013 C C . VAL A 1 375 ? -23.100 16.303 25.383 1.00 76.88 375 VAL A C 1
ATOM 3015 O O . VAL A 1 375 ? -22.879 15.398 26.180 1.00 76.88 375 VAL A O 1
ATOM 3018 N N . VAL A 1 376 ? -22.191 17.225 25.069 1.00 78.50 376 VAL A N 1
ATOM 3019 C CA . VAL A 1 376 ? -20.892 17.315 25.749 1.00 78.50 376 VAL A CA 1
ATOM 3020 C C . VAL A 1 376 ? -20.983 18.374 26.839 1.00 78.50 376 VAL A C 1
ATOM 3022 O O . VAL A 1 376 ? -21.235 19.543 26.558 1.00 78.50 376 VAL A O 1
ATOM 3025 N N . SER A 1 377 ? -20.789 17.986 28.091 1.00 75.19 377 SER A N 1
ATOM 3026 C CA . SER A 1 377 ? -20.628 18.902 29.214 1.00 75.19 377 SER A CA 1
ATOM 3027 C C . SER A 1 377 ? -19.154 18.982 29.594 1.00 75.19 377 SER A C 1
ATOM 3029 O O . SER A 1 377 ? -18.506 17.957 29.770 1.00 75.19 377 SER A O 1
ATOM 3031 N N . THR A 1 378 ? -18.609 20.187 29.731 1.00 77.06 378 THR A N 1
ATOM 3032 C CA . THR A 1 378 ? -17.236 20.405 30.208 1.00 77.06 378 THR A CA 1
ATOM 3033 C C . THR A 1 378 ? -17.253 21.345 31.402 1.00 77.06 378 THR A C 1
ATOM 3035 O O . THR A 1 378 ? -17.787 22.451 31.312 1.00 77.06 378 THR A O 1
ATOM 3038 N N . VAL A 1 379 ? -16.622 20.936 32.496 1.00 77.12 379 VAL A N 1
ATOM 3039 C CA . VAL A 1 379 ? -16.364 21.753 33.681 1.00 77.12 379 VAL A CA 1
ATOM 3040 C C . VAL A 1 379 ? -14.863 22.014 33.755 1.00 77.12 379 VAL A C 1
ATOM 3042 O O . VAL A 1 379 ? -14.080 21.092 33.957 1.00 77.12 379 VAL A O 1
ATOM 3045 N N . ASP A 1 380 ? -14.460 23.272 33.580 1.00 77.56 380 ASP A N 1
ATOM 3046 C CA . ASP A 1 380 ? -13.070 23.720 33.708 1.00 77.56 380 ASP A CA 1
ATOM 3047 C C . ASP A 1 380 ? -12.897 24.485 35.033 1.00 77.56 380 ASP A C 1
ATOM 3049 O O . ASP A 1 380 ? -13.617 25.458 35.290 1.00 77.56 380 ASP A O 1
ATOM 3053 N N . LEU A 1 381 ? -11.903 24.105 35.839 1.00 74.75 381 LEU A N 1
ATOM 3054 C CA . LEU A 1 381 ? -11.472 24.826 37.036 1.00 74.75 381 LEU A CA 1
ATOM 3055 C C . LEU A 1 381 ? -10.163 25.574 36.739 1.00 74.75 381 LEU A C 1
ATOM 3057 O O . LEU A 1 381 ? -9.081 24.981 36.703 1.00 74.75 381 LEU A O 1
ATOM 3061 N N . SER A 1 382 ? -10.254 26.888 36.527 1.00 63.88 382 SER A N 1
ATOM 3062 C CA . SER A 1 382 ? -9.098 27.752 36.251 1.00 63.88 382 SER A CA 1
ATOM 3063 C C . SER A 1 382 ? -8.990 28.859 37.298 1.00 63.88 382 SER A C 1
ATOM 3065 O O . SER A 1 382 ? -9.900 29.681 37.423 1.00 63.88 382 SER A O 1
ATOM 3067 N N . ASN A 1 383 ? -7.880 28.881 38.046 1.00 53.53 383 ASN A N 1
ATOM 3068 C CA . ASN A 1 383 ? -7.512 29.930 39.009 1.00 53.53 383 ASN A CA 1
ATOM 3069 C C . ASN A 1 383 ? -8.662 30.373 39.941 1.00 53.53 383 ASN A C 1
ATOM 3071 O O . ASN A 1 383 ? -8.934 31.562 40.076 1.00 53.53 383 ASN A O 1
ATOM 3075 N N . GLY A 1 384 ? -9.360 29.413 40.560 1.00 56.31 384 GLY A N 1
ATOM 3076 C CA . GLY A 1 384 ? -10.419 29.681 41.546 1.00 56.31 384 GLY A CA 1
ATOM 3077 C C . GLY A 1 384 ? -11.807 29.995 40.971 1.00 56.31 384 GLY A C 1
ATOM 3078 O O . GLY A 1 384 ? -12.731 30.234 41.741 1.00 56.31 384 GLY A O 1
ATOM 3079 N N . SER A 1 385 ? -11.983 29.957 39.646 1.00 53.50 385 SER A N 1
ATOM 3080 C CA . SER A 1 385 ? -13.294 30.073 38.991 1.00 53.50 385 SER A CA 1
ATOM 3081 C C . SER A 1 385 ? -13.702 28.751 38.333 1.00 53.50 385 SER A C 1
ATOM 3083 O O . SER A 1 385 ? -12.889 28.102 37.669 1.00 53.50 385 SER A O 1
ATOM 3085 N N . VAL A 1 386 ? -14.959 28.346 38.538 1.00 69.25 386 VAL A N 1
ATOM 3086 C CA . VAL A 1 386 ? -15.584 27.191 37.877 1.00 69.25 386 VAL A CA 1
ATOM 3087 C C . VAL A 1 386 ? -16.303 27.706 36.636 1.00 69.25 386 VAL A C 1
ATOM 3089 O O . VAL A 1 386 ? -17.210 28.530 36.750 1.00 69.25 386 VAL A O 1
ATOM 3092 N N . THR A 1 387 ? -15.922 27.230 35.451 1.00 66.81 387 THR A N 1
ATOM 3093 C CA . THR A 1 387 ? -16.664 27.518 34.214 1.00 66.81 387 THR A CA 1
ATOM 3094 C C . THR A 1 387 ? -17.254 26.228 33.661 1.00 66.81 387 THR A C 1
ATOM 3096 O O . THR A 1 387 ? -16.524 25.294 33.339 1.00 66.81 387 THR A O 1
ATOM 3099 N N . GLY A 1 388 ? -18.584 26.168 33.591 1.00 68.69 388 GLY A N 1
ATOM 3100 C CA . GLY A 1 388 ? -19.329 25.058 33.005 1.00 68.69 388 GLY A CA 1
ATOM 3101 C C . GLY A 1 388 ? -19.752 25.385 31.579 1.00 68.69 388 GLY A C 1
ATOM 3102 O O . GLY A 1 388 ? -20.124 26.519 31.275 1.00 68.69 388 GLY A O 1
ATOM 3103 N N . THR A 1 389 ? -19.673 24.398 30.699 1.00 70.69 389 THR A N 1
ATOM 3104 C CA . THR A 1 389 ? -20.038 24.519 29.289 1.00 70.69 389 THR A CA 1
ATOM 3105 C C . THR A 1 389 ? -20.820 23.286 28.877 1.00 70.69 389 THR A C 1
ATOM 3107 O O . THR A 1 389 ? -20.577 22.188 29.366 1.00 70.69 389 THR A O 1
ATOM 3110 N N . LEU A 1 390 ? -21.791 23.492 28.010 1.00 71.38 390 LEU A N 1
ATOM 3111 C CA . LEU A 1 390 ? -22.741 22.519 27.496 1.00 71.38 390 LEU A CA 1
ATOM 3112 C C . LEU A 1 390 ? -22.796 22.687 25.978 1.00 71.38 390 LEU A C 1
ATOM 3114 O O . LEU A 1 390 ? -23.100 23.776 25.476 1.00 71.38 390 LEU A O 1
ATOM 3118 N N . GLN A 1 391 ? -22.482 21.616 25.265 1.00 71.94 391 GLN A N 1
ATOM 3119 C CA . GLN A 1 391 ? -22.451 21.554 23.815 1.00 71.94 391 GLN A CA 1
ATOM 3120 C C . GLN A 1 391 ? -23.401 20.464 23.318 1.00 71.94 391 GLN A C 1
ATOM 3122 O O . GLN A 1 391 ? -22.967 19.334 23.078 1.00 71.94 391 GLN A O 1
ATOM 3127 N N . PRO A 1 392 ? -24.712 20.751 23.208 1.00 72.69 392 PRO A N 1
ATOM 3128 C CA . PRO A 1 392 ? -25.632 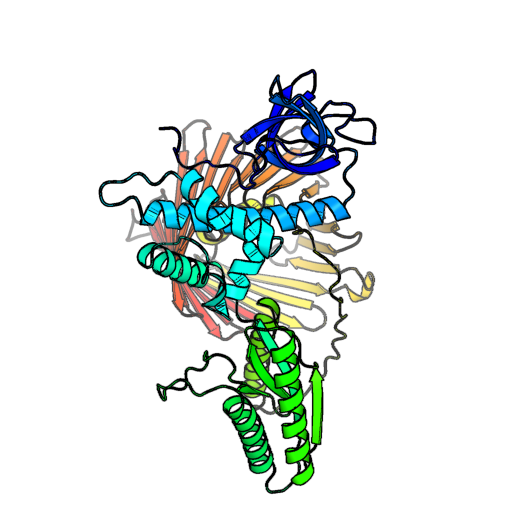19.838 22.553 1.00 72.69 392 PRO A CA 1
ATOM 3129 C C . PRO A 1 392 ? -25.348 19.808 21.049 1.00 72.69 392 PRO A C 1
ATOM 3131 O O . PRO A 1 392 ? -25.203 20.854 20.413 1.00 72.69 392 PRO A O 1
ATOM 3134 N N . LYS A 1 393 ? -25.296 18.600 20.498 1.00 71.12 393 LYS A N 1
ATOM 3135 C CA . LYS A 1 393 ? -25.200 18.288 19.076 1.00 71.12 393 LYS A CA 1
ATOM 3136 C C . LYS A 1 393 ? -26.421 17.458 18.699 1.00 71.12 393 LYS A C 1
ATOM 3138 O O . LYS A 1 393 ? -26.568 16.350 19.199 1.00 71.12 393 LYS A O 1
ATOM 3143 N N . PHE A 1 394 ? -27.267 17.978 17.823 1.00 71.31 394 PHE A N 1
ATOM 3144 C CA . PHE A 1 394 ? -28.452 17.292 17.313 1.00 71.31 394 PHE A CA 1
ATOM 3145 C C . PHE A 1 394 ? -28.170 16.720 15.931 1.00 71.31 394 PHE A C 1
ATOM 3147 O O . PHE A 1 394 ? -27.640 17.439 15.077 1.00 71.31 394 PHE A O 1
ATOM 3154 N N . ASP A 1 395 ? -28.545 15.461 15.719 1.00 66.88 395 ASP A N 1
ATOM 3155 C CA . ASP A 1 395 ? -28.524 14.844 14.396 1.00 66.88 395 ASP A CA 1
ATOM 3156 C C . ASP A 1 395 ? -29.872 15.101 13.707 1.00 66.88 395 ASP A C 1
ATOM 3158 O O . ASP A 1 395 ? -30.938 14.758 14.213 1.00 66.88 395 ASP A O 1
ATOM 3162 N N . LEU A 1 396 ? -29.819 15.792 12.574 1.00 64.69 396 LEU A N 1
ATOM 3163 C CA . LEU A 1 396 ? -30.963 16.221 11.770 1.00 64.69 396 LEU A CA 1
ATOM 3164 C C . LEU A 1 396 ? -30.984 15.511 10.408 1.00 64.69 396 LEU A C 1
ATOM 3166 O O . LEU A 1 396 ? -31.738 15.914 9.522 1.00 64.69 396 LEU A O 1
ATOM 3170 N N . SER A 1 397 ? -30.158 14.476 10.220 1.00 60.84 397 SER A N 1
ATOM 3171 C CA . SER A 1 397 ? -30.087 13.675 8.988 1.00 60.84 397 SER A CA 1
ATOM 3172 C C . SER A 1 397 ? -31.458 13.162 8.523 1.00 60.84 397 SER A C 1
ATOM 3174 O O . SER A 1 397 ? -31.766 13.223 7.333 1.00 60.84 397 SER A O 1
ATOM 3176 N N . SER A 1 398 ? -32.332 12.778 9.456 1.00 58.12 398 SER A N 1
ATOM 3177 C CA . SER A 1 398 ? -33.702 12.320 9.180 1.00 58.12 398 SER A CA 1
ATOM 3178 C C . SER A 1 398 ? -34.625 13.377 8.550 1.00 58.12 398 SER A C 1
ATOM 3180 O O . SER A 1 398 ? -35.623 13.013 7.931 1.00 58.12 398 SER A O 1
ATOM 3182 N N . TYR A 1 399 ? -34.298 14.672 8.652 1.00 55.91 399 TYR A N 1
ATOM 3183 C CA . TYR A 1 399 ? -35.155 15.783 8.211 1.00 55.91 399 TYR A CA 1
ATOM 3184 C C . TYR A 1 399 ? -34.690 16.492 6.926 1.00 55.91 399 TYR A C 1
ATOM 3186 O O . TYR A 1 399 ? -35.432 17.319 6.398 1.00 55.91 399 TYR A O 1
ATOM 3194 N N . VAL A 1 400 ? -33.478 16.222 6.422 1.00 57.06 400 VAL A N 1
ATOM 3195 C CA . VAL A 1 400 ? -32.876 16.993 5.311 1.00 57.06 400 VAL A CA 1
ATOM 3196 C C . VAL A 1 400 ? -32.928 16.242 3.970 1.00 57.06 400 VAL A C 1
ATOM 3198 O O . VAL A 1 400 ? -33.273 16.854 2.960 1.00 57.06 400 VAL A O 1
ATOM 3201 N N . ASN A 1 401 ? -32.617 14.940 3.948 1.00 47.09 401 ASN A N 1
ATOM 3202 C CA . ASN A 1 401 ? -32.859 13.940 2.884 1.00 47.09 401 ASN A CA 1
ATOM 3203 C C . ASN A 1 401 ? -32.091 12.654 3.261 1.00 47.09 401 ASN A C 1
ATOM 3205 O O . ASN A 1 401 ? -31.056 12.759 3.915 1.00 47.09 401 ASN A O 1
ATOM 3209 N N . LYS A 1 402 ? -32.489 11.465 2.773 1.00 47.84 402 LYS A N 1
ATOM 3210 C CA . LYS A 1 402 ? -31.807 10.178 3.085 1.00 47.84 402 LYS A CA 1
ATOM 3211 C C . LYS A 1 402 ? -30.294 10.140 2.769 1.00 47.84 402 LYS A C 1
ATOM 3213 O O . LYS A 1 402 ? -29.591 9.283 3.279 1.00 47.84 402 LYS A O 1
ATOM 3218 N N . THR A 1 403 ? -29.787 11.057 1.944 1.00 41.12 403 THR A N 1
ATOM 3219 C CA . THR A 1 403 ? -28.389 11.104 1.474 1.00 41.12 403 THR A CA 1
ATOM 3220 C C . THR A 1 403 ? -27.554 12.239 2.079 1.00 41.12 403 THR A C 1
ATOM 3222 O O . THR A 1 403 ? -26.464 12.514 1.585 1.00 41.12 403 THR A O 1
ATOM 3225 N N . SER A 1 404 ? -28.046 12.974 3.083 1.00 50.78 404 SER A N 1
ATOM 3226 C CA . SER A 1 404 ? -27.336 14.146 3.621 1.00 50.78 404 SER A CA 1
ATOM 3227 C C . SER A 1 404 ? -27.359 14.177 5.146 1.00 50.78 404 SER A C 1
ATOM 3229 O O . SER A 1 404 ? -28.410 14.342 5.759 1.00 50.78 404 SER A O 1
ATOM 3231 N N . ALA A 1 405 ? -26.183 14.074 5.770 1.00 56.09 405 ALA A N 1
ATOM 3232 C CA . ALA A 1 405 ? -26.045 14.213 7.216 1.00 56.09 405 ALA A CA 1
ATOM 3233 C C . ALA A 1 405 ? -26.079 15.696 7.605 1.00 56.09 405 ALA A C 1
ATOM 3235 O O . ALA A 1 405 ? -25.261 16.491 7.126 1.00 56.09 405 ALA A O 1
ATOM 3236 N N . ALA A 1 406 ? -27.013 16.072 8.478 1.00 58.69 406 ALA A N 1
ATOM 3237 C CA . ALA A 1 406 ? -27.129 17.425 9.000 1.00 58.69 406 ALA A CA 1
ATOM 3238 C C . ALA A 1 406 ? -26.919 17.416 10.512 1.00 58.69 406 ALA A C 1
ATOM 3240 O O . ALA A 1 406 ? -27.549 16.640 11.214 1.00 58.69 406 ALA A O 1
ATOM 3241 N N . ASN A 1 407 ? -26.036 18.272 11.022 1.00 66.44 407 ASN A N 1
ATOM 3242 C CA . ASN A 1 407 ? -25.745 18.347 12.452 1.00 66.44 407 ASN A CA 1
ATOM 3243 C C . ASN A 1 407 ? -25.843 19.786 12.939 1.00 66.44 407 ASN A C 1
ATOM 3245 O O . ASN A 1 407 ? -25.252 20.682 12.330 1.00 66.44 407 ASN A O 1
ATOM 3249 N N . PHE A 1 408 ? -26.527 19.993 14.061 1.00 66.12 408 PHE A N 1
ATOM 3250 C CA . PHE A 1 408 ? -26.615 21.296 14.710 1.00 66.12 408 PHE A CA 1
ATOM 3251 C C . PHE A 1 408 ? -25.953 21.268 16.084 1.00 66.12 408 PHE A C 1
ATOM 3253 O O . PHE A 1 408 ? -26.376 20.506 16.948 1.00 66.12 408 PHE A O 1
ATOM 3260 N N . THR A 1 409 ? -24.942 22.112 16.293 1.00 61.66 409 THR A N 1
ATOM 3261 C CA . THR A 1 409 ? -24.215 22.219 17.566 1.00 61.66 409 THR A CA 1
ATOM 3262 C C . THR A 1 409 ? -24.366 23.620 18.150 1.00 61.66 409 THR A C 1
ATOM 3264 O O . THR A 1 409 ? -24.203 24.609 17.433 1.00 61.66 409 THR A O 1
ATOM 3267 N N . ILE A 1 410 ? -24.632 23.728 19.454 1.00 68.06 410 ILE A N 1
ATOM 3268 C CA . ILE A 1 410 ? -24.648 25.007 20.187 1.00 68.06 410 ILE A CA 1
ATOM 3269 C C . ILE A 1 410 ? -23.537 24.989 21.233 1.00 68.06 410 ILE A C 1
ATOM 3271 O O . ILE A 1 410 ? -23.429 24.019 21.960 1.00 68.06 410 ILE A O 1
ATOM 3275 N N . ASP A 1 411 ? -22.747 26.056 21.372 1.00 65.75 411 ASP A N 1
ATOM 3276 C CA . ASP A 1 411 ? -21.758 26.180 22.457 1.00 65.75 411 ASP A CA 1
ATOM 3277 C C . ASP A 1 411 ? -22.198 27.199 23.521 1.00 65.75 411 ASP A C 1
ATOM 3279 O O . ASP A 1 411 ? -22.238 28.411 23.271 1.00 65.75 411 ASP A O 1
ATOM 3283 N N . THR A 1 412 ? -22.501 26.723 24.735 1.00 60.47 412 THR A N 1
ATOM 3284 C CA . THR A 1 412 ? -22.940 27.579 25.855 1.00 60.47 412 THR A CA 1
ATOM 3285 C C . THR A 1 412 ? -21.807 28.271 26.617 1.00 60.47 412 THR A C 1
ATOM 3287 O O . THR A 1 412 ? -22.103 29.271 27.268 1.00 60.47 412 THR A O 1
ATOM 3290 N N . LYS A 1 413 ? -20.520 27.880 26.480 1.00 56.62 413 LYS A N 1
ATOM 3291 C CA . LYS A 1 413 ? -19.403 28.686 27.048 1.00 56.62 413 LYS A CA 1
ATOM 3292 C C . LYS A 1 413 ? -19.396 30.077 26.443 1.00 56.62 413 LYS A C 1
ATOM 3294 O O . LYS A 1 413 ? -19.166 31.085 27.106 1.00 56.62 413 LYS A O 1
ATOM 3299 N N . ASN A 1 414 ? -19.633 30.094 25.137 1.00 51.66 414 ASN A N 1
ATOM 3300 C CA . ASN A 1 414 ? -19.777 31.315 24.390 1.00 51.66 414 ASN A CA 1
ATOM 3301 C C . ASN A 1 414 ? -21.218 31.818 24.421 1.00 51.66 414 ASN A C 1
ATOM 3303 O O . ASN A 1 414 ? -21.376 33.001 24.174 1.00 51.66 414 ASN A O 1
ATOM 3307 N N . LEU A 1 415 ? -22.233 30.979 24.709 1.00 45.97 415 LEU A N 1
ATOM 3308 C CA . LEU A 1 415 ? -23.691 31.251 24.638 1.00 45.97 415 LEU A CA 1
ATOM 3309 C C . LEU A 1 415 ? -24.123 31.902 23.316 1.00 45.97 415 LEU A C 1
ATOM 3311 O O . LEU A 1 415 ? -25.198 32.486 23.193 1.00 45.97 415 LEU A O 1
ATOM 3315 N N . LYS A 1 416 ? -23.215 31.849 22.342 1.00 56.56 416 LYS A N 1
ATOM 3316 C CA . LYS A 1 416 ? -23.170 32.783 21.236 1.00 56.56 416 LYS A CA 1
ATOM 3317 C C . LYS A 1 416 ? -22.671 32.170 19.946 1.00 56.56 416 LYS A C 1
ATOM 3319 O O . LYS A 1 416 ? -22.395 32.922 19.033 1.00 56.56 416 LYS A O 1
ATOM 3324 N N . LYS A 1 417 ? -22.517 30.851 19.836 1.00 58.75 417 LYS A N 1
ATOM 3325 C CA . LYS A 1 417 ? -22.124 30.202 18.578 1.00 58.75 417 LYS A CA 1
ATOM 3326 C C . LYS A 1 417 ? -23.023 29.006 18.309 1.00 58.75 417 LYS A C 1
ATOM 3328 O O . LYS A 1 417 ? -23.088 28.099 19.135 1.00 58.75 417 LYS A O 1
ATOM 3333 N N . GLY A 1 418 ? -23.716 29.045 17.176 1.00 71.44 418 GLY A N 1
ATOM 3334 C CA . GLY A 1 418 ? -24.442 27.917 16.604 1.00 71.44 418 GLY A CA 1
ATOM 3335 C C . GLY A 1 418 ? -23.767 27.483 15.308 1.00 71.44 418 GLY A C 1
ATOM 3336 O O . GLY A 1 418 ? -23.437 28.326 14.474 1.00 71.44 418 GLY A O 1
ATOM 3337 N N . GLU A 1 419 ? -23.550 26.186 15.138 1.00 72.12 419 GLU A N 1
ATOM 3338 C CA . GLU A 1 419 ? -22.971 25.596 13.933 1.00 72.12 419 GLU A CA 1
ATOM 3339 C C . GLU A 1 419 ? -23.977 24.646 13.298 1.00 72.12 419 GLU A C 1
ATOM 3341 O O . GLU A 1 419 ? -24.466 23.727 13.947 1.00 72.12 419 GLU A O 1
ATOM 3346 N N . PHE A 1 420 ? -24.274 24.865 12.024 1.00 72.69 420 PHE A N 1
ATOM 3347 C CA . PHE A 1 420 ? -25.108 24.008 11.205 1.00 72.69 420 PHE A CA 1
ATOM 3348 C C . PHE A 1 420 ? -24.246 23.398 10.104 1.00 72.69 420 PHE A C 1
ATOM 3350 O O . PHE A 1 420 ? -23.747 24.092 9.218 1.00 72.69 420 PHE A O 1
ATOM 3357 N N . ASN A 1 421 ? -24.032 22.093 10.187 1.00 72.06 421 ASN A N 1
ATOM 3358 C CA . ASN A 1 421 ? -23.252 21.327 9.228 1.00 72.06 421 ASN A CA 1
ATOM 3359 C C . ASN A 1 421 ? -24.201 20.571 8.308 1.00 72.06 421 ASN A C 1
ATOM 3361 O O . ASN A 1 421 ? -25.111 19.916 8.802 1.00 72.06 421 ASN A O 1
ATOM 3365 N N . ILE A 1 422 ? -23.952 20.616 7.003 1.00 72.75 422 ILE A N 1
ATOM 3366 C CA . ILE A 1 422 ? -24.633 19.794 6.003 1.00 72.75 422 ILE A CA 1
ATOM 3367 C C . ILE A 1 422 ? -23.567 19.088 5.171 1.00 72.75 422 ILE A C 1
ATOM 3369 O O . ILE A 1 422 ? -22.710 19.727 4.551 1.00 72.75 422 ILE A O 1
ATOM 3373 N N . GLU A 1 423 ? -23.618 17.765 5.137 1.00 68.00 423 GLU A N 1
ATOM 3374 C CA . GLU A 1 423 ? -22.731 16.940 4.325 1.00 68.00 423 GLU A CA 1
ATOM 3375 C C . GLU A 1 423 ? -23.458 16.413 3.081 1.00 68.00 423 GLU A C 1
ATOM 3377 O O . GLU A 1 423 ? -24.654 16.142 3.118 1.00 68.00 423 GLU A O 1
ATOM 3382 N N . GLN A 1 424 ? -22.722 16.254 1.975 1.00 58.78 424 GLN A N 1
ATOM 3383 C CA . GLN A 1 424 ? -23.176 15.558 0.762 1.00 58.78 424 GLN A CA 1
ATOM 3384 C C . GLN A 1 424 ? -24.362 16.193 0.008 1.00 58.78 424 GLN A C 1
ATOM 3386 O O . GLN A 1 424 ? -25.133 15.497 -0.643 1.00 58.78 424 GLN A O 1
ATOM 3391 N N . LEU A 1 425 ? -24.457 17.527 -0.025 1.00 60.28 425 LEU A N 1
ATOM 3392 C CA . LEU A 1 425 ? -25.358 18.231 -0.962 1.00 60.28 425 LEU A CA 1
ATOM 3393 C C . LEU A 1 425 ? -25.052 17.871 -2.437 1.00 60.28 425 LEU A C 1
ATOM 3395 O O . LEU A 1 425 ? -25.941 17.825 -3.280 1.00 60.28 425 LEU A O 1
ATOM 3399 N N . ILE A 1 426 ? -23.772 17.610 -2.730 1.00 64.06 426 ILE A N 1
ATOM 3400 C CA . ILE A 1 426 ? -23.211 17.050 -3.972 1.00 64.06 426 ILE A CA 1
ATOM 3401 C C . ILE A 1 426 ? -22.054 16.118 -3.542 1.00 64.06 426 ILE A C 1
ATOM 3403 O O . ILE A 1 426 ? -21.396 16.430 -2.540 1.00 64.06 426 ILE A O 1
ATOM 3407 N N . PRO A 1 427 ? -21.734 15.016 -4.255 1.00 64.06 427 PRO A N 1
ATOM 3408 C CA . PRO A 1 427 ? -20.631 14.128 -3.878 1.00 64.06 427 PRO A CA 1
ATOM 3409 C C . PRO A 1 427 ? -19.304 14.872 -3.646 1.00 64.06 427 PRO A C 1
ATOM 3411 O O . PRO A 1 427 ? -18.766 15.512 -4.552 1.00 64.06 427 PRO A O 1
ATOM 3414 N N . GLY A 1 428 ? -18.772 14.776 -2.423 1.00 64.81 428 GLY A N 1
ATOM 3415 C CA . GLY A 1 428 ? -17.509 15.402 -2.014 1.00 64.81 428 GLY A CA 1
ATOM 3416 C C . GLY A 1 428 ? -17.609 16.848 -1.508 1.00 64.81 428 GLY A C 1
ATOM 3417 O O . GLY A 1 428 ? -16.577 17.401 -1.126 1.00 64.81 428 GLY A O 1
ATOM 3418 N N . LEU A 1 429 ? -18.804 17.456 -1.479 1.00 79.00 429 LEU A N 1
ATOM 3419 C CA . LEU A 1 429 ? -19.047 18.785 -0.905 1.00 79.00 429 LEU A CA 1
ATOM 3420 C C . LEU A 1 429 ? -19.562 18.680 0.542 1.00 79.00 429 LEU A C 1
ATOM 3422 O O . LEU A 1 429 ? -20.535 17.980 0.819 1.00 79.00 429 LEU A O 1
ATOM 3426 N N . LYS A 1 430 ? -18.935 19.427 1.450 1.00 81.56 430 LYS A N 1
ATOM 3427 C CA . LYS A 1 430 ? -19.373 19.650 2.830 1.00 81.56 430 LYS A CA 1
ATOM 3428 C C . LYS A 1 430 ? -19.542 21.147 3.066 1.00 81.56 430 LYS A C 1
ATOM 3430 O O . LYS A 1 430 ? -18.643 21.926 2.749 1.00 81.56 430 LYS A O 1
ATOM 3435 N N . THR A 1 431 ? -20.683 21.539 3.619 1.00 79.81 431 THR A N 1
ATOM 3436 C CA . THR A 1 431 ? -21.026 22.933 3.905 1.00 79.81 431 THR A CA 1
ATOM 3437 C C . THR A 1 431 ? -21.220 23.116 5.401 1.00 79.81 431 THR A C 1
ATOM 3439 O O . THR A 1 431 ? -21.912 22.339 6.049 1.00 79.81 431 THR A O 1
ATOM 3442 N N . ILE A 1 432 ? -20.602 24.154 5.951 1.00 80.12 432 ILE A N 1
ATOM 3443 C CA . ILE A 1 432 ? -20.640 24.486 7.372 1.00 80.12 432 ILE A CA 1
ATOM 3444 C C . ILE A 1 432 ? -21.086 25.941 7.490 1.00 80.12 432 ILE A C 1
ATOM 3446 O O . ILE A 1 432 ? -20.439 26.843 6.962 1.00 80.12 432 ILE A O 1
ATOM 3450 N N . LEU A 1 433 ? -22.205 26.178 8.164 1.00 77.94 433 LEU A N 1
ATOM 3451 C CA . LEU A 1 433 ? -22.722 27.505 8.475 1.00 77.94 433 LEU A CA 1
ATOM 3452 C C . LEU A 1 433 ? -22.561 27.752 9.973 1.00 77.94 433 LEU A C 1
ATOM 3454 O O . LEU A 1 433 ? -23.199 27.099 10.790 1.00 77.94 433 LEU A O 1
ATOM 3458 N N . THR A 1 434 ? -21.730 28.717 10.343 1.00 78.44 434 THR A N 1
ATOM 3459 C CA . THR A 1 434 ? -21.510 29.119 11.735 1.00 78.44 434 THR A CA 1
ATOM 3460 C C . THR A 1 434 ? -22.105 30.503 11.964 1.00 78.44 434 THR A C 1
ATOM 3462 O O . THR A 1 434 ? -21.796 31.452 11.242 1.00 78.44 434 THR A O 1
ATOM 3465 N N . VAL A 1 435 ? -22.938 30.641 12.991 1.00 76.50 435 VAL A N 1
ATOM 3466 C CA . VAL A 1 435 ? -23.563 31.903 13.396 1.00 76.50 435 VAL A CA 1
ATOM 3467 C C . VAL A 1 435 ? -23.090 32.264 14.797 1.00 76.50 435 VAL A C 1
ATOM 3469 O O . VAL A 1 435 ? -23.364 31.541 15.752 1.00 76.50 435 VAL A O 1
ATOM 3472 N N . ASP A 1 436 ? -22.391 33.394 14.919 1.00 71.81 436 ASP A N 1
ATOM 3473 C CA . ASP A 1 436 ? -21.968 33.962 16.203 1.00 71.81 436 ASP A CA 1
ATOM 3474 C C . ASP A 1 436 ? -22.941 35.082 16.658 1.00 71.81 436 ASP A C 1
ATOM 3476 O O . ASP A 1 436 ? -23.435 35.850 15.827 1.00 71.81 436 ASP A O 1
ATOM 3480 N N . SER A 1 437 ? -23.202 35.273 17.956 1.00 58.47 437 SER A N 1
ATOM 3481 C CA . SER A 1 437 ? -24.118 36.307 18.473 1.00 58.47 437 SER A CA 1
ATOM 3482 C C . SER A 1 437 ? -23.637 37.731 18.287 1.00 58.47 437 SER A C 1
ATOM 3484 O O . SER A 1 437 ? -24.414 38.664 18.473 1.00 58.47 437 SER A O 1
ATOM 3486 N N . LYS A 1 438 ? -22.391 37.937 17.855 1.00 66.12 438 LYS A N 1
ATOM 3487 C CA . LYS A 1 438 ? -21.969 39.228 17.285 1.00 66.12 438 LYS A CA 1
ATOM 3488 C C . LYS A 1 438 ? -22.554 39.485 15.880 1.00 66.12 438 LYS A C 1
ATOM 3490 O O . LYS A 1 438 ? -22.090 40.396 15.202 1.00 66.12 438 LYS A O 1
ATOM 3495 N N . LYS A 1 439 ? -23.547 38.696 15.434 1.00 63.88 439 LYS A N 1
ATOM 3496 C CA . LYS A 1 439 ? -24.133 38.674 14.076 1.00 63.88 439 LYS A CA 1
ATOM 3497 C C . LYS A 1 439 ? -23.112 38.355 12.976 1.00 63.88 439 LYS A C 1
ATOM 3499 O O . LYS A 1 439 ? -23.318 38.679 11.806 1.00 63.88 439 LYS A O 1
ATOM 3504 N N . LEU A 1 440 ? -22.000 37.724 13.348 1.00 64.19 440 LEU A N 1
ATOM 3505 C CA . LEU A 1 440 ? -21.004 37.258 12.395 1.00 64.19 440 LEU A CA 1
ATOM 3506 C C . LEU A 1 440 ? -21.453 35.896 11.876 1.00 64.19 440 LEU A C 1
ATOM 3508 O O . LEU A 1 440 ? -21.416 34.905 12.599 1.00 64.19 440 LEU A O 1
ATOM 3512 N N . VAL A 1 441 ? -21.889 35.881 10.620 1.00 78.25 441 VAL A N 1
ATOM 3513 C CA . VAL A 1 441 ? -22.184 34.655 9.878 1.00 78.25 441 VAL A CA 1
ATOM 3514 C C . VAL A 1 441 ? -20.932 34.267 9.105 1.00 78.25 441 VAL A C 1
ATOM 3516 O O . VAL A 1 441 ? -20.384 35.091 8.365 1.00 78.25 441 VAL A O 1
ATOM 3519 N N . GLN A 1 442 ? -20.481 33.033 9.297 1.00 82.12 442 GLN A N 1
ATOM 3520 C CA . GLN A 1 442 ? -19.400 32.401 8.556 1.00 82.12 442 GLN A CA 1
ATOM 3521 C C . GLN A 1 442 ? -19.974 31.217 7.777 1.00 82.12 442 GLN A C 1
ATOM 3523 O O . GLN A 1 442 ? -20.606 30.341 8.356 1.00 82.12 442 GLN A O 1
ATOM 3528 N N . ALA A 1 443 ? -19.740 31.190 6.470 1.00 83.88 443 ALA A N 1
ATOM 3529 C CA . ALA A 1 443 ? -20.081 30.071 5.605 1.00 83.88 443 ALA A CA 1
ATOM 3530 C C . ALA A 1 443 ? -18.792 29.440 5.083 1.00 83.88 443 ALA A C 1
ATOM 3532 O O . ALA A 1 443 ? -17.972 30.123 4.471 1.00 83.88 443 ALA A O 1
ATOM 3533 N N . GLU A 1 444 ? -18.609 28.150 5.327 1.00 85.31 444 GLU A N 1
ATOM 3534 C CA . GLU A 1 444 ? -17.473 27.361 4.877 1.00 85.31 444 GLU A CA 1
ATOM 3535 C C . GLU A 1 444 ? -17.934 26.251 3.927 1.00 85.31 444 GLU A C 1
ATOM 3537 O O . GLU A 1 444 ? -18.847 25.486 4.221 1.00 85.31 444 GLU A O 1
ATOM 3542 N N . PHE A 1 445 ? -17.279 26.166 2.774 1.00 85.75 445 PHE A N 1
ATOM 3543 C CA . PHE A 1 445 ? -17.501 25.165 1.742 1.00 85.75 445 PHE A CA 1
ATOM 3544 C C . PHE A 1 445 ? -16.216 24.369 1.554 1.00 85.75 445 PHE A C 1
ATOM 3546 O O . PHE A 1 445 ? -15.174 24.925 1.206 1.00 85.75 445 PHE A O 1
ATOM 3553 N N . GLN A 1 446 ? -16.289 23.063 1.766 1.00 86.56 446 GLN A N 1
ATOM 3554 C CA . GLN A 1 446 ? -15.185 22.130 1.599 1.00 86.56 446 GLN A CA 1
ATOM 3555 C C . GLN A 1 446 ? -15.520 21.181 0.458 1.00 86.56 446 GLN A C 1
ATOM 3557 O O . GLN A 1 446 ? -16.513 20.467 0.518 1.00 86.56 446 GLN A O 1
ATOM 3562 N N . TYR A 1 447 ? -14.684 21.146 -0.570 1.00 84.38 447 TYR A N 1
ATOM 3563 C CA . TYR A 1 447 ? -14.850 20.243 -1.700 1.00 84.38 447 TYR A CA 1
ATOM 3564 C C . TYR A 1 447 ? -13.630 19.340 -1.833 1.00 84.38 447 TYR A C 1
ATOM 3566 O O . TYR A 1 447 ? -12.507 19.829 -1.954 1.00 84.38 447 TYR A O 1
ATOM 3574 N N . LYS A 1 448 ? -13.843 18.024 -1.819 1.00 84.56 448 LYS A N 1
ATOM 3575 C CA . LYS A 1 448 ? -12.794 17.010 -1.970 1.00 84.56 448 LYS A CA 1
ATOM 3576 C C . LYS A 1 448 ? -13.107 16.126 -3.168 1.00 84.56 448 LYS A C 1
ATOM 3578 O O . LYS A 1 448 ? -14.155 15.485 -3.204 1.00 84.56 448 LYS A O 1
ATOM 3583 N N . LYS A 1 449 ? -12.186 16.052 -4.130 1.00 81.50 449 LYS A N 1
ATOM 3584 C CA . LYS A 1 449 ? -12.294 15.120 -5.256 1.00 81.50 449 LYS A CA 1
ATOM 3585 C C . LYS A 1 449 ? -10.926 14.721 -5.778 1.00 81.50 449 LYS A C 1
ATOM 3587 O O . LYS A 1 449 ? -10.135 15.578 -6.179 1.00 81.50 449 LYS A O 1
ATOM 3592 N N . ASP A 1 450 ? -10.695 13.410 -5.834 1.00 81.50 450 ASP A N 1
ATOM 3593 C CA . ASP A 1 450 ? -9.424 12.819 -6.243 1.00 81.50 450 ASP A CA 1
ATOM 3594 C C . ASP A 1 450 ? -8.274 13.587 -5.574 1.00 81.50 450 ASP A C 1
ATOM 3596 O O . ASP A 1 450 ? -8.302 13.810 -4.375 1.00 81.50 450 ASP A O 1
ATOM 3600 N N . LYS A 1 451 ? -7.316 14.113 -6.336 1.00 83.75 451 LYS A N 1
ATOM 3601 C CA . LYS A 1 451 ? -6.098 14.750 -5.815 1.00 83.75 451 LYS A CA 1
ATOM 3602 C C . LYS A 1 451 ? -6.261 16.188 -5.314 1.00 83.75 451 LYS A C 1
ATOM 3604 O O . LYS A 1 451 ? -5.250 16.791 -4.953 1.00 83.75 451 LYS A O 1
ATOM 3609 N N . VAL A 1 452 ? -7.467 16.757 -5.332 1.00 85.81 452 VAL A N 1
ATOM 3610 C CA . VAL A 1 452 ? -7.707 18.174 -5.019 1.00 85.81 452 VAL A CA 1
ATOM 3611 C C . VAL A 1 452 ? -8.652 18.307 -3.825 1.00 85.81 452 VAL A C 1
ATOM 3613 O O . VAL A 1 452 ? -9.723 17.701 -3.803 1.00 85.81 452 VAL A O 1
ATOM 3616 N N . ALA A 1 453 ? -8.281 19.155 -2.865 1.00 87.50 453 ALA A N 1
ATOM 3617 C CA . ALA A 1 453 ? -9.198 19.672 -1.856 1.00 87.50 453 ALA A CA 1
ATOM 3618 C C . ALA A 1 453 ? -9.242 21.202 -1.924 1.00 87.50 453 ALA A C 1
ATOM 3620 O O . ALA A 1 453 ? -8.204 21.864 -1.949 1.00 87.50 453 ALA A O 1
ATOM 3621 N N . ILE A 1 454 ? -10.448 21.757 -1.967 1.00 88.56 454 ILE A N 1
ATOM 3622 C CA . ILE A 1 454 ? -10.711 23.196 -1.990 1.00 88.56 454 ILE A CA 1
ATOM 3623 C C . ILE A 1 454 ? -11.491 23.543 -0.730 1.00 88.56 454 ILE A C 1
ATOM 3625 O O . ILE A 1 454 ? -12.411 22.826 -0.338 1.00 88.56 454 ILE A O 1
ATOM 3629 N N . THR A 1 455 ? -11.135 24.649 -0.094 1.00 88.31 455 THR A N 1
ATOM 3630 C CA . THR A 1 455 ? -11.879 25.182 1.045 1.00 88.31 455 THR A CA 1
ATOM 3631 C C . THR A 1 455 ? -12.092 26.664 0.852 1.00 88.31 455 THR A C 1
ATOM 3633 O O . THR A 1 455 ? -11.140 27.396 0.603 1.00 88.31 455 THR A O 1
ATOM 3636 N N . VAL A 1 456 ? -13.337 27.106 0.959 1.00 88.56 456 VAL A N 1
ATOM 3637 C CA . VAL A 1 456 ? -13.720 28.506 0.817 1.00 88.56 456 VAL A CA 1
ATOM 3638 C C . VAL A 1 456 ? -14.524 28.906 2.038 1.00 88.56 456 VAL A C 1
ATOM 3640 O O . VAL A 1 456 ? -15.539 28.288 2.328 1.00 88.56 456 VAL A O 1
ATOM 3643 N N . VAL A 1 457 ? -14.082 29.941 2.743 1.00 87.31 457 VAL A N 1
ATOM 3644 C CA . VAL A 1 457 ? -14.739 30.478 3.934 1.00 87.31 457 VAL A CA 1
ATOM 3645 C C . VAL A 1 457 ? -15.054 31.946 3.699 1.00 87.31 457 VAL A C 1
ATOM 3647 O O . VAL A 1 457 ? -14.144 32.761 3.560 1.00 87.31 457 VAL A O 1
ATOM 3650 N N . GLY A 1 458 ? -16.334 32.295 3.675 1.00 85.44 458 GLY A N 1
ATOM 3651 C CA . GLY A 1 458 ? -16.806 33.676 3.618 1.00 85.44 458 GLY A CA 1
ATOM 3652 C C . GLY A 1 458 ? -17.386 34.110 4.958 1.00 85.44 458 GLY A C 1
ATOM 3653 O O . GLY A 1 458 ? -18.102 33.345 5.600 1.00 85.44 458 GLY A O 1
ATOM 3654 N N . LYS A 1 459 ? -17.101 35.342 5.380 1.00 84.94 459 LYS A N 1
ATOM 3655 C CA . LYS A 1 459 ? -17.709 35.963 6.562 1.00 84.94 459 LYS A CA 1
ATOM 3656 C C . LYS A 1 459 ? -18.424 37.259 6.188 1.00 84.94 459 LYS A C 1
ATOM 3658 O O . LYS A 1 459 ? -18.002 37.980 5.285 1.00 84.94 459 LYS A O 1
ATOM 3663 N N . ASN A 1 460 ? -19.474 37.598 6.934 1.00 80.62 460 ASN A N 1
ATOM 3664 C CA . ASN A 1 460 ? -20.272 38.811 6.699 1.00 80.62 460 ASN A CA 1
ATOM 3665 C C . ASN A 1 460 ? -19.494 40.136 6.925 1.00 80.62 460 ASN A C 1
ATOM 3667 O O . ASN A 1 460 ? -19.938 41.204 6.522 1.00 80.62 460 ASN A O 1
ATOM 3671 N N . ASP A 1 461 ? -18.296 40.098 7.519 1.00 78.12 461 ASP A N 1
ATOM 3672 C CA . ASP A 1 461 ? -17.414 41.268 7.675 1.00 78.12 461 ASP A CA 1
ATOM 3673 C C . ASP A 1 461 ? -16.527 41.546 6.441 1.00 78.12 461 ASP A C 1
ATOM 3675 O O . ASP A 1 461 ? -15.506 42.231 6.551 1.00 78.12 461 ASP A O 1
ATOM 3679 N N . LYS A 1 462 ? -16.906 41.009 5.269 1.00 74.44 462 LYS A N 1
ATOM 3680 C CA . LYS A 1 462 ? -16.138 41.040 4.008 1.00 74.44 462 LYS A CA 1
ATOM 3681 C C . LYS A 1 462 ? -14.765 40.362 4.105 1.00 74.44 462 LYS A C 1
ATOM 3683 O O . LYS A 1 462 ? -13.879 40.662 3.301 1.00 74.44 462 LYS A O 1
ATOM 3688 N N . SER A 1 463 ? -14.568 39.467 5.078 1.00 80.94 463 SER A N 1
ATOM 3689 C CA . SER A 1 463 ? -13.395 38.596 5.096 1.00 80.94 463 SER A CA 1
ATOM 3690 C C . SER A 1 463 ? -13.656 37.283 4.360 1.00 80.94 463 SER A C 1
ATOM 3692 O O . SER A 1 463 ? -14.737 36.696 4.439 1.00 80.94 463 SER A O 1
ATOM 3694 N N . PHE A 1 464 ? -12.656 36.849 3.605 1.00 83.69 464 PHE A N 1
ATOM 3695 C CA . PHE A 1 464 ? -12.698 35.691 2.734 1.00 83.69 464 PHE A CA 1
ATOM 3696 C C . PHE A 1 464 ? -11.388 34.921 2.852 1.00 83.69 464 PHE A C 1
ATOM 3698 O O . PHE A 1 464 ? -10.316 35.489 2.645 1.00 83.69 464 PHE A O 1
ATOM 3705 N N . ASN A 1 465 ? -11.483 33.627 3.142 1.00 86.50 465 ASN A N 1
ATOM 3706 C CA . ASN A 1 465 ? -10.348 32.716 3.154 1.00 86.50 465 ASN A CA 1
ATOM 3707 C C . ASN A 1 465 ? -10.559 31.636 2.102 1.00 86.50 465 ASN A C 1
ATOM 3709 O O . ASN A 1 465 ? -11.587 30.964 2.104 1.00 86.50 465 ASN A O 1
ATOM 3713 N N . ALA A 1 466 ? -9.574 31.427 1.238 1.00 88.75 466 ALA A N 1
ATOM 3714 C CA . ALA A 1 466 ? -9.581 30.328 0.282 1.00 88.75 466 ALA A CA 1
ATOM 3715 C C . ALA A 1 466 ? -8.315 29.494 0.430 1.00 88.75 466 ALA A C 1
ATOM 3717 O O . ALA A 1 466 ? -7.214 30.035 0.456 1.00 88.75 466 ALA A O 1
ATOM 3718 N N . GLY A 1 467 ? -8.481 28.180 0.522 1.00 89.75 467 GLY A N 1
ATOM 3719 C CA . GLY A 1 467 ? -7.417 27.189 0.550 1.00 89.75 467 GLY A CA 1
ATOM 3720 C C . GLY A 1 467 ? -7.535 26.229 -0.629 1.00 89.75 467 GLY A C 1
ATOM 3721 O O . GLY A 1 467 ? -8.630 25.777 -0.963 1.00 89.75 467 GLY A O 1
ATOM 3722 N N . LEU A 1 468 ? -6.403 25.895 -1.237 1.00 89.00 468 LEU A N 1
ATOM 3723 C CA . LEU A 1 468 ? -6.275 24.879 -2.276 1.00 89.00 468 LEU A CA 1
ATOM 3724 C C . LEU A 1 468 ? -5.182 23.897 -1.865 1.00 89.00 468 LEU A C 1
ATOM 3726 O O . LEU A 1 468 ? -4.057 24.299 -1.575 1.00 89.00 468 LEU A O 1
ATOM 3730 N N . VAL A 1 469 ? -5.503 22.609 -1.876 1.00 90.12 469 VAL A N 1
ATOM 3731 C CA . VAL A 1 469 ? -4.562 21.523 -1.610 1.00 90.12 469 VAL A CA 1
ATOM 3732 C C . VAL A 1 469 ? -4.521 20.586 -2.804 1.00 90.12 469 VAL A C 1
ATOM 3734 O O . VAL A 1 469 ? -5.558 20.163 -3.313 1.00 90.12 469 VAL A O 1
ATOM 3737 N N . TYR A 1 470 ? -3.310 20.239 -3.230 1.00 89.75 470 TYR A N 1
ATOM 3738 C CA . TYR A 1 470 ? -3.053 19.313 -4.318 1.00 89.75 470 TYR A CA 1
ATOM 3739 C C . TYR A 1 470 ? -2.088 18.205 -3.885 1.00 89.75 470 TYR A C 1
ATOM 3741 O O . TYR A 1 470 ? -0.933 18.457 -3.528 1.00 89.75 470 TYR A O 1
ATOM 3749 N N . ALA A 1 471 ? -2.551 16.958 -3.947 1.00 87.12 471 ALA A N 1
ATOM 3750 C CA . ALA A 1 471 ? -1.722 15.777 -3.732 1.00 87.12 471 ALA A CA 1
ATOM 3751 C C . ALA A 1 471 ? -0.988 15.405 -5.029 1.00 87.12 471 ALA A C 1
ATOM 3753 O O . ALA A 1 471 ? -1.550 14.781 -5.932 1.00 87.12 471 ALA A O 1
ATOM 3754 N N . VAL A 1 472 ? 0.293 15.764 -5.125 1.00 86.00 472 VAL A N 1
ATOM 3755 C CA . VAL A 1 472 ? 1.140 15.428 -6.283 1.00 86.00 472 VAL A CA 1
ATOM 3756 C C . VAL A 1 472 ? 1.368 13.912 -6.348 1.00 86.00 472 VAL A C 1
ATOM 3758 O O . VAL A 1 472 ? 1.283 13.300 -7.417 1.00 86.00 472 VAL A O 1
ATOM 3761 N N . SER A 1 473 ? 1.614 13.297 -5.190 1.00 82.62 473 SER A N 1
ATOM 3762 C CA . SER A 1 473 ? 1.799 11.855 -4.997 1.00 82.62 473 SER A CA 1
ATOM 3763 C C . SER A 1 473 ? 1.385 11.461 -3.569 1.00 82.62 473 SER A C 1
ATOM 3765 O O . SER A 1 473 ? 1.210 12.356 -2.741 1.00 82.62 473 SER A O 1
ATOM 3767 N N . PRO A 1 474 ? 1.299 10.160 -3.222 1.00 78.25 474 PRO A N 1
ATOM 3768 C CA . PRO A 1 474 ? 1.061 9.743 -1.834 1.00 78.25 474 PRO A CA 1
ATOM 3769 C C . PRO A 1 474 ? 2.108 10.279 -0.841 1.00 78.25 474 PRO A C 1
ATOM 3771 O O . PRO A 1 474 ? 1.840 10.365 0.355 1.00 78.25 474 PRO A O 1
ATOM 3774 N N . LEU A 1 475 ? 3.290 10.659 -1.343 1.00 83.25 475 LEU A N 1
ATOM 3775 C CA . LEU A 1 475 ? 4.428 11.131 -0.558 1.00 83.25 475 LEU A CA 1
ATOM 3776 C C . LEU A 1 475 ? 4.497 12.665 -0.458 1.00 83.25 475 LEU A C 1
ATOM 3778 O O . LEU A 1 475 ? 5.194 13.171 0.413 1.00 83.25 475 LEU A O 1
ATOM 3782 N N . ILE A 1 476 ? 3.842 13.418 -1.352 1.00 86.44 476 ILE A N 1
ATOM 3783 C CA . ILE A 1 476 ? 3.996 14.883 -1.444 1.00 86.44 476 ILE A CA 1
ATOM 3784 C C . ILE A 1 476 ? 2.636 15.550 -1.635 1.00 86.44 476 ILE A C 1
ATOM 3786 O O . ILE A 1 476 ? 1.949 15.307 -2.632 1.00 86.44 476 ILE A O 1
ATOM 3790 N N . THR A 1 477 ? 2.285 16.445 -0.713 1.00 89.06 477 THR A N 1
ATOM 3791 C CA . THR A 1 477 ? 1.082 17.285 -0.781 1.00 89.06 477 THR A CA 1
ATOM 3792 C C . THR A 1 477 ? 1.460 18.756 -0.662 1.00 89.06 477 THR A C 1
ATOM 3794 O O . THR A 1 477 ? 2.238 19.131 0.212 1.00 89.06 477 THR A O 1
ATOM 3797 N N . LEU A 1 478 ? 0.908 19.583 -1.546 1.00 90.75 478 LEU A N 1
ATOM 3798 C CA . LEU A 1 478 ? 1.107 21.030 -1.559 1.00 90.75 478 LEU A CA 1
ATOM 3799 C C . LEU A 1 478 ? -0.203 21.711 -1.178 1.00 90.75 478 LEU A C 1
ATOM 3801 O O . LEU A 1 478 ? -1.252 21.354 -1.706 1.00 90.75 478 LEU A O 1
ATOM 3805 N N . GLY A 1 479 ? -0.145 22.686 -0.284 1.00 90.88 479 GLY A N 1
ATOM 3806 C CA . GLY A 1 479 ? -1.277 23.497 0.132 1.00 90.88 479 GLY A CA 1
ATOM 3807 C C . GLY A 1 479 ? -0.947 24.976 0.014 1.00 90.88 479 GLY A C 1
ATOM 3808 O O . GLY A 1 479 ? 0.144 25.399 0.385 1.00 90.88 479 GLY A O 1
ATOM 3809 N N . VAL A 1 480 ? -1.898 25.771 -0.457 1.00 90.69 480 VAL A N 1
ATOM 3810 C CA . VAL A 1 480 ? -1.835 27.235 -0.426 1.00 90.69 480 VAL A CA 1
ATOM 3811 C C . VAL A 1 480 ? -3.125 27.785 0.164 1.00 90.69 480 VAL A C 1
ATOM 3813 O O . VAL A 1 480 ? -4.196 27.226 -0.069 1.00 90.69 480 VAL A O 1
ATOM 3816 N N . GLN A 1 481 ? -3.036 28.872 0.922 1.00 90.31 481 GLN A N 1
ATOM 3817 C CA . GLN A 1 481 ? -4.184 29.567 1.491 1.00 90.31 481 GLN A CA 1
ATOM 3818 C C . GLN A 1 481 ? -3.995 31.078 1.393 1.00 90.31 481 GLN A C 1
ATOM 3820 O O . GLN A 1 481 ? -2.929 31.597 1.715 1.00 90.31 481 GLN A O 1
ATOM 3825 N N . GLY A 1 482 ? -5.037 31.783 0.964 1.00 88.38 482 GLY A N 1
ATOM 3826 C CA . GLY A 1 482 ? -5.102 33.241 0.958 1.00 88.38 482 GLY A CA 1
ATOM 3827 C C . GLY A 1 482 ? -6.200 33.749 1.886 1.00 88.38 482 GLY A C 1
ATOM 3828 O O . GLY A 1 482 ? -7.292 33.181 1.909 1.00 88.38 482 GLY A O 1
ATOM 3829 N N . GLU A 1 483 ? -5.911 34.828 2.612 1.00 85.69 483 GLU A N 1
ATOM 3830 C CA . GLU A 1 483 ? -6.861 35.582 3.436 1.00 85.69 483 GLU A CA 1
ATOM 3831 C C . GLU A 1 483 ? -7.004 37.010 2.899 1.00 85.69 483 GLU A C 1
ATOM 3833 O O . GLU A 1 483 ? -6.031 37.759 2.746 1.00 85.69 483 GLU A O 1
ATOM 3838 N N . HIS A 1 484 ? -8.245 37.402 2.638 1.00 82.12 484 HIS A N 1
ATOM 3839 C CA . HIS A 1 484 ? -8.627 38.725 2.175 1.00 82.12 484 HIS A CA 1
ATOM 3840 C C . HIS A 1 484 ? -9.618 39.341 3.162 1.00 82.12 484 HIS A C 1
ATOM 3842 O O . HIS A 1 484 ? -10.599 38.706 3.527 1.00 82.12 484 HIS A O 1
ATOM 3848 N N . LYS A 1 485 ? -9.393 40.584 3.594 1.00 78.62 485 LYS A N 1
ATOM 3849 C CA . LYS A 1 485 ? -10.325 41.334 4.453 1.00 78.62 485 LYS A CA 1
ATOM 3850 C C . LYS A 1 485 ? -10.350 42.793 4.014 1.00 78.62 485 LYS A C 1
ATOM 3852 O O . LYS A 1 485 ? -9.628 43.618 4.568 1.00 78.62 485 LYS A O 1
ATOM 3857 N N . GLY A 1 486 ? -11.122 43.094 2.970 1.00 71.38 486 GLY A N 1
ATOM 3858 C CA . GLY A 1 486 ? -11.119 44.394 2.281 1.00 71.38 486 GLY A CA 1
ATOM 3859 C C . GLY A 1 486 ? -9.850 44.654 1.452 1.00 71.38 486 GLY A C 1
ATOM 3860 O O . GLY A 1 486 ? -9.941 45.106 0.316 1.00 71.38 486 GLY A O 1
ATOM 3861 N N . THR A 1 487 ? -8.674 44.309 1.982 1.00 69.31 487 THR A N 1
ATOM 3862 C CA . THR A 1 487 ? -7.381 44.229 1.286 1.00 69.31 487 THR A CA 1
ATOM 3863 C C . THR A 1 487 ? -6.757 42.840 1.486 1.00 69.31 487 THR A C 1
ATOM 3865 O O . THR A 1 487 ? -7.155 42.083 2.378 1.00 69.31 487 THR A O 1
ATOM 3868 N N . PHE A 1 488 ? -5.812 42.454 0.618 1.00 74.38 488 PHE A N 1
ATOM 3869 C CA . PHE A 1 488 ? -5.106 41.171 0.728 1.00 74.38 488 PHE A CA 1
ATOM 3870 C C . PHE A 1 488 ? -4.221 41.160 1.981 1.00 74.38 488 PHE A C 1
ATOM 3872 O O . PHE A 1 488 ? -3.340 42.009 2.117 1.00 74.38 488 PHE A O 1
ATOM 3879 N N . LYS A 1 489 ? -4.488 40.236 2.912 1.00 76.94 489 LYS A N 1
ATOM 3880 C CA . LYS A 1 489 ? -3.965 40.299 4.283 1.00 76.94 489 LYS A CA 1
ATOM 3881 C C . LYS A 1 489 ? -2.898 39.251 4.574 1.00 76.94 489 LYS A C 1
ATOM 3883 O O . LYS A 1 489 ? -1.913 39.573 5.230 1.00 76.94 489 LYS A O 1
ATOM 3888 N N . ALA A 1 490 ? -3.079 38.021 4.095 1.00 76.06 490 ALA A N 1
ATOM 3889 C CA . ALA A 1 490 ? -2.112 36.948 4.298 1.00 76.06 490 ALA A CA 1
ATOM 3890 C C . ALA A 1 490 ? -2.109 35.940 3.142 1.00 76.06 490 ALA A C 1
ATOM 3892 O O . ALA A 1 490 ? -3.150 35.641 2.557 1.00 76.06 490 ALA A O 1
ATOM 3893 N N . ALA A 1 491 ? -0.925 35.402 2.851 1.00 84.31 491 ALA A N 1
ATOM 3894 C CA . ALA A 1 491 ? -0.710 34.272 1.955 1.00 84.31 491 ALA A CA 1
ATOM 3895 C C . ALA A 1 491 ? 0.138 33.238 2.691 1.00 84.31 491 ALA A C 1
ATOM 3897 O O . ALA A 1 491 ? 1.221 33.569 3.175 1.00 84.31 491 ALA A O 1
ATOM 3898 N N . ASN A 1 492 ? -0.350 32.006 2.762 1.00 88.12 492 ASN A N 1
ATOM 3899 C CA . ASN A 1 492 ? 0.324 30.908 3.434 1.00 88.12 492 ASN A CA 1
ATOM 3900 C C . ASN A 1 492 ? 0.538 29.763 2.439 1.00 88.12 492 ASN A C 1
ATOM 3902 O O . ASN A 1 492 ? -0.366 29.420 1.674 1.00 88.12 492 ASN A O 1
ATOM 3906 N N . ALA A 1 493 ? 1.718 29.157 2.463 1.00 88.81 493 ALA A N 1
ATOM 3907 C CA . ALA A 1 493 ? 2.057 27.979 1.679 1.00 88.81 493 ALA A CA 1
ATOM 3908 C C . ALA A 1 493 ? 2.516 26.865 2.618 1.00 88.81 493 ALA A C 1
ATOM 3910 O O . ALA A 1 493 ? 3.250 27.108 3.568 1.00 88.81 493 ALA A O 1
ATOM 3911 N N . THR A 1 494 ? 2.082 25.634 2.371 1.00 88.38 494 THR A N 1
ATOM 3912 C CA . THR A 1 494 ? 2.448 24.467 3.174 1.00 88.38 494 THR A CA 1
ATOM 3913 C C . THR A 1 494 ? 2.820 23.304 2.267 1.00 88.38 494 THR A C 1
ATOM 3915 O O . THR A 1 494 ? 2.098 22.973 1.330 1.00 88.38 494 THR A O 1
ATOM 3918 N N . ILE A 1 495 ? 3.940 22.655 2.560 1.00 89.75 495 ILE A N 1
ATOM 3919 C CA . ILE A 1 495 ? 4.421 21.453 1.887 1.00 89.75 495 ILE A CA 1
ATOM 3920 C C . ILE A 1 495 ? 4.452 20.335 2.918 1.00 89.75 495 ILE A C 1
ATOM 3922 O O . ILE A 1 495 ? 5.101 20.458 3.955 1.00 89.75 495 ILE A O 1
ATOM 3926 N N . VAL A 1 496 ? 3.775 19.234 2.614 1.00 88.50 496 VAL A N 1
ATOM 3927 C CA . VAL A 1 496 ? 3.798 18.016 3.421 1.00 88.50 496 VAL A CA 1
ATOM 3928 C C . VAL A 1 496 ? 4.555 16.937 2.663 1.00 88.50 496 VAL A C 1
ATOM 3930 O O . VAL A 1 496 ? 4.217 16.610 1.522 1.00 88.50 496 VAL A O 1
ATOM 3933 N N . LEU A 1 497 ? 5.560 16.370 3.323 1.00 87.56 497 LEU A N 1
ATOM 3934 C CA . LEU A 1 497 ? 6.389 15.278 2.838 1.00 87.56 497 LEU A CA 1
ATOM 3935 C C . LEU A 1 497 ? 6.171 14.050 3.730 1.00 87.56 497 LEU A C 1
ATOM 3937 O O . LEU A 1 497 ? 6.364 14.099 4.945 1.00 87.56 497 LEU A O 1
ATOM 3941 N N . LYS A 1 498 ? 5.798 12.938 3.104 1.00 86.25 498 LYS A N 1
ATOM 3942 C CA . LYS A 1 498 ? 5.636 11.612 3.708 1.00 86.25 498 LYS A CA 1
ATOM 3943 C C . LYS A 1 498 ? 6.539 10.616 2.979 1.00 86.25 498 LYS A C 1
ATOM 3945 O O . LYS A 1 498 ? 6.037 9.819 2.196 1.00 86.25 498 LYS A O 1
ATOM 3950 N N . PRO A 1 499 ? 7.871 10.677 3.138 1.00 79.44 499 PRO A N 1
ATOM 3951 C CA . PRO A 1 499 ? 8.790 9.804 2.399 1.00 79.44 499 PRO A CA 1
ATOM 3952 C C . PRO A 1 499 ? 8.649 8.320 2.782 1.00 79.44 499 PRO A C 1
ATOM 3954 O O . PRO A 1 499 ? 8.995 7.448 1.989 1.00 79.44 499 PRO A O 1
ATOM 3957 N N . ARG A 1 500 ? 8.139 8.038 3.987 1.00 78.31 500 ARG A N 1
ATOM 3958 C CA . ARG A 1 500 ? 7.830 6.707 4.521 1.00 78.31 500 ARG A CA 1
ATOM 3959 C C . ARG A 1 500 ? 6.543 6.782 5.350 1.00 78.31 500 ARG A C 1
ATOM 3961 O O . ARG A 1 500 ? 6.110 7.874 5.710 1.00 78.31 500 ARG A O 1
ATOM 3968 N N . SER A 1 501 ? 5.928 5.642 5.662 1.00 75.12 501 SER A N 1
ATOM 3969 C CA . SER A 1 501 ? 4.683 5.580 6.450 1.00 75.12 501 SER A CA 1
ATOM 3970 C C . SER A 1 501 ? 4.839 6.019 7.913 1.00 75.12 501 SER A C 1
ATOM 3972 O O . SER A 1 501 ? 3.848 6.310 8.573 1.00 75.12 501 SER A O 1
ATOM 3974 N N . ASP A 1 502 ? 6.069 6.055 8.420 1.00 82.19 502 ASP A N 1
ATOM 3975 C CA . ASP A 1 502 ? 6.459 6.373 9.796 1.00 82.19 502 ASP A CA 1
ATOM 3976 C C . ASP A 1 502 ? 6.989 7.808 9.976 1.00 82.19 502 ASP A C 1
ATOM 3978 O O . ASP A 1 502 ? 7.234 8.221 11.109 1.00 82.19 502 ASP A O 1
ATOM 3982 N N . LEU A 1 503 ? 7.151 8.581 8.893 1.00 85.38 503 LEU A N 1
ATOM 3983 C CA . LEU A 1 503 ? 7.721 9.930 8.920 1.00 85.38 503 LEU A CA 1
ATOM 3984 C C . LEU A 1 503 ? 6.799 10.946 8.241 1.00 85.38 503 LEU A C 1
ATOM 3986 O O . LEU A 1 503 ? 6.473 10.831 7.060 1.00 85.38 503 LEU A O 1
ATOM 3990 N N . PHE A 1 504 ? 6.438 11.987 8.985 1.00 86.50 504 PHE A N 1
ATOM 3991 C CA . PHE A 1 504 ? 5.596 13.086 8.538 1.00 86.50 504 PHE A CA 1
ATOM 3992 C C . PHE A 1 504 ? 6.327 14.411 8.744 1.00 86.50 504 PHE A C 1
ATOM 3994 O O . PHE A 1 504 ? 6.589 14.809 9.875 1.00 86.50 504 PHE A O 1
ATOM 4001 N N . ILE A 1 505 ? 6.668 15.099 7.658 1.00 88.69 505 ILE A N 1
ATOM 4002 C CA . ILE A 1 505 ? 7.360 16.390 7.696 1.00 88.69 505 ILE A CA 1
ATOM 4003 C C . ILE A 1 505 ? 6.454 17.435 7.062 1.00 88.69 505 ILE A C 1
ATOM 4005 O O . ILE A 1 505 ? 5.918 17.223 5.978 1.00 88.69 505 ILE A O 1
ATOM 4009 N N . THR A 1 506 ? 6.298 18.574 7.725 1.00 88.12 506 THR A N 1
ATOM 4010 C CA . THR A 1 506 ? 5.527 19.707 7.221 1.00 88.12 506 THR A CA 1
ATOM 4011 C C . THR A 1 506 ? 6.350 20.978 7.300 1.00 88.12 506 THR A C 1
ATOM 4013 O O . THR A 1 506 ? 6.844 21.346 8.366 1.00 88.12 506 THR A O 1
ATOM 4016 N N . ILE A 1 507 ? 6.467 21.658 6.168 1.00 89.75 507 ILE A N 1
ATOM 4017 C CA . ILE A 1 507 ? 7.097 22.968 6.041 1.00 89.75 507 ILE A CA 1
ATOM 4018 C C . ILE A 1 507 ? 5.979 23.945 5.709 1.00 89.75 507 ILE A C 1
ATOM 4020 O O . ILE A 1 507 ? 5.322 23.784 4.685 1.00 89.75 507 ILE A O 1
ATOM 4024 N N . ALA A 1 508 ? 5.745 24.931 6.564 1.00 87.56 508 ALA A N 1
ATOM 4025 C CA . ALA A 1 508 ? 4.768 25.982 6.320 1.00 87.56 508 ALA A CA 1
ATOM 4026 C C . ALA A 1 508 ? 5.449 27.349 6.333 1.00 87.56 508 ALA A C 1
ATOM 4028 O O . ALA A 1 508 ? 6.218 27.662 7.241 1.00 87.56 508 ALA A O 1
ATOM 4029 N N . ASP A 1 509 ? 5.144 28.150 5.324 1.00 86.75 509 ASP A N 1
ATOM 4030 C CA . ASP A 1 509 ? 5.593 29.522 5.160 1.00 86.75 509 ASP A CA 1
ATOM 4031 C C . ASP A 1 509 ? 4.376 30.449 5.204 1.00 86.75 509 ASP A C 1
ATOM 4033 O O . ASP A 1 509 ? 3.437 30.313 4.413 1.00 86.75 509 ASP A O 1
ATOM 4037 N N . LYS A 1 510 ? 4.377 31.380 6.156 1.00 83.00 510 LYS A N 1
ATOM 4038 C CA . LYS A 1 510 ? 3.410 32.472 6.239 1.00 83.00 510 LYS A CA 1
ATOM 4039 C C . LYS A 1 510 ? 4.061 33.727 5.683 1.00 83.00 510 LYS A C 1
ATOM 4041 O O . LYS A 1 510 ? 4.684 34.501 6.414 1.00 83.00 510 LYS A O 1
ATOM 4046 N N . PHE A 1 511 ? 3.869 33.943 4.390 1.00 74.62 511 PHE A N 1
ATOM 4047 C CA . PHE A 1 511 ? 4.601 34.929 3.600 1.00 74.62 511 PHE A CA 1
ATOM 4048 C C . PHE A 1 511 ? 4.468 36.362 4.151 1.00 74.62 511 PHE A C 1
ATOM 4050 O O . PHE A 1 511 ? 5.452 37.081 4.300 1.00 74.62 511 PHE A O 1
ATOM 4057 N N . MET A 1 512 ? 3.250 36.770 4.526 1.00 70.94 512 MET A N 1
ATOM 4058 C CA . MET A 1 512 ? 2.958 38.127 5.037 1.00 70.94 512 MET A CA 1
ATOM 4059 C C . MET A 1 512 ? 3.329 38.314 6.519 1.00 70.94 512 MET A C 1
ATOM 4061 O O . MET A 1 512 ? 3.634 39.426 6.966 1.00 70.94 512 MET A O 1
ATOM 4065 N N . ASP A 1 513 ? 3.344 37.228 7.294 1.00 67.81 513 ASP A N 1
ATOM 4066 C CA . ASP A 1 513 ? 3.810 37.252 8.682 1.00 67.81 513 ASP A CA 1
ATOM 4067 C C . ASP A 1 513 ? 5.329 37.097 8.799 1.00 67.81 513 ASP A C 1
ATOM 4069 O O . ASP A 1 513 ? 5.873 37.323 9.879 1.00 67.81 513 ASP A O 1
ATOM 4073 N N . GLN A 1 514 ? 6.006 36.799 7.682 1.00 78.75 514 GLN A N 1
ATOM 4074 C CA . GLN A 1 514 ? 7.422 36.444 7.615 1.00 78.75 514 GLN A CA 1
ATOM 4075 C C . GLN A 1 514 ? 7.765 35.382 8.670 1.00 78.75 514 GLN A C 1
ATOM 4077 O O . GLN A 1 514 ? 8.735 35.504 9.420 1.00 78.75 514 GLN A O 1
ATOM 4082 N N . GLN A 1 515 ? 6.908 34.364 8.775 1.00 82.44 515 GLN A N 1
ATOM 4083 C CA . GLN A 1 515 ? 7.065 33.272 9.724 1.00 82.44 515 GLN A CA 1
ATOM 4084 C C . GLN A 1 515 ? 7.207 31.957 8.965 1.00 82.44 515 GLN A C 1
ATOM 4086 O O . GLN A 1 515 ? 6.274 31.524 8.292 1.00 82.44 515 GLN A O 1
ATOM 4091 N N . ILE A 1 516 ? 8.346 31.292 9.142 1.00 86.06 516 ILE A N 1
ATOM 4092 C CA . ILE A 1 516 ? 8.593 29.958 8.593 1.00 86.06 516 ILE A CA 1
ATOM 4093 C C . ILE A 1 516 ? 8.533 28.962 9.740 1.00 86.06 516 ILE A C 1
ATOM 4095 O O . ILE A 1 516 ? 9.170 29.157 10.774 1.00 86.06 516 ILE A O 1
ATOM 4099 N N . SER A 1 517 ? 7.777 27.886 9.561 1.00 85.81 517 SER A N 1
ATOM 4100 C CA . SER A 1 517 ? 7.691 26.789 10.516 1.00 85.81 517 SER A CA 1
ATOM 4101 C C . SER A 1 517 ? 8.014 25.459 9.851 1.00 85.81 517 SER A C 1
ATOM 4103 O O . SER A 1 517 ? 7.432 25.114 8.825 1.00 85.81 517 SER A O 1
ATOM 4105 N N . VAL A 1 518 ? 8.920 24.702 10.457 1.00 89.62 518 VAL A N 1
ATOM 4106 C CA . VAL A 1 518 ? 9.254 23.331 10.079 1.00 89.62 518 VAL A CA 1
ATOM 4107 C C . VAL A 1 518 ? 8.828 22.432 11.223 1.00 89.62 518 VAL A C 1
ATOM 4109 O O . VAL A 1 518 ? 9.201 22.658 12.369 1.00 89.62 518 VAL A O 1
ATOM 4112 N N . SER A 1 519 ? 8.037 21.414 10.920 1.00 88.12 519 SER A N 1
ATOM 4113 C CA . SER A 1 519 ? 7.582 20.442 11.905 1.00 88.12 519 SER A CA 1
ATOM 4114 C C . SER A 1 519 ? 7.771 19.027 11.377 1.00 88.12 519 SER A C 1
ATOM 4116 O O . SER A 1 519 ? 7.594 18.773 10.186 1.00 88.12 519 SER A O 1
ATOM 4118 N N . ALA A 1 520 ? 8.164 18.109 12.249 1.00 90.44 520 ALA A N 1
ATOM 4119 C CA . ALA A 1 520 ? 8.403 16.716 11.911 1.00 90.44 520 ALA A CA 1
ATOM 4120 C C . ALA A 1 520 ? 7.827 15.808 12.996 1.00 90.44 520 ALA A C 1
ATOM 4122 O O . ALA A 1 520 ? 7.922 16.112 14.182 1.00 90.44 520 ALA A O 1
ATOM 4123 N N . LEU A 1 521 ? 7.250 14.689 12.581 1.00 89.38 521 LEU A N 1
ATOM 4124 C CA . LEU A 1 521 ? 6.748 13.625 13.434 1.00 89.38 521 LEU A CA 1
ATOM 4125 C C . LEU A 1 521 ? 7.297 12.302 12.903 1.00 89.38 521 LEU A C 1
ATOM 4127 O O . LEU A 1 521 ? 7.126 11.981 11.728 1.00 89.38 521 LEU A O 1
ATOM 4131 N N . TYR A 1 522 ? 7.963 11.548 13.766 1.00 90.38 522 TYR A N 1
ATOM 4132 C CA . TYR A 1 522 ? 8.615 10.291 13.439 1.00 90.38 522 TYR A CA 1
ATOM 4133 C C . TYR A 1 522 ? 8.210 9.199 14.428 1.00 90.38 522 TYR A C 1
ATOM 4135 O O . TYR A 1 522 ? 8.417 9.314 15.639 1.00 90.38 522 TYR A O 1
ATOM 4143 N N . LYS A 1 523 ? 7.651 8.109 13.908 1.00 88.38 523 LYS A N 1
ATOM 4144 C CA . LYS A 1 523 ? 7.285 6.926 14.684 1.00 88.38 523 LYS A CA 1
ATOM 4145 C C . LYS A 1 523 ? 8.452 5.938 14.690 1.00 88.38 523 LYS A C 1
ATOM 4147 O O . LYS A 1 523 ? 8.518 5.039 13.862 1.00 88.38 523 LYS A O 1
ATOM 4152 N N . ALA A 1 524 ? 9.373 6.116 15.635 1.00 84.31 524 ALA A N 1
ATOM 4153 C CA . ALA A 1 524 ? 10.602 5.327 15.731 1.00 84.31 524 ALA A CA 1
ATOM 4154 C C . ALA A 1 524 ? 10.365 3.833 16.032 1.00 84.31 524 ALA A C 1
ATOM 4156 O O . ALA A 1 524 ? 11.170 2.991 15.644 1.00 84.31 524 ALA A O 1
ATOM 4157 N N . SER A 1 525 ? 9.287 3.492 16.744 1.00 84.38 525 SER A N 1
ATOM 4158 C CA . SER A 1 525 ? 8.907 2.108 17.061 1.00 84.38 525 SER A CA 1
ATOM 4159 C C . SER A 1 525 ? 7.400 2.009 17.327 1.00 84.38 525 SER A C 1
ATOM 4161 O O . SER A 1 525 ? 6.712 3.024 17.433 1.00 84.38 525 SER A O 1
ATOM 4163 N N . LYS A 1 526 ? 6.864 0.791 17.501 1.00 79.19 526 LYS A N 1
ATOM 4164 C CA . LYS A 1 526 ? 5.471 0.574 17.941 1.00 79.19 526 LYS A CA 1
ATOM 4165 C C . LYS A 1 526 ? 5.154 1.312 19.250 1.00 79.19 526 LYS A C 1
ATOM 4167 O O . LYS A 1 526 ? 4.032 1.780 19.404 1.00 79.19 526 LYS A O 1
ATOM 4172 N N . LYS A 1 527 ? 6.144 1.454 20.143 1.00 85.50 527 LYS A N 1
ATOM 4173 C CA . LYS A 1 527 ? 5.998 2.113 21.453 1.00 85.50 527 LYS A CA 1
ATOM 4174 C C . LYS A 1 527 ? 6.476 3.569 21.503 1.00 85.50 527 LYS A C 1
ATOM 4176 O O . LYS A 1 527 ? 6.065 4.286 22.404 1.00 85.50 527 LYS A O 1
ATOM 4181 N N . VAL A 1 528 ? 7.318 4.030 20.571 1.00 89.00 528 VAL A N 1
ATOM 4182 C CA . VAL A 1 528 ? 7.986 5.346 20.673 1.00 89.00 528 VAL A CA 1
ATOM 4183 C C . VAL A 1 528 ? 7.658 6.232 19.481 1.00 89.00 528 VAL A C 1
ATOM 4185 O O . VAL A 1 528 ? 7.909 5.854 18.336 1.00 89.00 528 VAL A O 1
ATOM 4188 N N . THR A 1 529 ? 7.156 7.433 19.761 1.00 90.69 529 THR A N 1
ATOM 4189 C CA . THR A 1 529 ? 6.925 8.490 18.768 1.00 90.69 529 THR A CA 1
ATOM 4190 C C . THR A 1 529 ? 7.641 9.759 19.204 1.00 90.69 529 THR A C 1
ATOM 4192 O O . THR A 1 529 ? 7.544 10.157 20.360 1.00 90.69 529 THR A O 1
ATOM 4195 N N . VAL A 1 530 ? 8.355 10.402 18.287 1.00 91.69 530 VAL A N 1
ATOM 4196 C CA . VAL A 1 530 ? 9.087 11.648 18.530 1.00 91.69 530 VAL A CA 1
ATOM 4197 C C . VAL A 1 530 ? 8.592 12.691 17.544 1.00 91.69 530 VAL A C 1
ATOM 4199 O O . VAL A 1 530 ? 8.369 12.390 16.375 1.00 91.69 530 VAL A O 1
ATOM 4202 N N . GLY A 1 531 ? 8.425 13.924 17.994 1.00 91.00 531 GLY A N 1
ATOM 4203 C CA . GLY A 1 531 ? 8.014 15.025 17.140 1.00 91.00 531 GLY A CA 1
ATOM 4204 C C . GLY A 1 531 ? 8.659 16.326 17.569 1.00 91.00 531 GLY A C 1
ATOM 4205 O O . GLY A 1 531 ? 9.059 16.490 18.717 1.00 91.00 531 GLY A O 1
ATOM 4206 N N . GLY A 1 532 ? 8.768 17.266 16.648 1.00 89.94 532 GLY A N 1
ATOM 4207 C CA . GLY A 1 532 ? 9.274 18.591 16.954 1.00 89.94 532 GLY A CA 1
ATOM 4208 C C . GLY A 1 532 ? 8.755 19.618 15.971 1.00 89.94 532 GLY A C 1
ATOM 4209 O O . GLY A 1 532 ? 8.468 19.303 14.816 1.00 89.94 532 GLY A O 1
ATOM 4210 N N . ASP A 1 533 ? 8.639 20.851 16.440 1.00 89.62 533 ASP A N 1
ATOM 4211 C CA . ASP A 1 533 ? 8.370 22.010 15.607 1.00 89.62 533 ASP A CA 1
ATOM 4212 C C . ASP A 1 533 ? 9.376 23.115 15.908 1.00 89.62 533 ASP A C 1
ATOM 4214 O O . ASP A 1 533 ? 9.776 23.332 17.050 1.00 89.62 533 ASP A O 1
ATOM 4218 N N . VAL A 1 534 ? 9.807 23.796 14.857 1.00 89.44 534 VAL A N 1
ATOM 4219 C CA . VAL A 1 534 ? 10.657 24.977 14.913 1.00 89.44 534 VAL A CA 1
ATOM 4220 C C . VAL A 1 534 ? 9.974 26.038 14.077 1.00 89.44 534 VAL A C 1
ATOM 4222 O O . VAL A 1 534 ? 9.710 25.829 12.897 1.00 89.44 534 VAL A O 1
ATOM 4225 N N . SER A 1 535 ? 9.694 27.185 14.675 1.00 86.69 535 SER A N 1
ATOM 4226 C CA . SER A 1 535 ? 9.154 28.353 13.995 1.00 86.69 535 SER A CA 1
ATOM 4227 C C . SER A 1 535 ? 10.079 29.549 14.177 1.00 86.69 535 SER A C 1
ATOM 4229 O O . SER A 1 535 ? 10.586 29.811 15.267 1.00 86.69 535 SER A O 1
ATOM 4231 N N . VAL A 1 536 ? 10.322 30.266 13.088 1.00 86.88 536 VAL A N 1
ATOM 4232 C CA . VAL A 1 536 ? 11.199 31.433 13.031 1.00 86.88 536 VAL A CA 1
ATOM 4233 C C . VAL A 1 536 ? 10.365 32.608 12.548 1.00 86.88 536 VAL A C 1
ATOM 4235 O O . VAL A 1 536 ? 9.820 32.555 11.448 1.00 86.88 536 VAL A O 1
ATOM 4238 N N . ASN A 1 537 ? 10.251 33.652 13.370 1.00 84.62 537 ASN A N 1
ATOM 4239 C CA . ASN A 1 537 ? 9.635 34.918 12.979 1.00 84.62 537 ASN A CA 1
ATOM 4240 C C . ASN A 1 537 ? 10.731 35.897 12.552 1.00 84.62 537 ASN A C 1
ATOM 4242 O O . ASN A 1 537 ? 11.563 36.284 13.372 1.00 84.62 537 ASN A O 1
ATOM 4246 N N . LEU A 1 538 ? 10.705 36.322 11.292 1.00 79.12 538 LEU A N 1
ATOM 4247 C CA . LEU A 1 538 ? 11.713 37.197 10.682 1.00 79.12 538 LEU A CA 1
ATOM 4248 C C . LEU A 1 538 ? 11.418 38.699 10.888 1.00 79.12 538 LEU A C 1
ATOM 4250 O O . LEU A 1 538 ? 12.219 39.547 10.501 1.00 79.12 538 LEU A O 1
ATOM 4254 N N . LYS A 1 539 ? 10.300 39.061 11.538 1.00 75.38 539 LYS A N 1
ATOM 4255 C CA . LYS A 1 539 ? 9.978 40.459 11.881 1.00 75.38 539 LYS A CA 1
ATOM 4256 C C . LYS A 1 539 ? 10.835 40.962 13.057 1.00 75.38 539 LYS A C 1
ATOM 4258 O O . LYS A 1 539 ? 10.861 40.332 14.110 1.00 75.38 539 LYS A O 1
ATOM 4263 N N . ALA A 1 540 ? 11.500 42.107 12.857 1.00 51.75 540 ALA A N 1
ATOM 4264 C CA . ALA A 1 540 ? 12.104 43.041 13.831 1.00 51.75 540 ALA A CA 1
ATOM 4265 C C . ALA A 1 540 ? 12.670 42.466 15.157 1.00 51.75 540 ALA A C 1
ATOM 4267 O O . ALA A 1 540 ? 12.501 43.073 16.214 1.00 51.75 540 ALA A O 1
ATOM 4268 N N . GLY A 1 541 ? 13.361 41.321 15.110 1.00 60.00 541 GLY A N 1
ATOM 4269 C CA . GLY A 1 541 ? 13.999 40.734 16.297 1.00 60.00 541 GLY A CA 1
ATOM 4270 C C . GLY A 1 541 ? 14.381 39.252 16.226 1.00 60.00 541 GLY A C 1
ATOM 4271 O O . GLY A 1 541 ? 14.883 38.745 17.222 1.00 60.00 541 GLY A O 1
ATOM 4272 N N . ASN A 1 542 ? 14.153 38.553 15.099 1.00 67.00 542 ASN A N 1
ATOM 4273 C CA . ASN A 1 542 ? 14.487 37.130 14.894 1.00 67.00 542 ASN A CA 1
ATOM 4274 C C . ASN A 1 542 ? 14.167 36.250 16.114 1.00 67.00 542 ASN A C 1
ATOM 4276 O O . ASN A 1 542 ? 15.045 35.622 16.708 1.00 67.00 542 ASN A O 1
ATOM 4280 N N . SER A 1 543 ? 12.889 36.204 16.498 1.00 76.44 543 SER A N 1
ATOM 4281 C CA . SER A 1 543 ? 12.459 35.304 17.568 1.00 76.44 543 SER A CA 1
ATOM 4282 C C . SER A 1 543 ? 12.257 33.896 17.013 1.00 76.44 543 SER A C 1
ATOM 4284 O O . SER A 1 543 ? 11.438 33.661 16.120 1.00 76.44 543 SER A O 1
ATOM 4286 N N . THR A 1 544 ? 13.022 32.948 17.545 1.00 83.31 544 THR A N 1
ATOM 4287 C CA . THR A 1 544 ? 12.827 31.520 17.300 1.00 83.31 544 THR A CA 1
ATOM 4288 C C . THR A 1 544 ? 11.928 30.950 18.392 1.00 83.31 544 THR A C 1
ATOM 4290 O O . THR A 1 544 ? 11.979 31.379 19.544 1.00 83.31 544 THR A O 1
ATOM 4293 N N . ALA A 1 545 ? 11.071 30.000 18.042 1.00 83.38 545 ALA A N 1
ATOM 4294 C CA . ALA A 1 545 ? 10.324 29.175 18.980 1.00 83.38 545 ALA A CA 1
ATOM 4295 C C . ALA A 1 545 ? 10.461 27.723 18.535 1.00 83.38 545 ALA A C 1
ATOM 4297 O O . ALA A 1 545 ? 10.128 27.406 17.397 1.00 83.38 545 ALA A O 1
ATOM 4298 N N . PHE A 1 546 ? 10.965 26.857 19.412 1.00 87.12 546 PHE A N 1
ATOM 4299 C CA . PHE A 1 546 ? 11.035 25.424 19.146 1.00 87.12 546 PHE A CA 1
ATOM 4300 C C . PHE A 1 546 ? 10.336 24.643 20.253 1.00 87.12 546 PHE A C 1
ATOM 4302 O O . PHE A 1 546 ? 10.398 25.035 21.423 1.00 87.12 546 PHE A O 1
ATOM 4309 N N . ASN A 1 547 ? 9.713 23.531 19.874 1.00 88.75 547 ASN A N 1
ATOM 4310 C CA . ASN A 1 547 ? 9.205 22.517 20.782 1.00 88.75 547 ASN A CA 1
ATOM 4311 C C . ASN A 1 547 ? 9.697 21.145 20.323 1.00 88.75 547 ASN A C 1
ATOM 4313 O O . ASN A 1 547 ? 9.704 20.840 19.131 1.00 88.75 547 ASN A O 1
ATOM 4317 N N . ILE A 1 548 ? 10.083 20.308 21.276 1.00 90.31 548 ILE A N 1
ATOM 4318 C CA . ILE A 1 548 ? 10.451 18.912 21.048 1.00 90.31 548 ILE A CA 1
ATOM 4319 C C . ILE A 1 548 ? 9.585 18.074 21.974 1.00 90.31 548 ILE A C 1
ATOM 4321 O O . ILE A 1 548 ? 9.504 18.362 23.165 1.00 90.31 548 ILE A O 1
ATOM 4325 N N . GLY A 1 549 ? 8.926 17.063 21.424 1.00 89.31 549 GLY A N 1
ATOM 4326 C CA . GLY A 1 549 ? 8.038 16.159 22.133 1.00 89.31 549 GLY A CA 1
ATOM 4327 C C . GLY A 1 549 ? 8.411 14.700 21.903 1.00 89.31 549 GLY A C 1
ATOM 4328 O O . GLY A 1 549 ? 8.850 14.310 20.821 1.00 89.31 549 GLY A O 1
ATOM 4329 N N . THR A 1 550 ? 8.199 13.876 22.918 1.00 90.56 550 THR A N 1
ATOM 4330 C CA . THR A 1 550 ? 8.300 12.421 22.829 1.00 90.56 550 THR A CA 1
ATOM 4331 C C . THR A 1 550 ? 7.094 11.784 23.501 1.00 90.56 550 THR A C 1
ATOM 4333 O O . THR A 1 550 ? 6.573 12.304 24.488 1.00 90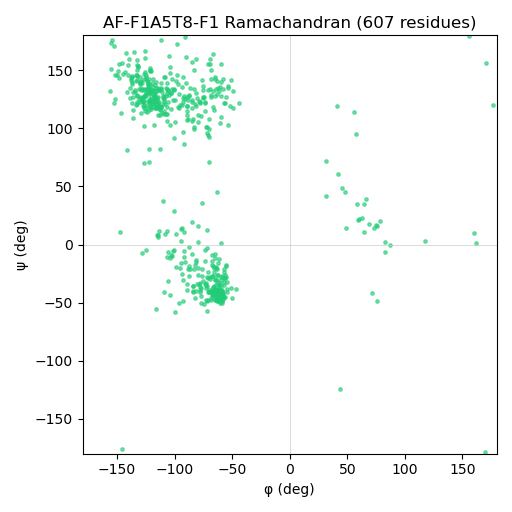.56 550 THR A O 1
ATOM 4336 N N . GLN A 1 551 ? 6.648 10.661 22.956 1.00 90.94 551 GLN A N 1
ATOM 4337 C CA . GLN A 1 551 ? 5.601 9.826 23.512 1.00 90.94 551 GLN A CA 1
ATOM 4338 C C . GLN A 1 551 ? 6.108 8.392 23.604 1.00 90.94 551 GLN A C 1
ATOM 4340 O O . GLN A 1 551 ? 6.539 7.810 22.604 1.00 90.94 551 GLN A O 1
ATOM 4345 N N . TYR A 1 552 ? 5.989 7.820 24.795 1.00 91.50 552 TYR A N 1
ATOM 4346 C CA . TYR A 1 552 ? 6.228 6.416 25.069 1.00 91.50 552 TYR A CA 1
ATOM 4347 C C . TYR A 1 552 ? 4.905 5.745 25.438 1.00 91.50 552 TYR A C 1
ATOM 4349 O O . TYR A 1 552 ? 4.257 6.110 26.415 1.00 91.50 552 TYR A O 1
ATOM 4357 N N . THR A 1 553 ? 4.489 4.776 24.637 1.00 88.19 553 THR A N 1
ATOM 4358 C CA . THR A 1 553 ? 3.309 3.951 24.902 1.00 88.19 553 THR A CA 1
ATOM 4359 C C . THR A 1 553 ? 3.764 2.762 25.728 1.00 88.19 553 THR A C 1
ATOM 4361 O O . THR A 1 553 ? 4.582 1.970 25.255 1.00 88.19 553 THR A O 1
ATOM 4364 N N . ILE A 1 554 ? 3.283 2.678 26.966 1.00 87.19 554 ILE A N 1
ATOM 4365 C CA . ILE A 1 554 ? 3.632 1.591 27.883 1.00 87.19 554 ILE A CA 1
ATOM 4366 C C . ILE A 1 554 ? 2.924 0.332 27.381 1.00 87.19 554 ILE A C 1
ATOM 4368 O O . ILE A 1 554 ? 3.609 -0.604 26.961 1.00 87.19 554 ILE A O 1
ATOM 4372 N N . ASP A 1 555 ? 1.591 0.419 27.277 1.00 82.06 555 ASP A N 1
ATOM 4373 C CA . ASP A 1 555 ? 0.650 -0.616 26.825 1.00 82.06 555 ASP A CA 1
ATOM 4374 C C . ASP A 1 555 ? -0.538 0.017 26.069 1.00 82.06 555 ASP A C 1
ATOM 4376 O O . ASP A 1 555 ? -0.566 1.230 25.859 1.00 82.06 555 ASP A O 1
ATOM 4380 N N . ALA A 1 556 ? -1.533 -0.777 25.652 1.00 77.94 556 ALA A N 1
ATOM 4381 C CA . ALA A 1 556 ? -2.677 -0.302 24.859 1.00 77.94 556 ALA A CA 1
ATOM 4382 C C . ALA A 1 556 ? -3.498 0.815 25.542 1.00 77.94 556 ALA A C 1
ATOM 4384 O O . ALA A 1 556 ? -4.091 1.650 24.860 1.00 77.94 556 ALA A O 1
ATOM 4385 N N . THR A 1 557 ? -3.498 0.865 26.876 1.00 82.69 557 THR A N 1
ATOM 4386 C CA . THR A 1 557 ? -4.292 1.811 27.675 1.00 82.69 557 THR A CA 1
ATOM 4387 C C . THR A 1 557 ? -3.476 2.958 28.270 1.00 82.69 557 THR A C 1
ATOM 4389 O O . THR A 1 557 ? -4.069 3.918 28.753 1.00 82.69 557 THR A O 1
ATOM 4392 N N . GLN A 1 558 ? -2.137 2.910 28.240 1.00 89.62 558 GLN A N 1
ATOM 4393 C CA . GLN A 1 558 ? -1.284 3.858 28.967 1.00 89.62 558 GLN A CA 1
ATOM 4394 C C . GLN A 1 558 ? -0.178 4.459 28.100 1.00 89.62 558 GLN A C 1
ATOM 4396 O O . GLN A 1 558 ? 0.568 3.751 27.417 1.00 89.62 558 GLN A O 1
ATOM 4401 N N . SER A 1 559 ? 0.007 5.778 28.184 1.00 88.69 559 SER A N 1
ATOM 4402 C CA . SER A 1 559 ? 1.141 6.444 27.543 1.00 88.69 559 SER A CA 1
ATOM 4403 C C . SER A 1 559 ? 1.676 7.628 28.340 1.00 88.69 559 SER A C 1
ATOM 4405 O O . SER A 1 559 ? 0.939 8.353 29.000 1.00 88.69 559 SER A O 1
ATOM 4407 N N . ILE A 1 560 ? 2.986 7.829 28.255 1.00 90.81 560 ILE A N 1
ATOM 4408 C CA . ILE A 1 560 ? 3.684 8.986 28.808 1.00 90.81 560 ILE A CA 1
ATOM 4409 C C . ILE A 1 560 ? 4.069 9.895 27.649 1.00 90.81 560 ILE A C 1
ATOM 4411 O O . ILE A 1 560 ? 4.629 9.440 26.650 1.00 90.81 560 ILE A O 1
ATOM 4415 N N . LYS A 1 561 ? 3.808 11.189 27.794 1.00 90.56 561 LYS A N 1
ATOM 4416 C CA . LYS A 1 561 ? 4.270 12.239 26.891 1.00 90.56 561 LYS A CA 1
ATOM 4417 C C . LYS A 1 561 ? 5.150 13.215 27.649 1.00 90.56 561 LYS A C 1
ATOM 4419 O O . LYS A 1 561 ? 4.871 13.572 28.788 1.00 90.56 561 LYS A O 1
ATOM 4424 N N . ALA A 1 562 ? 6.193 13.692 26.994 1.00 89.38 562 ALA A N 1
ATOM 4425 C CA . ALA A 1 562 ? 6.997 14.793 27.492 1.00 89.38 562 ALA A CA 1
ATOM 4426 C C . ALA A 1 562 ? 7.231 15.783 26.359 1.00 89.38 562 ALA A C 1
ATOM 4428 O O . ALA A 1 562 ? 7.462 15.374 25.221 1.00 89.38 562 ALA A O 1
ATOM 4429 N N . LYS A 1 563 ? 7.190 17.078 26.666 1.00 89.50 563 LYS A N 1
ATOM 4430 C CA . LYS A 1 563 ? 7.614 18.133 25.749 1.00 89.50 563 LYS A CA 1
ATOM 4431 C C . LYS A 1 563 ? 8.516 19.138 26.436 1.00 89.50 563 LYS A C 1
ATOM 4433 O O . LYS A 1 563 ? 8.373 19.422 27.622 1.00 89.50 563 LYS A O 1
ATOM 4438 N N . PHE A 1 564 ? 9.404 19.706 25.644 1.00 87.62 564 PHE A N 1
ATOM 4439 C CA . PHE A 1 564 ? 10.338 20.740 26.037 1.00 87.62 564 PHE A CA 1
ATOM 4440 C C . PHE A 1 564 ? 10.267 21.888 25.037 1.00 87.62 564 PHE A C 1
ATOM 4442 O O . PHE A 1 564 ? 10.180 21.649 23.830 1.00 87.62 564 PHE A O 1
ATOM 4449 N N . ASN A 1 565 ? 10.320 23.126 25.526 1.00 85.50 565 ASN A N 1
ATOM 4450 C CA . ASN A 1 565 ? 10.334 24.310 24.675 1.00 85.50 565 ASN A CA 1
ATOM 4451 C C . ASN A 1 565 ? 11.512 25.244 24.969 1.00 85.50 565 ASN A C 1
ATOM 4453 O O . ASN A 1 565 ? 12.161 25.193 26.012 1.00 85.50 565 ASN A O 1
ATOM 4457 N N . ASN A 1 566 ? 11.741 26.177 24.053 1.00 83.44 566 ASN A N 1
ATOM 4458 C CA . ASN A 1 566 ? 12.812 27.167 24.161 1.00 83.44 566 ASN A CA 1
ATOM 4459 C C . ASN A 1 566 ? 12.593 28.264 25.219 1.00 83.44 566 ASN A C 1
ATOM 4461 O O . ASN A 1 566 ? 13.458 29.115 25.420 1.00 83.44 566 ASN A O 1
ATOM 4465 N N . LYS A 1 567 ? 11.435 28.258 25.886 1.00 78.69 567 LYS A N 1
ATOM 4466 C CA . LYS A 1 567 ? 11.125 29.112 27.038 1.00 78.69 567 LYS A CA 1
ATOM 4467 C C . LYS A 1 567 ? 11.418 28.404 28.364 1.00 78.69 567 LYS A C 1
ATOM 4469 O O . LYS A 1 567 ? 11.013 28.912 29.401 1.00 78.69 567 LYS A O 1
ATOM 4474 N N . ASN A 1 568 ? 12.135 27.276 28.325 1.00 76.88 568 ASN A N 1
ATOM 4475 C CA . ASN A 1 568 ? 12.509 26.450 29.474 1.00 76.88 568 ASN A CA 1
ATOM 4476 C C . ASN A 1 568 ? 11.323 25.835 30.225 1.00 76.88 568 ASN A C 1
ATOM 4478 O O . ASN A 1 568 ? 11.462 25.477 31.391 1.00 76.88 568 ASN A O 1
ATOM 4482 N N . LYS A 1 569 ? 10.169 25.680 29.571 1.00 82.56 569 LYS A N 1
ATOM 4483 C CA . LYS A 1 569 ? 9.042 24.936 30.135 1.00 82.56 569 LYS A CA 1
ATOM 4484 C C . LYS A 1 569 ? 9.119 23.480 29.708 1.00 82.56 569 LYS A C 1
ATOM 4486 O O . LYS A 1 569 ? 9.233 23.178 28.515 1.00 82.56 569 LYS A O 1
ATOM 4491 N N . ILE A 1 570 ? 9.047 22.604 30.697 1.00 85.94 570 ILE A N 1
ATOM 4492 C CA . ILE A 1 570 ? 8.981 21.159 30.533 1.00 85.94 570 ILE A CA 1
ATOM 4493 C C . ILE A 1 570 ? 7.573 20.737 30.914 1.00 85.94 570 ILE A C 1
ATOM 4495 O O . ILE A 1 570 ? 7.138 21.004 32.032 1.00 85.94 570 ILE A O 1
ATOM 4499 N N . ASN A 1 571 ? 6.865 20.066 30.011 1.00 86.88 571 ASN A N 1
ATOM 4500 C CA . ASN A 1 571 ? 5.560 19.517 30.344 1.00 86.88 571 ASN A CA 1
ATOM 4501 C C . ASN A 1 571 ? 5.621 18.001 30.244 1.00 86.88 571 ASN A C 1
ATOM 4503 O O . ASN A 1 571 ? 5.953 17.455 29.191 1.00 86.88 571 ASN A O 1
ATOM 4507 N N . PHE A 1 572 ? 5.243 17.343 31.325 1.00 88.75 572 PHE A N 1
ATOM 4508 C CA . PHE A 1 572 ? 5.009 15.913 31.382 1.00 88.75 572 PHE A CA 1
ATOM 4509 C C . PHE A 1 572 ? 3.511 15.663 31.342 1.00 88.75 572 PHE A C 1
ATOM 4511 O O . PHE A 1 572 ? 2.738 16.418 31.928 1.00 88.75 572 PHE A O 1
ATOM 4518 N N . ALA A 1 573 ? 3.102 14.610 30.652 1.00 88.19 573 ALA A N 1
ATOM 4519 C CA . ALA A 1 573 ? 1.738 14.137 30.684 1.00 88.19 573 ALA A CA 1
ATOM 4520 C C . ALA A 1 573 ? 1.694 12.614 30.782 1.00 88.19 573 ALA A C 1
ATOM 4522 O O . ALA A 1 573 ? 2.471 11.913 30.134 1.00 88.19 573 ALA A O 1
ATOM 4523 N N . TYR A 1 574 ? 0.769 12.113 31.587 1.00 90.31 574 TYR A N 1
ATOM 4524 C CA . TYR A 1 574 ? 0.458 10.700 31.714 1.00 90.31 574 TYR A CA 1
ATOM 4525 C C . TYR A 1 574 ? -0.992 10.482 31.300 1.00 90.31 574 TYR A C 1
ATOM 4527 O O . TYR A 1 574 ? -1.902 11.096 31.850 1.00 90.31 574 TYR A O 1
ATOM 4535 N N . LEU A 1 575 ? -1.191 9.639 30.297 1.00 88.12 575 LEU A N 1
ATOM 4536 C CA . LEU A 1 575 ? -2.475 9.302 29.699 1.00 88.12 575 LEU A CA 1
ATOM 4537 C C . LEU A 1 575 ? -2.823 7.872 30.093 1.00 88.12 575 LEU A C 1
ATOM 4539 O O . LEU A 1 575 ? -2.021 6.969 29.856 1.00 88.12 575 LEU A O 1
ATOM 4543 N N . VAL A 1 576 ? -4.019 7.673 30.638 1.00 90.75 576 VAL A N 1
ATOM 4544 C CA . VAL A 1 576 ? -4.547 6.362 31.017 1.00 90.75 576 VAL A CA 1
ATOM 4545 C C . VAL A 1 576 ? -6.003 6.230 30.573 1.00 90.75 576 VAL A C 1
ATOM 4547 O O . VAL A 1 576 ? -6.843 7.076 30.871 1.00 90.75 576 VAL A O 1
ATOM 4550 N N . ALA A 1 577 ? -6.312 5.166 29.843 1.00 86.25 577 ALA A N 1
ATOM 4551 C CA . ALA A 1 577 ? -7.678 4.716 29.616 1.00 86.25 577 ALA A CA 1
ATOM 4552 C C . ALA A 1 577 ? -8.090 3.840 30.806 1.00 86.25 577 ALA A C 1
ATOM 4554 O O . ALA A 1 577 ? -7.451 2.820 31.061 1.00 86.25 577 ALA A O 1
ATOM 4555 N N . LEU A 1 578 ? -9.105 4.273 31.557 1.00 84.25 578 LEU A N 1
ATOM 4556 C CA . LEU A 1 578 ? -9.589 3.569 32.751 1.00 84.25 578 LEU A CA 1
ATOM 4557 C C . LEU A 1 578 ? -10.535 2.427 32.361 1.00 84.25 578 LEU A C 1
ATOM 4559 O O . LEU A 1 578 ? -10.471 1.347 32.935 1.00 84.25 578 LEU A O 1
ATOM 4563 N N . ASN A 1 579 ? -11.385 2.670 31.364 1.00 81.94 579 ASN A N 1
ATOM 4564 C CA . ASN A 1 579 ? -12.277 1.707 30.718 1.00 81.94 579 ASN A CA 1
ATOM 4565 C C . ASN A 1 579 ? -12.568 2.202 29.273 1.00 81.94 579 ASN A C 1
ATOM 4567 O O . ASN A 1 579 ? -12.102 3.291 28.910 1.00 81.94 579 ASN A O 1
ATOM 4571 N N . PRO A 1 580 ? -13.303 1.457 28.420 1.00 78.50 580 PRO A N 1
ATOM 4572 C CA . PRO A 1 580 ? -13.594 1.875 27.038 1.00 78.50 580 PRO A CA 1
ATOM 4573 C C . PRO A 1 580 ? -14.255 3.260 26.934 1.00 78.50 580 PRO A C 1
ATOM 4575 O O . PRO A 1 580 ? -14.034 3.996 25.970 1.00 78.50 580 PRO A O 1
ATOM 4578 N N . ASN A 1 581 ? -14.986 3.638 27.982 1.00 82.50 581 ASN A N 1
ATOM 4579 C CA . ASN A 1 581 ? -15.810 4.835 28.052 1.00 82.50 581 ASN A CA 1
ATOM 4580 C C . ASN A 1 581 ? -15.164 6.001 28.821 1.00 82.50 581 ASN A C 1
ATOM 4582 O O . ASN A 1 581 ? -15.727 7.091 28.833 1.00 82.50 581 ASN A O 1
ATOM 4586 N N . ALA A 1 582 ? -13.988 5.838 29.436 1.00 84.38 582 ALA A N 1
ATOM 4587 C CA . ALA A 1 582 ? -13.354 6.880 30.243 1.00 84.38 582 ALA A CA 1
ATOM 4588 C C . ALA A 1 582 ? -11.832 6.938 30.066 1.00 84.38 582 ALA A C 1
ATOM 4590 O O . ALA A 1 582 ? -11.104 5.948 30.190 1.00 84.38 582 ALA A O 1
ATOM 4591 N N . LYS A 1 583 ? -11.329 8.153 29.834 1.00 88.25 583 LYS A N 1
ATOM 4592 C CA . LYS A 1 583 ? -9.905 8.457 29.662 1.00 88.25 583 LYS A CA 1
ATOM 4593 C C . LYS A 1 583 ? -9.496 9.564 30.619 1.00 88.25 583 LYS A C 1
ATOM 4595 O O . LYS A 1 583 ? -10.090 10.638 30.620 1.00 88.25 583 LYS A O 1
ATOM 4600 N N . ALA A 1 584 ? -8.450 9.320 31.396 1.00 87.38 584 ALA A N 1
ATOM 4601 C CA . ALA A 1 584 ? -7.830 10.320 32.248 1.00 87.38 584 ALA A CA 1
ATOM 4602 C C . ALA A 1 584 ? -6.466 10.738 31.686 1.00 87.38 584 ALA A C 1
ATOM 4604 O O . ALA A 1 584 ? -5.707 9.941 31.131 1.00 87.38 584 ALA A O 1
ATOM 4605 N N . SER A 1 585 ? -6.144 12.014 31.845 1.00 86.56 585 SER A N 1
ATOM 4606 C CA . SER A 1 585 ? -4.837 12.575 31.522 1.00 86.56 585 SER A CA 1
ATOM 4607 C C . SER A 1 585 ? -4.381 13.481 32.650 1.00 86.56 585 SER A C 1
ATOM 4609 O O . SER A 1 585 ? -5.128 14.338 33.113 1.00 86.56 585 SER A O 1
ATOM 4611 N N . PHE A 1 586 ? -3.149 13.294 33.090 1.00 89.00 586 PHE A N 1
ATOM 4612 C CA . PHE A 1 586 ? -2.517 14.073 34.144 1.00 89.00 586 PHE A CA 1
ATOM 4613 C C . PHE A 1 586 ? -1.368 14.848 33.528 1.00 89.00 586 PHE A C 1
ATOM 4615 O O . PHE A 1 586 ? -0.597 14.279 32.763 1.00 89.00 586 PHE A O 1
ATOM 4622 N N . GLY A 1 587 ? -1.262 16.134 33.829 1.00 87.38 587 GLY A N 1
ATOM 4623 C CA . GLY A 1 587 ? -0.288 17.042 33.244 1.00 87.38 587 GLY A CA 1
ATOM 4624 C C . GLY A 1 587 ? 0.477 17.776 34.329 1.00 87.38 587 GLY A C 1
ATOM 4625 O O . GLY A 1 587 ? -0.110 18.310 35.266 1.00 87.38 587 GLY A O 1
ATOM 4626 N N . TRP A 1 588 ? 1.794 17.824 34.185 1.00 86.88 588 TRP A N 1
ATOM 4627 C CA . TRP A 1 588 ? 2.674 18.576 35.063 1.00 86.88 588 TRP A CA 1
ATOM 4628 C C . TRP A 1 588 ? 3.555 19.499 34.229 1.00 86.88 588 TRP A C 1
ATOM 4630 O O . TRP A 1 588 ? 4.333 19.040 33.394 1.00 86.88 588 TRP A O 1
ATOM 4640 N N . ASN A 1 589 ? 3.409 20.805 34.432 1.00 83.94 589 ASN A N 1
ATOM 4641 C CA . ASN A 1 589 ? 4.166 21.843 33.746 1.00 83.94 589 ASN A CA 1
ATOM 4642 C C . ASN A 1 589 ? 5.156 22.472 34.735 1.00 83.94 589 ASN A C 1
ATOM 4644 O O . ASN A 1 589 ? 4.754 22.983 35.784 1.00 83.94 589 ASN A O 1
ATOM 4648 N N . VAL A 1 590 ? 6.441 22.388 34.400 1.00 83.31 590 VAL A N 1
ATOM 4649 C CA . VAL A 1 590 ? 7.570 22.826 35.222 1.00 83.31 590 VAL A CA 1
ATOM 4650 C C . VAL A 1 590 ? 8.359 23.886 34.466 1.00 83.31 590 VAL A C 1
ATOM 4652 O O . VAL A 1 590 ? 8.783 23.662 33.330 1.00 83.31 590 VAL A O 1
ATOM 4655 N N . ASP A 1 591 ? 8.601 25.030 35.105 1.00 81.19 591 ASP A N 1
ATOM 4656 C CA . ASP A 1 591 ? 9.518 26.043 34.584 1.00 81.19 591 ASP A CA 1
ATOM 4657 C C . ASP A 1 591 ? 10.941 25.761 35.089 1.00 81.19 591 ASP A C 1
ATOM 4659 O O . ASP A 1 591 ? 11.248 25.883 36.275 1.00 81.19 591 ASP A O 1
ATOM 4663 N N . SER A 1 592 ? 11.839 25.374 34.181 1.00 73.06 592 SER A N 1
ATOM 4664 C CA . SER A 1 592 ? 13.213 24.994 34.517 1.00 73.06 592 SER A CA 1
ATOM 4665 C C . SER A 1 592 ? 14.066 26.168 35.018 1.00 73.06 592 SER A C 1
ATOM 4667 O O . SER A 1 592 ? 15.138 25.915 35.567 1.00 73.06 592 SER A O 1
ATOM 4669 N N . LYS A 1 593 ? 13.640 27.432 34.852 1.00 73.69 593 LYS A N 1
ATOM 4670 C CA . LYS A 1 593 ? 14.350 28.590 35.427 1.00 73.69 593 LYS A CA 1
ATOM 4671 C C . LYS A 1 593 ? 13.956 28.862 36.877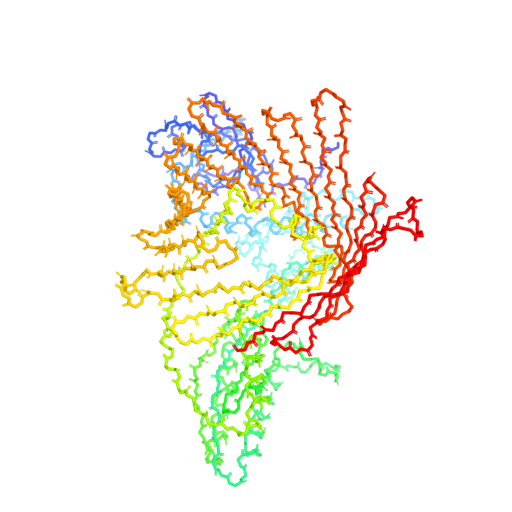 1.00 73.69 593 LYS A C 1
ATOM 4673 O O . LYS A 1 593 ? 14.816 29.238 37.665 1.00 73.69 593 LYS A O 1
ATOM 4678 N N . ASN A 1 594 ? 12.692 28.637 37.226 1.00 71.44 594 ASN A N 1
ATOM 4679 C CA . ASN A 1 594 ? 12.148 28.876 38.561 1.00 71.44 594 ASN A CA 1
ATOM 4680 C C . ASN A 1 594 ? 11.464 27.609 39.079 1.00 71.44 594 ASN A C 1
ATOM 4682 O O . ASN A 1 594 ? 10.258 27.566 39.250 1.00 71.44 594 ASN A O 1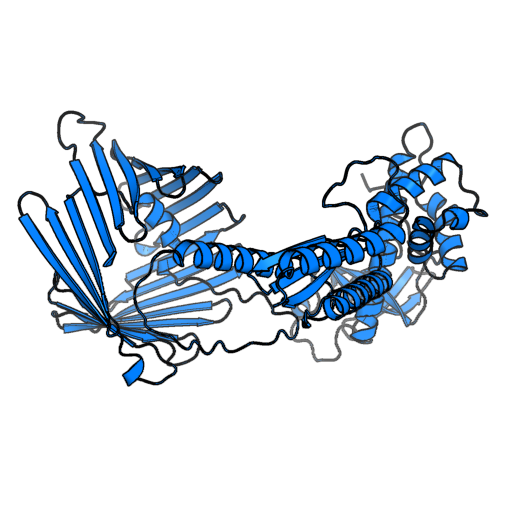
ATOM 4686 N N . ILE A 1 595 ? 12.241 26.572 39.399 1.00 70.44 595 ILE A N 1
ATOM 4687 C CA . ILE A 1 595 ? 11.696 25.275 39.852 1.00 70.44 595 ILE A CA 1
ATOM 4688 C C . ILE A 1 595 ? 10.803 25.415 41.108 1.00 70.44 595 ILE A C 1
ATOM 4690 O O . ILE A 1 595 ? 9.939 24.573 41.347 1.00 70.44 595 ILE A O 1
ATOM 4694 N N . LYS A 1 596 ? 10.992 26.476 41.908 1.00 64.00 596 LYS A N 1
ATOM 4695 C CA . LYS A 1 596 ? 10.244 26.739 43.149 1.00 64.00 596 LYS A CA 1
ATOM 4696 C C . LYS A 1 596 ? 8.928 27.513 42.960 1.00 64.00 596 LYS A C 1
ATOM 4698 O O . LYS A 1 596 ? 8.098 27.465 43.859 1.00 64.00 596 LYS A O 1
ATOM 4703 N N . GLU A 1 597 ? 8.717 28.200 41.835 1.00 63.12 597 GLU A N 1
ATOM 4704 C CA . GLU A 1 597 ? 7.558 29.081 41.600 1.00 63.12 597 GLU A CA 1
ATOM 4705 C C . GLU A 1 597 ? 7.004 28.882 40.174 1.00 63.12 597 GLU A C 1
ATOM 4707 O O . GLU A 1 597 ? 7.768 28.710 39.236 1.00 63.12 597 GLU A O 1
ATOM 4712 N N . ASN A 1 598 ? 5.680 28.950 39.978 1.00 63.38 598 ASN A N 1
ATOM 4713 C CA . ASN A 1 598 ? 4.980 28.772 38.683 1.00 63.38 598 ASN A CA 1
ATOM 4714 C C . ASN A 1 598 ? 4.854 27.340 38.121 1.00 63.38 598 ASN A C 1
ATOM 4716 O O . ASN A 1 598 ? 4.494 27.179 36.951 1.00 63.38 598 ASN A O 1
ATOM 4720 N N . ASN A 1 599 ? 5.061 26.298 38.928 1.00 75.88 599 ASN A N 1
ATOM 4721 C CA . ASN A 1 599 ? 4.675 24.944 38.519 1.00 75.88 599 ASN A CA 1
ATOM 4722 C C . ASN A 1 599 ? 3.147 24.814 38.529 1.00 75.88 599 ASN A C 1
ATOM 4724 O O . ASN A 1 599 ? 2.496 25.193 39.502 1.00 75.88 599 ASN A O 1
ATOM 4728 N N . THR A 1 600 ? 2.576 24.254 37.464 1.00 78.50 600 THR A N 1
ATOM 4729 C CA . THR A 1 600 ? 1.130 24.002 37.374 1.00 78.50 600 THR A CA 1
ATOM 4730 C C . THR A 1 600 ? 0.873 22.519 37.165 1.00 78.50 600 THR A C 1
ATOM 4732 O O . THR A 1 600 ? 1.573 21.848 36.404 1.00 78.50 600 THR A O 1
ATOM 4735 N N . PHE A 1 601 ? -0.120 22.003 37.883 1.00 83.12 601 PHE A N 1
ATOM 4736 C CA . PHE A 1 601 ? -0.620 20.647 37.717 1.00 83.12 601 PHE A CA 1
ATOM 4737 C C . PHE A 1 601 ? -2.057 20.721 37.212 1.00 83.12 601 PHE A C 1
ATOM 4739 O O . PHE A 1 601 ? -2.858 21.507 37.720 1.00 83.12 601 PHE A O 1
ATOM 4746 N N . GLY A 1 602 ? -2.368 19.905 36.214 1.00 82.69 602 GLY A N 1
ATOM 4747 C CA . GLY A 1 602 ? -3.705 19.772 35.664 1.00 82.69 602 GLY A CA 1
ATOM 4748 C C . GLY A 1 602 ? -4.084 18.308 35.513 1.00 82.69 602 GLY A C 1
ATOM 4749 O O . GLY A 1 602 ? -3.232 17.436 35.348 1.00 82.69 602 GLY A O 1
ATOM 4750 N N . ALA A 1 603 ? -5.381 18.039 35.533 1.00 85.38 603 ALA A N 1
ATOM 4751 C CA . ALA A 1 603 ? -5.922 16.730 35.206 1.00 85.38 603 ALA A CA 1
ATOM 4752 C C . ALA A 1 603 ? -7.152 16.911 34.323 1.00 85.38 603 ALA A C 1
ATOM 4754 O O . ALA A 1 603 ? -7.960 17.799 34.575 1.00 85.38 603 ALA A O 1
ATOM 4755 N N . ASN A 1 604 ? -7.292 16.091 33.291 1.00 86.12 604 ASN A N 1
ATOM 4756 C CA . ASN A 1 604 ? -8.489 16.039 32.467 1.00 86.12 604 ASN A CA 1
ATOM 4757 C C . ASN A 1 604 ? -9.067 14.623 32.500 1.00 86.12 604 ASN A C 1
ATOM 4759 O O . ASN A 1 604 ? -8.351 13.672 32.185 1.00 86.12 604 ASN A O 1
ATOM 4763 N N . LEU A 1 605 ? -10.336 14.504 32.886 1.00 85.62 605 LEU A N 1
ATOM 4764 C CA . LEU A 1 605 ? -11.108 13.267 32.854 1.00 85.62 605 LEU A CA 1
ATOM 4765 C C . LEU A 1 605 ? -12.211 13.403 31.803 1.00 85.62 605 LEU A C 1
ATOM 4767 O O . LEU A 1 605 ? -13.100 14.237 31.951 1.00 85.62 605 LEU A O 1
ATOM 4771 N N . ASN A 1 606 ? -12.149 12.577 30.763 1.00 84.19 606 ASN A N 1
ATOM 4772 C CA . ASN A 1 606 ? -13.160 12.486 29.719 1.00 84.19 606 ASN A CA 1
ATOM 4773 C C . ASN A 1 606 ? -13.959 11.192 29.916 1.00 84.19 606 ASN A C 1
ATOM 4775 O O . ASN A 1 606 ? -13.365 10.116 29.965 1.00 84.19 606 ASN A O 1
ATOM 4779 N N . ILE A 1 607 ? -15.276 11.307 30.057 1.00 84.81 607 ILE A N 1
ATOM 4780 C CA . ILE A 1 607 ? -16.219 10.204 30.254 1.00 84.81 607 ILE A CA 1
ATOM 4781 C C . ILE A 1 607 ? -17.240 10.258 29.119 1.00 84.81 607 ILE A C 1
ATOM 4783 O O . ILE A 1 607 ? -17.775 11.318 28.808 1.00 84.81 607 ILE A O 1
ATOM 4787 N N . THR A 1 608 ? -17.523 9.120 28.504 1.00 81.56 608 THR A N 1
ATOM 4788 C CA . THR A 1 608 ? -18.614 8.926 27.548 1.00 81.56 608 THR A CA 1
ATOM 4789 C C . THR A 1 608 ? -19.671 8.053 28.216 1.00 81.56 608 THR A C 1
ATOM 4791 O O . THR A 1 608 ? -19.338 6.988 28.724 1.00 81.56 608 THR A O 1
ATOM 4794 N N . LEU A 1 609 ? -20.909 8.534 28.263 1.00 73.81 609 LEU A N 1
ATOM 4795 C CA . LEU A 1 609 ? -22.073 7.890 28.868 1.00 73.81 609 LEU A CA 1
ATOM 4796 C C . LEU A 1 609 ? -23.118 7.584 27.801 1.00 73.81 609 LEU A C 1
ATOM 4798 O O . LEU A 1 609 ? -23.310 8.442 26.898 1.00 73.81 609 LEU A O 1
#

Mean predicted aligned error: 20.0 Å

Nearest PDB structures (foldseek):
  8pj3-assembly1_r  TM=8.120E-01  e=7.585E-30  Homo sapiens
  8oz0-assembly1_D  TM=8.453E-01  e=2.500E-28  Homo sapiens
  6ybv-assembly1_r  TM=8.724E-01  e=1.194E-26  Homo sapiens
  1q46-assembly1_A  TM=9.739E-01  e=2.524E-20  Saccharomyces cerevisiae
  7sys-assembly1_j  TM=9.404E-01  e=5.743E-19  Homo sapiens

Secondary structure (DSSP, 8-state):
---TT---SSSSSSPPTT-EEEEEEEEE-SSEEEEEEGGGTSEEEEEEGGGS-SS--S-GGGT--TT-EEEEEEEEEETTTTEEEEESTT--HHHHHHHHHHHHHHHHHHHHHHHHHHHHTTSS----HHHHIIIIIHHHHHHHSSHHHHHHHHHH-GGGGTTS---HHHHHHHHHHHHHHHPPPPEEEEEEEEEEE-STTHHHHHHHHHHHHHHHHHHTS---SS----TT-TT-EEEEEEETTEEEEEEEESSHHHHHHHHHHHHHHHHHHHHHTTEEEEEEEEEEEE-TTHHHHHHHHHHHHHHHHHHTTS-----------------S-------PPPGGGSSHHHHHHHHTT--SSEEEEEEEEETTEEEEEEEEEETTEEEEEEEEEEE-HHHH-TT--EEEEEETTTT-EEEEEEE-SSTTEEEEEEEETTTEEEEEEEEEETTEEEEEEEETTSEEEEEEEEEEETTEEEEEEEEEESEEEEEEEEEEEEEETTEEEEEEEETTTTEEEEEEEE--SSSEEEEEEEEEE-SSS-EEEEEEEEEEEEETTEEEEEEEETTSEEEEEEEEEEETTEEEEEEEEEESS-TTS--EEEEEEEEE-

InterPro domains:
  IPR003029 S1 domain [PF00575] (15-89)
  IPR003029 S1 domain [PS50126] (18-89)
  IPR003029 S1 domain [SM00316] (16-89)
  IPR011488 Translation initiation factor 2, alpha subunit [PF07541] (132-255)
  IPR011488 Translation initiation factor 2, alpha subunit [PTHR10602] (1-331)
  IPR012340 Nucleic acid-binding, OB-fold [G3DSA:2.40.50.140] (4-91)
  IPR012340 Nucleic acid-binding, OB-fold [SSF50249] (12-94)
  IPR023614 Porin domain superfamily [G3DSA:2.40.160.10] (328-608)
  IPR024054 Translation initiation factor 2, alpha subunit, middle domain superfamily [G3DSA:1.10.150.190] (92-181)
  IPR024054 Translation initiation factor 2, alpha subunit, middle domain superfamily [SSF116742] (91-179)
  IPR024055 Translation initiation factor 2, alpha subunit, C-terminal [G3DSA:3.30.70.1130] (187-327)
  IPR024055 Translation initiation factor 2, alpha subunit, C-terminal [SSF110993] (185-314)
  IPR027246 Eukaryotic porin/Tom40 [PF01459] (339-602)
  IPR044126 IF2a, S1-like domain [cd04452] (15-90)

pLDDT: mean 76.88, std 15.0, range [24.67, 92.5]

Sequence (609 aa):
MVFEHDCRMYEKKYPEENELVMVRIESIGDMGVYVSLLEYNNIEGMILLSEISRRRIRSINKLVRVGKTEAVVVVRVDKEKGYIDLSKRRVTPEEYAQCEERFHKSKAVHGIVRYVASKLSTDNQVVKTKHLYKKFVWPLYSKYGHAYEAFKLSITEPSVFNGFDISDSERKVLMETIVQKLKPQPHKIRADLELTCYAYEGIDAIKSSILASQNHATSVLKAPEDGKFDEKAFGVVTIKLVAPPLYVMVGTFDEKEKGLQMVTRCVEILSEEITKKGGNLTVKTAPRIVGAVDDQELRDLMEQLEVENQDGDSEDEDYEEEEEEEEETPKSKKSIKMNPAIYNDLTKPTADFIKKDFPETYKLEATLKHKIGSVVSTVDLSNGSVTGTLQPKFDLSSYVNKTSAANFTIDTKNLKKGEFNIEQLIPGLKTILTVDSKKLVQAEFQYKKDKVAITVVGKNDKSFNAGLVYAVSPLITLGVQGEHKGTFKAANATIVLKPRSDLFITIADKFMDQQISVSALYKASKKVTVGGDVSVNLKAGNSTAFNIGTQYTIDATQSIKAKFNNKNKINFAYLVALNPNAKASFGWNVDSKNIKENNTFGANLNITL